Protein AF-A0A915LY19-F1 (afdb_monomer)

Radius of gyration: 29.07 Å; Cα contacts (8 Å, |Δi|>4): 279; chains: 1; bounding box: 80×68×71 Å

Organism: Meloidogyne javanica (NCBI:txid6303)

Solvent-accessible surface area (backbone atoms only — not comparable to full-atom values): 21967 Å² total; per-residue (Å²): 118,73,70,75,58,48,76,75,75,59,80,89,74,90,51,68,70,63,52,53,56,58,57,70,74,55,59,95,89,64,79,96,70,59,92,89,62,56,71,78,69,57,73,76,60,71,47,80,89,36,76,70,33,18,43,83,62,63,87,76,83,67,43,59,61,61,43,48,65,61,40,55,81,74,44,82,84,74,76,86,81,66,80,90,60,75,80,69,87,45,62,66,60,52,52,52,52,48,51,51,50,49,53,50,51,57,53,56,65,73,48,98,62,55,76,66,57,46,53,42,52,48,45,51,47,43,53,53,52,26,53,50,29,49,51,55,19,47,60,28,42,45,71,52,71,68,59,57,49,44,49,76,71,67,49,60,72,90,81,48,85,84,48,61,53,38,46,67,64,20,49,58,23,46,54,50,28,55,54,31,48,57,52,46,65,77,37,52,81,72,46,93,72,67,58,100,88,54,68,57,35,57,44,64,86,38,69,87,45,57,80,61,52,58,69,75,74,46,73,96,46,62,60,70,88,84,81,54,63,30,67,70,54,45,49,50,53,50,50,57,47,52,52,53,43,50,52,47,54,72,41,66,88,43,64,80,54,48,55,45,53,33,74,46,97,60,48,75,66,49,27,49,51,51,45,37,35,42,46,44,77,50,88,63,18,46,41,52,73,45,46,46,66,58,55,49,45,50,52,48,42,71,73,43,42,90,78,38,99,60,62,62,65,60,54,49,56,51,46,46,72,77,41,62,82,51,47,60,60,52,50,52,55,46,52,42,50,43,51,31,51,52,49,50,60,53,35,36,43,38,55,60,73,54,28,61,71,42,47,60,57,40,51,52,40,49,49,51,47,62,74,77,105

InterPro domains:
  IPR007244 NAA35-like [PTHR21373] (10-59)
  IPR057982 NAA35-like, TPR repeats [PF25789] (256-372)
  IPR057983 NAA35-like, N-terminal [PF04112] (33-79)

Secondary structure (DSSP, 8-state):
--HHHHTTTPPP---HHHHHHHHHTSPTT-----TT--HHHHTT---TT-TTT-GGG-----HHHHHHHHHTTT-TTTSSS-TT------HHHHHHHHHHHHHHHHHHHTSS--HHHHHHHHHHHHHHHHHHHHHHHHHHHS--HHHHHHHHTT--GGGSPPP---HHHHHHHHHHHHHHHHHHHHTGGGS----TTS-TTT-TTSTT--TTHHHHHS-S-------PPPHHHHHHHHHHHHHHHHHHHHHTT-HHHHHHHHHSS--HHHHHHHHHHHSSS-TTEETTTEEHHHHHHHHHHHHHTTT-SS-HHHHHHHHHHH-GGGHHHHHHHHHHHHHHHHHHHHHTTS-HHHHHHHHHHHHHHHHHHHHH-

Nearest PDB structures (foldseek):
  6zw4-assembly1_EB  TM=2.208E-01  e=4.771E+00  Nostoc punctiforme
  6zw4-assembly1_QB  TM=2.208E-01  e=4.771E+00  Nostoc punctiforme
  6zw4-assembly1_CC  TM=2.208E-01  e=4.771E+00  Nostoc punctiforme
  3j1z-assembly1_P-1  TM=2.117E-01  e=8.342E+00  Shewanella oneidensis MR-1

Sequence (373 aa):
MVDAYLTHGSKLVDITNEFLKACEELETGEFSMSNDFKISHAMSAIEIMDPKMDSGMDSFEWKMLNFTDKAKLTQEDVCLQTGHNVPSYDRTFVSTNLTDAIAKLRKTLRGNNTATEKHEFQALLIRFEFFSSLLEMFDFLLPSKGTLYLLNAGINETEIDPFIPNLYSAGEQLQKCLHFHKRILATINFGKQPPKDERDSLFDWLSTFDSNTYLYMSTAGLPRKLQLFSRLEGYKYIEDTLETIGEIIMSVPDYELVKKFGDLHSNILTRSVLQLILFPLNRHNLTGTIPFMQIAFNSVNRFCGYLMNNNIQDVVAQHNSYFPHLNVLFNEIFGLFERAYTCLYQTHGNNLARQWDFFHVNFDDFSILINEV

Structure (mmCIF, N/CA/C/O backbone):
data_AF-A0A915LY19-F1
#
_entry.id   AF-A0A915LY19-F1
#
loop_
_atom_site.group_PDB
_atom_site.id
_atom_site.type_symbol
_atom_site.label_atom_id
_atom_site.label_alt_id
_atom_site.label_comp_id
_atom_site.label_asym_id
_atom_site.label_entity_id
_atom_site.label_seq_id
_atom_site.pdbx_PDB_ins_code
_atom_site.Cartn_x
_atom_site.Cartn_y
_atom_site.Cartn_z
_atom_site.occupancy
_atom_site.B_iso_or_equiv
_atom_site.auth_seq_id
_atom_site.auth_comp_id
_atom_site.auth_asym_id
_atom_site.auth_atom_id
_atom_site.pdbx_PDB_model_num
ATOM 1 N N . MET A 1 1 ? -30.038 -14.525 -6.992 1.00 43.16 1 MET A N 1
ATOM 2 C CA . MET A 1 1 ? -29.428 -14.676 -8.337 1.00 43.16 1 MET A CA 1
ATOM 3 C C . MET A 1 1 ? -30.404 -15.310 -9.331 1.00 43.16 1 MET A C 1
ATOM 5 O O . MET A 1 1 ? -30.496 -14.812 -10.441 1.00 43.16 1 MET A O 1
ATOM 9 N N . VAL A 1 2 ? -31.199 -16.313 -8.929 1.00 45.06 2 VAL A N 1
ATOM 10 C CA . VAL A 1 2 ? -32.298 -16.875 -9.749 1.00 45.06 2 VAL A CA 1
ATOM 11 C C . VAL A 1 2 ? -33.382 -15.830 -10.072 1.00 45.06 2 VAL A C 1
ATOM 13 O O . VAL A 1 2 ? -33.817 -15.728 -11.214 1.00 45.06 2 VAL A O 1
ATOM 16 N N . ASP A 1 3 ? -33.723 -14.960 -9.116 1.00 46.62 3 ASP A N 1
ATOM 17 C CA . ASP A 1 3 ? -34.760 -13.931 -9.312 1.00 46.62 3 ASP A CA 1
ATOM 18 C C . ASP A 1 3 ? -34.397 -12.852 -10.345 1.00 46.62 3 ASP A C 1
ATOM 20 O O . ASP A 1 3 ? -35.280 -12.280 -10.978 1.00 46.62 3 ASP A O 1
ATOM 24 N N . ALA A 1 4 ? -33.102 -12.600 -10.571 1.00 51.31 4 ALA A N 1
ATOM 25 C CA . ALA A 1 4 ? -32.638 -11.605 -11.541 1.00 51.31 4 ALA A CA 1
ATOM 26 C C . ALA A 1 4 ? -32.738 -12.086 -13.002 1.00 51.31 4 ALA A C 1
ATOM 28 O O . ALA A 1 4 ? -32.692 -11.266 -13.911 1.00 51.31 4 ALA A O 1
ATOM 29 N N . TYR A 1 5 ? -32.880 -13.397 -13.234 1.00 50.12 5 TYR A N 1
ATOM 30 C CA . TYR A 1 5 ? -33.094 -13.969 -14.570 1.00 50.12 5 TYR A CA 1
ATOM 31 C C . TYR A 1 5 ? -34.583 -14.125 -14.917 1.00 50.12 5 TYR A C 1
ATOM 33 O O . TYR A 1 5 ? -34.942 -14.215 -16.092 1.00 50.12 5 TYR A O 1
ATOM 41 N N . LEU A 1 6 ? -35.461 -14.117 -13.910 1.00 53.97 6 LEU A N 1
ATOM 42 C CA . LEU A 1 6 ? -36.913 -14.237 -14.079 1.00 53.97 6 LEU A CA 1
ATOM 43 C C . LEU A 1 6 ? -37.590 -12.911 -14.469 1.00 53.97 6 LEU A C 1
ATOM 45 O O . LEU A 1 6 ? -38.714 -12.914 -14.972 1.00 53.97 6 LEU A O 1
ATOM 49 N N . THR A 1 7 ? -36.907 -11.776 -14.307 1.00 52.66 7 THR A N 1
ATOM 50 C CA . THR A 1 7 ? -37.414 -10.428 -14.627 1.00 52.66 7 THR A CA 1
ATOM 51 C C . THR A 1 7 ? -37.609 -10.162 -16.124 1.00 52.66 7 THR A C 1
ATOM 53 O O . THR A 1 7 ? -38.278 -9.194 -16.478 1.00 52.66 7 THR A O 1
ATOM 56 N N . HIS A 1 8 ? -37.106 -11.028 -17.012 1.00 58.84 8 HIS A N 1
ATOM 57 C CA . HIS A 1 8 ? -37.260 -10.901 -18.470 1.00 58.84 8 HIS A CA 1
ATOM 58 C C . HIS A 1 8 ? -38.262 -11.884 -19.104 1.00 58.84 8 HIS A C 1
ATOM 60 O O . HIS A 1 8 ? -38.279 -12.042 -20.321 1.00 58.84 8 HIS A O 1
ATOM 66 N N . GLY A 1 9 ? -39.129 -12.533 -18.315 1.00 60.06 9 GLY A N 1
ATOM 67 C CA . GLY A 1 9 ? -40.187 -13.407 -18.851 1.00 60.06 9 GLY A CA 1
ATOM 68 C C . GLY A 1 9 ? -39.702 -14.770 -19.363 1.00 60.06 9 GLY A C 1
ATOM 69 O O . GLY A 1 9 ? -40.466 -15.507 -19.986 1.00 60.06 9 GLY A O 1
ATOM 70 N N . SER A 1 10 ? -38.449 -15.129 -19.087 1.00 67.00 10 SER A N 1
ATOM 71 C CA . SER A 1 10 ? -37.879 -16.434 -19.418 1.00 67.00 10 SER A CA 1
ATOM 72 C C . SER A 1 10 ? -38.451 -17.524 -18.506 1.00 67.00 10 SER A C 1
ATOM 74 O O . SER A 1 10 ? -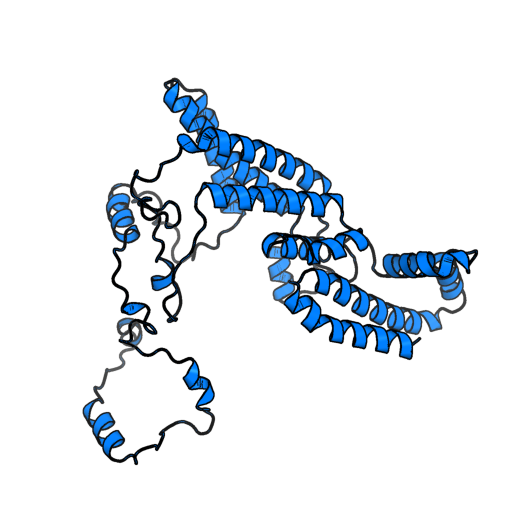38.433 -17.399 -17.281 1.00 67.00 10 SER A O 1
ATOM 76 N N . LYS A 1 11 ? -38.949 -18.616 -19.098 1.00 80.00 11 LYS A N 1
ATOM 77 C CA . LYS A 1 11 ? -39.442 -19.787 -18.361 1.00 80.00 11 LYS A CA 1
ATOM 78 C C . LYS A 1 11 ? -38.266 -20.690 -17.983 1.00 80.00 11 LYS A C 1
ATOM 80 O O . LYS A 1 11 ? -37.535 -21.134 -18.863 1.00 80.00 11 LYS A O 1
ATOM 85 N N . LEU A 1 12 ? -38.120 -20.998 -16.696 1.00 82.50 12 LEU A N 1
ATOM 86 C CA . LEU A 1 12 ? -37.204 -22.044 -16.239 1.00 82.50 12 LEU A CA 1
ATOM 87 C C . LEU A 1 12 ? -37.740 -23.412 -16.683 1.00 82.50 12 LEU A C 1
ATOM 89 O O . LEU A 1 12 ? -38.910 -23.730 -16.454 1.00 82.50 12 LEU A O 1
ATOM 93 N N . VAL A 1 13 ? -36.889 -24.197 -17.339 1.00 88.31 13 VAL A N 1
ATOM 94 C CA . VAL A 1 13 ? -37.170 -25.580 -17.736 1.00 88.31 13 VAL A CA 1
ATOM 95 C C . VAL A 1 13 ? -36.212 -26.476 -16.965 1.00 88.31 13 VAL A C 1
ATOM 97 O O . VAL A 1 13 ? -35.006 -26.244 -16.982 1.00 88.31 13 VAL A O 1
ATOM 100 N N . ASP A 1 14 ? -36.759 -27.464 -16.265 1.00 89.06 14 ASP A N 1
ATOM 101 C CA . ASP A 1 14 ? -35.972 -28.481 -15.574 1.00 89.06 14 ASP A CA 1
ATOM 102 C C . ASP A 1 14 ? -35.455 -29.505 -16.594 1.00 89.06 14 ASP A C 1
ATOM 104 O O . ASP A 1 14 ? -36.246 -30.148 -17.284 1.00 89.06 14 ASP A O 1
ATOM 108 N N . ILE A 1 15 ? -34.130 -29.627 -16.688 1.00 94.56 15 ILE A N 1
ATOM 109 C CA . ILE A 1 15 ? -33.429 -30.537 -17.603 1.00 94.56 15 ILE A CA 1
ATOM 110 C C . ILE A 1 15 ? -32.706 -31.673 -16.866 1.00 94.56 15 ILE A C 1
ATOM 112 O O . ILE A 1 15 ? -31.917 -32.386 -17.480 1.00 94.56 15 ILE A O 1
ATOM 116 N N . THR A 1 16 ? -32.930 -31.865 -15.560 1.00 94.75 16 THR A N 1
ATOM 117 C CA . THR A 1 16 ? -32.144 -32.811 -14.748 1.00 94.75 16 THR A CA 1
ATOM 118 C C . THR A 1 16 ? -32.175 -34.235 -15.307 1.00 94.75 16 THR A C 1
ATOM 120 O O . THR A 1 16 ? -31.125 -34.858 -15.445 1.00 94.75 16 THR A O 1
ATOM 123 N N . ASN A 1 17 ? -33.349 -34.745 -15.693 1.00 95.56 17 ASN A N 1
ATOM 124 C CA . ASN A 1 17 ? -33.468 -36.109 -16.224 1.00 95.56 17 ASN A CA 1
ATOM 125 C C . ASN A 1 17 ? -32.827 -36.265 -17.611 1.00 95.56 17 ASN A C 1
ATOM 127 O O . ASN A 1 17 ? -32.223 -37.295 -17.899 1.00 95.56 17 ASN A O 1
ATOM 131 N N . GLU A 1 18 ? -32.958 -35.250 -18.468 1.00 95.94 18 GLU A N 1
ATOM 132 C CA . GLU A 1 18 ? -32.356 -35.252 -19.806 1.00 95.94 18 GLU A CA 1
ATOM 133 C C . GLU A 1 18 ? -30.828 -35.212 -19.711 1.00 95.94 18 GLU A C 1
ATOM 135 O O . GLU A 1 18 ? -30.147 -35.968 -20.401 1.00 95.94 18 GLU A O 1
ATOM 140 N N . PHE A 1 19 ? -30.298 -34.391 -18.800 1.00 94.62 19 PHE A N 1
ATOM 141 C CA . PHE A 1 19 ? -28.870 -34.289 -18.525 1.00 94.62 19 PHE A CA 1
ATOM 142 C C . PHE A 1 19 ? -28.291 -35.605 -17.989 1.00 94.62 19 PHE A C 1
ATOM 144 O O . PHE A 1 19 ? -27.297 -36.089 -18.523 1.00 94.62 19 PHE A O 1
ATOM 151 N N . LEU A 1 20 ? -28.933 -36.223 -16.989 1.00 95.38 20 LEU A N 1
ATOM 152 C CA . LEU A 1 20 ? -28.474 -37.502 -16.431 1.00 95.38 20 LEU A CA 1
ATOM 153 C C . LEU A 1 20 ? -28.449 -38.609 -17.488 1.00 95.38 20 LEU A C 1
ATOM 155 O O . LEU A 1 20 ? -27.462 -39.333 -17.579 1.00 95.38 20 LEU A O 1
ATOM 159 N N . LYS A 1 21 ? -29.486 -38.691 -18.331 1.00 95.88 21 LYS A N 1
ATOM 160 C CA . LYS A 1 21 ? -29.537 -39.662 -19.427 1.00 95.88 21 LYS A CA 1
ATOM 161 C C . LYS A 1 21 ? -28.407 -39.448 -20.440 1.00 95.88 21 LYS A C 1
ATOM 163 O O . LYS A 1 21 ? -27.797 -40.415 -20.871 1.00 95.88 21 LYS A O 1
ATOM 168 N N . ALA A 1 22 ? -28.110 -38.200 -20.805 1.00 94.88 22 ALA A N 1
ATOM 169 C CA . ALA A 1 22 ? -26.996 -37.898 -21.705 1.00 94.88 22 ALA A CA 1
ATOM 170 C C . ALA A 1 22 ? -25.632 -38.250 -21.081 1.00 94.88 22 ALA A C 1
ATOM 172 O O . ALA A 1 22 ? -24.736 -38.709 -21.781 1.00 94.88 22 ALA A O 1
ATOM 173 N N . CYS A 1 23 ? -25.468 -38.085 -19.764 1.00 94.50 23 CYS A N 1
ATOM 174 C CA . CYS A 1 23 ? -24.249 -38.500 -19.068 1.00 94.50 23 CYS A CA 1
ATOM 175 C C . CYS A 1 23 ? -24.057 -40.025 -19.034 1.00 94.50 23 CYS A C 1
ATOM 177 O O . CYS A 1 23 ? -22.915 -40.473 -19.024 1.00 94.50 23 CYS A O 1
ATOM 179 N N . GLU A 1 24 ? -25.133 -40.820 -19.027 1.00 94.94 24 GLU A N 1
ATOM 180 C CA . GLU A 1 24 ? -25.054 -42.292 -19.099 1.00 94.94 24 GLU A CA 1
ATOM 181 C C . GLU A 1 24 ? -24.503 -42.798 -20.443 1.00 94.94 24 GLU A C 1
ATOM 183 O O . GLU A 1 24 ? -24.015 -43.925 -20.515 1.00 94.94 24 GLU A O 1
ATOM 188 N N . GLU A 1 25 ? -24.573 -41.983 -21.499 1.00 95.31 25 GLU A N 1
ATOM 189 C CA . GLU A 1 25 ? -24.045 -42.315 -22.828 1.00 95.31 25 GLU A CA 1
ATOM 190 C C . GLU A 1 25 ? -22.520 -42.108 -22.939 1.00 95.31 25 GLU A C 1
ATOM 192 O O . GLU A 1 25 ? -21.922 -42.593 -23.897 1.00 95.31 25 GLU A O 1
ATOM 197 N N . LEU A 1 26 ? -21.888 -41.422 -21.975 1.00 94.62 26 LEU A N 1
ATOM 198 C CA . LEU A 1 26 ? -20.445 -41.146 -21.971 1.00 94.62 26 LEU A CA 1
ATOM 199 C C . LEU A 1 26 ? -19.625 -42.350 -21.494 1.00 94.62 26 LEU A C 1
ATOM 201 O O . LEU A 1 26 ? -19.977 -43.035 -20.529 1.00 94.62 26 LEU A O 1
ATOM 205 N N . GLU A 1 27 ? -18.464 -42.566 -22.114 1.00 94.94 27 GLU A N 1
ATOM 206 C CA . GLU A 1 27 ? -17.516 -43.578 -21.652 1.00 94.94 27 GLU A CA 1
ATOM 207 C C . GLU A 1 27 ? -16.773 -43.129 -20.380 1.00 94.94 27 GLU A C 1
ATOM 209 O O . GLU A 1 27 ? -16.570 -41.945 -20.099 1.00 94.94 27 GLU A O 1
ATOM 214 N N . THR A 1 28 ? -16.311 -44.092 -19.575 1.00 93.38 28 THR A N 1
ATOM 215 C CA . THR A 1 28 ? -15.526 -43.770 -18.374 1.00 93.38 28 THR A CA 1
ATOM 216 C C . THR A 1 28 ? -14.209 -43.095 -18.763 1.00 93.38 28 THR A C 1
ATOM 218 O O . THR A 1 28 ? -13.358 -43.706 -19.405 1.00 93.38 28 THR A O 1
ATOM 221 N N . GLY A 1 29 ? -14.019 -41.851 -18.318 1.00 88.75 29 GLY A N 1
ATOM 222 C CA . GLY A 1 29 ? -12.848 -41.030 -18.649 1.00 88.75 29 GLY A CA 1
ATOM 223 C C . GLY A 1 29 ? -13.057 -40.090 -19.839 1.00 88.75 29 GLY A C 1
ATOM 224 O O . GLY A 1 29 ? -12.151 -39.322 -20.162 1.00 88.75 29 GLY A O 1
ATOM 225 N N . GLU A 1 30 ? -14.235 -40.116 -20.462 1.00 92.50 30 GLU A N 1
ATOM 226 C CA . GLU A 1 30 ? -14.638 -39.154 -21.482 1.00 92.50 30 GLU A CA 1
ATOM 227 C C . GLU A 1 30 ? -15.095 -37.831 -20.845 1.00 92.50 30 GLU A C 1
ATOM 229 O O . GLU A 1 30 ? -15.773 -37.808 -19.817 1.00 92.50 30 GLU A O 1
ATOM 234 N N . PHE A 1 31 ? -14.725 -36.708 -21.467 1.00 89.50 31 PHE A N 1
ATOM 235 C CA . PHE A 1 31 ? -15.130 -35.368 -21.044 1.00 89.50 31 PHE A CA 1
ATOM 236 C C . PHE A 1 31 ? -15.881 -34.670 -22.177 1.00 89.50 31 PHE A C 1
ATOM 238 O O . PHE A 1 31 ? -15.313 -34.418 -23.238 1.00 89.50 31 PHE A O 1
ATOM 245 N N . SER A 1 32 ? -17.129 -34.276 -21.925 1.00 91.88 32 SER A N 1
ATOM 246 C CA . SER A 1 32 ? -17.889 -33.414 -22.835 1.00 91.88 32 SER A CA 1
ATOM 247 C C . SER A 1 32 ? -17.598 -31.942 -22.529 1.00 91.88 32 SER A C 1
ATOM 249 O O . SER A 1 32 ? -18.156 -31.365 -21.595 1.00 91.88 32 SER A O 1
ATOM 251 N N . MET A 1 33 ? -16.711 -31.323 -23.310 1.00 91.94 33 MET A N 1
ATOM 252 C CA . MET A 1 33 ? -16.304 -29.919 -23.164 1.00 91.94 33 MET A CA 1
ATOM 253 C C . MET A 1 33 ? -16.033 -29.268 -24.528 1.00 91.94 33 MET A C 1
ATOM 255 O O . MET A 1 33 ? -15.868 -29.954 -25.532 1.00 91.94 33 MET A O 1
ATOM 259 N N . SER A 1 34 ? -15.990 -27.932 -24.576 1.00 92.69 34 SER A N 1
ATOM 260 C CA . SER A 1 34 ? -15.630 -27.197 -25.800 1.00 92.69 34 SER A CA 1
ATOM 261 C C . SER A 1 34 ? -14.184 -27.483 -26.223 1.00 92.69 34 SER A C 1
ATOM 263 O O . SER A 1 34 ? -13.308 -27.602 -25.369 1.00 92.69 34 SER A O 1
ATOM 265 N N . ASN A 1 35 ? -13.916 -27.492 -27.533 1.00 91.75 35 ASN A N 1
ATOM 266 C CA . ASN A 1 35 ? -12.573 -27.701 -28.096 1.00 91.75 35 ASN A CA 1
ATOM 267 C C . ASN A 1 35 ? -11.547 -26.651 -27.636 1.00 91.75 35 ASN A C 1
ATOM 269 O O . ASN A 1 35 ? -10.353 -26.937 -27.574 1.00 91.75 35 ASN A O 1
ATOM 273 N N . ASP A 1 36 ? -12.008 -25.447 -27.293 1.00 93.88 36 ASP A N 1
ATOM 274 C CA . ASP A 1 36 ? -11.143 -24.357 -26.830 1.00 93.88 36 ASP A CA 1
ATOM 275 C C . ASP A 1 36 ? -10.868 -24.421 -25.316 1.00 93.88 36 ASP A C 1
ATOM 277 O O . ASP A 1 36 ? -10.030 -23.683 -24.789 1.00 93.88 36 ASP A O 1
ATOM 281 N N . PHE A 1 37 ? -11.570 -25.297 -24.590 1.00 91.50 37 PHE A N 1
ATOM 282 C CA . PHE A 1 37 ? -11.414 -25.444 -23.150 1.00 91.50 37 PHE A CA 1
ATOM 283 C C . PHE A 1 37 ? -10.315 -26.456 -22.818 1.00 91.50 37 PHE A C 1
ATOM 285 O O . PHE A 1 37 ? -10.320 -27.596 -23.276 1.00 91.50 37 PHE A O 1
ATOM 292 N N . LYS A 1 38 ? -9.368 -26.050 -21.967 1.00 91.56 38 LYS A N 1
ATOM 293 C CA . LYS A 1 38 ? -8.305 -26.924 -21.461 1.00 91.56 38 LYS A CA 1
ATOM 294 C C . LYS A 1 38 ? -8.635 -27.374 -20.045 1.00 91.56 38 LYS A C 1
ATOM 296 O O . LYS A 1 38 ? -8.963 -26.544 -19.203 1.00 91.56 38 LYS A O 1
ATOM 301 N N . ILE A 1 39 ? -8.423 -28.656 -19.747 1.00 89.69 39 ILE A N 1
ATOM 302 C CA . ILE A 1 39 ? -8.611 -29.226 -18.397 1.00 89.69 39 ILE A CA 1
ATOM 303 C C . ILE A 1 39 ? -7.787 -28.471 -17.342 1.00 89.69 39 ILE A C 1
ATOM 305 O O . ILE A 1 39 ? -8.233 -28.302 -16.211 1.00 89.69 39 ILE A O 1
ATOM 309 N N . SER A 1 40 ? -6.625 -27.925 -17.712 1.00 91.44 40 SER A N 1
ATOM 310 C CA . SER A 1 40 ? -5.815 -27.085 -16.820 1.00 91.44 40 SER A CA 1
ATOM 311 C C . SER A 1 40 ? -6.569 -25.867 -16.273 1.00 91.44 40 SER A C 1
ATOM 313 O O . SER A 1 40 ? -6.253 -25.406 -15.184 1.00 91.44 40 SER A O 1
ATOM 315 N N . HIS A 1 41 ? -7.576 -25.353 -16.988 1.00 87.50 41 HIS A N 1
ATOM 316 C CA . HIS A 1 41 ? -8.426 -24.265 -16.495 1.00 87.50 41 HIS A CA 1
ATOM 317 C C . HIS A 1 41 ? -9.375 -24.732 -15.381 1.00 87.50 41 HIS A C 1
ATOM 319 O O . HIS A 1 41 ? -9.715 -23.949 -14.500 1.00 87.50 41 HIS A O 1
ATOM 325 N N . ALA A 1 42 ? -9.781 -26.005 -15.390 1.00 87.12 42 ALA A N 1
ATOM 326 C CA . ALA A 1 42 ? -10.642 -26.586 -14.363 1.00 87.12 42 ALA A CA 1
ATOM 327 C C . ALA A 1 42 ? -9.885 -26.929 -13.067 1.00 87.12 42 ALA A C 1
ATOM 329 O O . ALA A 1 42 ? -10.514 -27.162 -12.042 1.00 87.12 42 ALA A O 1
ATOM 330 N N . MET A 1 43 ? -8.546 -26.918 -13.065 1.00 86.25 43 MET A N 1
ATOM 331 C CA . MET A 1 43 ? -7.750 -27.229 -11.865 1.00 86.25 43 MET A CA 1
ATOM 332 C C . MET A 1 43 ? -7.924 -26.216 -10.724 1.00 86.25 43 MET A C 1
ATOM 334 O O . MET A 1 43 ? -7.599 -26.528 -9.583 1.00 86.25 43 MET A O 1
ATOM 338 N N . SER A 1 44 ? -8.418 -25.010 -11.016 1.00 83.44 44 SER A N 1
ATOM 339 C CA . SER A 1 44 ? -8.772 -23.998 -10.013 1.00 83.44 44 SER A CA 1
ATOM 340 C C . SER A 1 44 ? -10.276 -23.920 -9.742 1.00 83.44 44 SER A C 1
ATOM 342 O O . SER A 1 44 ? -10.726 -22.956 -9.123 1.00 83.44 44 SER A O 1
ATOM 344 N N . ALA A 1 45 ? -11.065 -24.870 -10.256 1.00 86.69 45 ALA A N 1
ATOM 345 C CA . ALA A 1 45 ? -12.498 -24.913 -10.007 1.00 86.69 45 ALA A CA 1
ATOM 346 C C . ALA A 1 45 ? -12.781 -25.162 -8.521 1.00 86.69 45 ALA A C 1
ATOM 348 O O . ALA A 1 45 ? -12.016 -25.823 -7.817 1.00 86.69 45 ALA A O 1
ATOM 349 N N . ILE A 1 46 ? -13.897 -24.611 -8.056 1.00 84.62 46 ILE A N 1
ATOM 350 C CA . ILE A 1 46 ? -14.373 -24.784 -6.688 1.00 84.62 46 ILE A CA 1
ATOM 351 C C . ILE A 1 46 ? -15.382 -25.919 -6.676 1.00 84.62 46 ILE A C 1
ATOM 353 O O . ILE A 1 46 ? -16.344 -25.910 -7.445 1.00 84.62 46 ILE A O 1
ATOM 357 N N . GLU A 1 47 ? -15.157 -26.877 -5.789 1.00 87.44 47 GLU A N 1
ATOM 358 C CA . GLU A 1 47 ? -16.097 -27.952 -5.523 1.00 87.44 47 GLU A CA 1
ATOM 359 C C . GLU A 1 47 ? -17.088 -27.498 -4.450 1.00 87.44 47 GLU A C 1
ATOM 361 O O . GLU A 1 47 ? -16.701 -27.196 -3.323 1.00 87.44 47 GLU A O 1
ATOM 366 N N . ILE A 1 48 ? -18.364 -27.406 -4.827 1.00 86.81 48 ILE A N 1
ATOM 367 C CA . ILE A 1 48 ? -19.459 -27.061 -3.913 1.00 86.81 48 ILE A CA 1
ATOM 368 C C . ILE A 1 48 ? -19.693 -28.254 -2.979 1.00 86.81 48 ILE A C 1
ATOM 370 O O . ILE A 1 48 ? -19.598 -29.399 -3.415 1.00 86.81 48 ILE A O 1
ATOM 374 N N . MET A 1 49 ? -20.041 -27.998 -1.717 1.00 85.06 49 MET A N 1
ATOM 375 C CA . MET A 1 49 ? -20.212 -28.998 -0.651 1.00 85.06 49 MET A CA 1
ATOM 376 C C . MET A 1 49 ? -18.921 -29.651 -0.124 1.00 85.06 49 MET A C 1
ATOM 378 O O . MET A 1 49 ? -19.009 -30.499 0.767 1.00 85.06 49 MET A O 1
ATOM 382 N N . ASP A 1 50 ? -17.731 -29.251 -0.585 1.00 85.50 50 ASP A N 1
ATOM 383 C CA . ASP A 1 50 ? -16.465 -29.632 0.055 1.00 85.50 50 ASP A CA 1
ATOM 384 C C . ASP A 1 50 ? -16.055 -28.558 1.087 1.00 85.50 50 ASP A C 1
ATOM 386 O O . ASP A 1 50 ? -15.765 -27.429 0.697 1.00 85.50 50 ASP A O 1
ATOM 390 N N . PRO A 1 51 ? -15.947 -28.867 2.395 1.00 83.00 51 PRO A N 1
ATOM 391 C CA . PRO A 1 51 ? -15.595 -27.884 3.430 1.00 83.00 51 PRO A CA 1
ATOM 392 C C . PRO A 1 51 ? -14.242 -27.170 3.256 1.00 83.00 51 PRO A C 1
ATOM 394 O O . PRO A 1 51 ? -13.975 -26.181 3.932 1.00 83.00 51 PRO A O 1
ATOM 397 N N . LYS A 1 52 ? -13.336 -27.685 2.420 1.00 83.31 52 LYS A N 1
ATOM 398 C CA . LYS A 1 52 ? -12.029 -27.073 2.130 1.00 83.31 52 LYS A CA 1
ATOM 399 C C . LYS A 1 52 ? -12.031 -26.228 0.864 1.00 83.31 52 LYS A C 1
ATOM 401 O O . LYS A 1 52 ? -11.086 -25.463 0.674 1.00 83.31 52 LYS A O 1
ATOM 406 N N . MET A 1 53 ? -13.033 -26.392 0.004 1.00 82.25 53 MET A N 1
ATOM 407 C CA . MET A 1 53 ? -13.126 -25.705 -1.285 1.00 82.25 53 MET A CA 1
ATOM 408 C C . MET A 1 53 ? -14.292 -24.716 -1.320 1.00 82.25 53 MET A C 1
ATOM 410 O O . MET A 1 53 ? -14.173 -23.664 -1.943 1.00 82.25 53 MET A O 1
ATOM 414 N N . ASP A 1 54 ? -15.372 -25.020 -0.603 1.00 81.69 54 ASP A N 1
ATOM 415 C CA . ASP A 1 54 ? -16.609 -24.256 -0.537 1.00 81.69 54 ASP A CA 1
ATOM 416 C C . ASP A 1 54 ? -16.671 -23.393 0.728 1.00 81.69 54 ASP A C 1
ATOM 418 O O . ASP A 1 54 ? -16.976 -23.860 1.826 1.00 81.69 54 ASP A O 1
ATOM 422 N N . SER A 1 55 ? -16.440 -22.093 0.560 1.00 76.00 55 SER A N 1
ATOM 423 C CA . SER A 1 55 ? -16.621 -21.096 1.618 1.00 76.00 55 SER A CA 1
ATOM 424 C C . SER A 1 55 ? -18.059 -21.016 2.149 1.00 76.00 55 SER A C 1
ATOM 426 O O . SER A 1 55 ? -18.270 -20.507 3.246 1.00 76.00 55 SER A O 1
ATOM 428 N N . GLY A 1 56 ? -19.052 -21.488 1.386 1.00 74.75 56 GLY A N 1
ATOM 429 C CA . GLY A 1 56 ? -20.457 -21.530 1.792 1.00 74.75 56 GLY A CA 1
ATOM 430 C C . GLY A 1 56 ? -20.782 -22.632 2.803 1.00 74.75 56 GLY A C 1
ATOM 431 O O . GLY A 1 56 ? -21.843 -22.585 3.422 1.00 74.75 56 GLY A O 1
ATOM 432 N N . MET A 1 57 ? -19.877 -23.598 2.996 1.00 76.94 57 MET A N 1
ATOM 433 C CA . MET A 1 57 ? -20.028 -24.681 3.976 1.00 76.94 57 MET A CA 1
ATOM 434 C C . MET A 1 57 ? -19.589 -24.282 5.390 1.00 76.94 57 MET A C 1
ATOM 436 O O . MET A 1 57 ? -19.937 -24.972 6.352 1.00 76.94 57 MET A O 1
ATOM 440 N N . ASP A 1 58 ? -18.847 -23.182 5.542 1.00 71.06 58 ASP A N 1
ATOM 441 C CA . ASP A 1 58 ? -18.471 -22.675 6.858 1.00 71.06 58 ASP A CA 1
ATOM 442 C C . ASP A 1 58 ? -19.707 -22.103 7.570 1.00 71.06 58 ASP A C 1
ATOM 444 O O . ASP A 1 58 ? -20.380 -21.193 7.086 1.00 71.06 58 ASP A O 1
ATOM 448 N N . SER A 1 59 ? -20.014 -22.633 8.756 1.00 63.44 59 SER A N 1
ATOM 449 C CA . SER A 1 59 ? -21.085 -22.117 9.610 1.00 63.44 59 SER A CA 1
ATOM 450 C C . SER A 1 59 ? -20.555 -20.984 10.486 1.00 63.44 59 SER A C 1
ATOM 452 O O . SER A 1 59 ? -19.679 -21.216 11.324 1.00 63.44 59 SER A O 1
ATOM 454 N N . PHE A 1 60 ? -21.099 -19.776 10.355 1.00 65.56 60 PHE A N 1
ATOM 455 C CA . PHE A 1 60 ? -20.722 -18.655 11.214 1.00 65.56 60 PHE A CA 1
ATOM 456 C C . PHE A 1 60 ? -21.894 -17.718 11.505 1.00 65.56 60 PHE A C 1
ATOM 458 O O . PHE A 1 60 ? -22.864 -17.625 10.757 1.00 65.56 60 PHE A O 1
ATOM 465 N N . GLU A 1 61 ? -21.818 -17.053 12.658 1.00 61.94 61 GLU A N 1
ATOM 466 C CA . GLU A 1 61 ? -22.856 -16.146 13.136 1.00 61.94 61 GLU A CA 1
ATOM 467 C C . GLU A 1 61 ? -22.644 -14.747 12.551 1.00 61.94 61 GLU A C 1
ATOM 469 O O . GLU A 1 61 ? -21.636 -14.092 12.820 1.00 61.94 61 GLU A O 1
ATOM 474 N N . TRP A 1 62 ? -23.612 -14.264 11.770 1.00 63.38 62 TRP A N 1
ATOM 475 C CA . TRP A 1 62 ? -23.514 -12.959 11.121 1.00 63.38 62 TRP A CA 1
ATOM 476 C C . TRP A 1 62 ? -23.807 -11.812 12.100 1.00 63.38 62 TRP A C 1
ATOM 478 O O . TRP A 1 62 ? -24.936 -11.330 12.237 1.00 63.38 62 TRP A O 1
ATOM 488 N N . LYS A 1 63 ? -22.766 -11.333 12.789 1.00 65.00 63 LYS A N 1
ATOM 489 C CA . LYS A 1 63 ? -22.886 -10.265 13.803 1.00 65.00 63 LYS A CA 1
ATOM 490 C C . LYS A 1 63 ? -23.378 -8.936 13.219 1.00 65.00 63 LYS A C 1
ATOM 492 O O . LYS A 1 63 ? -24.110 -8.201 13.883 1.00 65.00 63 LYS A O 1
ATOM 497 N N . MET A 1 64 ? -23.018 -8.638 11.968 1.00 55.72 64 MET A N 1
ATOM 498 C CA . MET A 1 64 ? -23.350 -7.369 11.308 1.00 55.72 64 MET A CA 1
ATOM 499 C C . MET A 1 64 ? -24.845 -7.236 10.961 1.00 55.72 64 MET A C 1
ATOM 501 O O . MET A 1 64 ? -25.405 -6.142 11.076 1.00 55.72 64 MET A O 1
ATOM 505 N N . LEU A 1 65 ? -25.518 -8.337 10.603 1.00 52.91 65 LEU A N 1
ATOM 506 C CA . LEU A 1 65 ? -26.965 -8.339 10.345 1.00 52.91 65 LEU A CA 1
ATOM 507 C C . LEU A 1 65 ? -27.744 -8.004 11.631 1.00 52.91 65 LEU A C 1
ATOM 509 O O . LEU A 1 65 ? -28.587 -7.111 11.650 1.00 52.91 65 LEU A O 1
ATOM 513 N N . ASN A 1 66 ? -27.334 -8.601 12.754 1.00 53.53 66 ASN A N 1
ATOM 514 C CA . ASN A 1 66 ? -27.891 -8.309 14.078 1.00 53.53 66 ASN A CA 1
ATOM 515 C C . ASN A 1 66 ? -27.613 -6.869 14.549 1.00 53.53 66 ASN A C 1
ATOM 517 O O . ASN A 1 66 ? -28.411 -6.291 15.291 1.00 53.53 66 ASN A O 1
ATOM 521 N N . PHE A 1 67 ? -26.480 -6.281 14.147 1.00 49.34 67 PHE A N 1
ATOM 522 C CA . PHE A 1 67 ? -26.164 -4.884 14.449 1.00 49.34 67 PHE A CA 1
ATOM 523 C C . PHE A 1 67 ? -27.026 -3.920 13.630 1.00 49.34 67 PHE A C 1
ATOM 525 O O . PHE A 1 67 ? -27.554 -2.967 14.193 1.00 49.34 67 PHE A O 1
ATOM 532 N N . THR A 1 68 ? -27.209 -4.173 12.331 1.00 51.69 68 THR A N 1
ATOM 533 C CA . THR A 1 68 ? -28.042 -3.327 11.459 1.00 51.69 68 THR A CA 1
ATOM 534 C C . THR A 1 68 ? -29.523 -3.417 11.800 1.00 51.69 68 THR A C 1
ATOM 536 O O . THR A 1 68 ? -30.188 -2.391 11.790 1.00 51.69 68 THR A O 1
ATOM 539 N N . ASP A 1 69 ? -30.045 -4.572 12.208 1.00 48.28 69 ASP A N 1
ATOM 540 C CA . ASP A 1 69 ? -31.441 -4.672 12.653 1.00 48.28 69 ASP A CA 1
ATOM 541 C C . ASP A 1 69 ? -31.692 -3.980 14.004 1.00 48.28 69 ASP A C 1
ATOM 543 O O . ASP A 1 69 ? -32.761 -3.408 14.218 1.00 48.28 69 ASP A O 1
ATOM 547 N N . LYS A 1 70 ? -30.687 -3.921 14.891 1.00 45.97 70 LYS A N 1
ATOM 548 C CA . LYS A 1 70 ? -30.740 -3.092 16.111 1.00 45.97 70 LYS A CA 1
ATOM 549 C C . LYS A 1 70 ? -30.493 -1.609 15.838 1.00 45.97 70 LYS A C 1
ATOM 551 O O . LYS A 1 70 ? -31.077 -0.769 16.516 1.00 45.97 70 LYS A O 1
ATOM 556 N N . ALA A 1 71 ? -29.653 -1.281 14.860 1.00 46.81 71 ALA A N 1
ATOM 557 C CA . ALA A 1 71 ? -29.389 0.089 14.441 1.00 46.81 71 ALA A CA 1
ATOM 558 C C . ALA A 1 71 ? -30.547 0.666 13.619 1.00 46.81 71 ALA A C 1
ATOM 560 O O . ALA A 1 71 ? -30.794 1.853 13.717 1.00 46.81 71 ALA A O 1
ATOM 561 N N . LYS A 1 72 ? -31.340 -0.132 12.893 1.00 40.34 72 LYS A N 1
ATOM 562 C CA . LYS A 1 72 ? -32.555 0.332 12.193 1.00 40.34 72 LYS A CA 1
ATOM 563 C C . LYS A 1 72 ? -33.588 0.978 13.126 1.00 40.34 72 LYS A C 1
ATOM 565 O O . LYS A 1 72 ? -34.359 1.805 12.663 1.00 40.34 72 LYS A O 1
ATOM 570 N N . LEU A 1 73 ? -33.555 0.695 14.432 1.00 39.91 73 LEU A N 1
ATOM 571 C CA . LEU A 1 73 ? -34.341 1.422 15.444 1.00 39.91 73 LEU A CA 1
ATOM 572 C C . LEU A 1 73 ? -33.809 2.842 15.747 1.00 39.91 73 LEU A C 1
ATOM 574 O O . LEU A 1 73 ? -34.481 3.611 16.426 1.00 39.91 73 LEU A O 1
ATOM 578 N N . THR A 1 74 ? -32.625 3.203 15.250 1.00 42.59 74 THR A N 1
ATOM 579 C CA . THR A 1 74 ? -31.976 4.520 15.391 1.00 42.59 74 THR A CA 1
ATOM 580 C C . THR A 1 74 ? -31.458 5.115 14.066 1.00 42.59 74 THR A C 1
ATOM 582 O O . THR A 1 74 ? -30.902 6.209 14.076 1.00 42.59 74 THR A O 1
ATOM 585 N N . GLN A 1 75 ? -31.627 4.431 12.925 1.00 33.22 75 GLN A N 1
ATOM 586 C CA . GLN A 1 75 ? -30.958 4.728 11.644 1.00 33.22 75 GLN A CA 1
ATOM 587 C C . GLN A 1 75 ? -31.915 5.154 10.514 1.00 33.22 75 GLN A C 1
ATOM 589 O O . GLN A 1 75 ? -31.491 5.223 9.358 1.00 33.22 75 GLN A O 1
ATOM 594 N N . GLU A 1 76 ? -33.173 5.492 10.819 1.00 30.92 76 GLU A N 1
ATOM 595 C CA . GLU A 1 76 ? -34.060 6.147 9.838 1.00 30.92 76 GLU A CA 1
ATOM 596 C C . GLU A 1 76 ? -33.548 7.539 9.400 1.00 30.92 76 GLU A C 1
ATOM 598 O O . GLU A 1 76 ? -33.945 8.018 8.343 1.00 30.92 76 GLU A O 1
ATOM 603 N N . ASP A 1 77 ? -32.578 8.139 10.104 1.00 34.78 77 ASP A N 1
ATOM 604 C CA . ASP A 1 77 ? -32.093 9.495 9.801 1.00 34.78 77 ASP A CA 1
ATOM 605 C C . ASP A 1 77 ? -30.863 9.596 8.872 1.00 34.78 77 ASP A C 1
ATOM 607 O O . ASP A 1 77 ? -30.497 10.707 8.492 1.00 34.78 77 ASP A O 1
ATOM 611 N N . VAL A 1 78 ? -30.184 8.500 8.481 1.00 34.66 78 VAL A N 1
ATOM 612 C CA . VAL A 1 78 ? -28.881 8.630 7.767 1.00 34.66 78 VAL A CA 1
ATOM 613 C C . VAL A 1 78 ? -28.773 7.884 6.430 1.00 34.66 78 VAL A C 1
ATOM 615 O O . VAL A 1 78 ? -28.014 8.322 5.568 1.00 34.66 78 VAL A O 1
ATOM 618 N N . CYS A 1 79 ? -29.531 6.812 6.179 1.00 29.89 79 CYS A N 1
ATOM 619 C CA . CYS A 1 79 ? -29.260 5.936 5.021 1.00 29.89 79 CYS A CA 1
ATOM 620 C C . CYS A 1 79 ? -30.256 5.980 3.845 1.00 29.89 79 CYS A C 1
ATOM 622 O O . CYS A 1 79 ? -30.156 5.138 2.958 1.00 29.89 79 CYS A O 1
ATOM 624 N N . LEU A 1 80 ? -31.178 6.946 3.762 1.00 30.00 80 LEU A N 1
ATOM 625 C CA . LEU A 1 80 ? -32.179 6.988 2.674 1.00 30.00 80 LEU A CA 1
ATOM 626 C C . LEU A 1 80 ? -32.087 8.206 1.739 1.00 30.00 80 LEU A C 1
ATOM 628 O O . LEU A 1 80 ? -33.107 8.666 1.235 1.00 30.00 80 LEU A O 1
ATOM 632 N N . GLN A 1 81 ? -30.885 8.722 1.450 1.00 30.38 81 GLN A N 1
ATOM 633 C CA . GLN A 1 81 ? -30.738 9.781 0.430 1.00 30.38 81 GLN A CA 1
ATOM 634 C C . GLN A 1 81 ? -29.759 9.505 -0.714 1.00 30.38 81 GLN A C 1
ATOM 636 O O . GLN A 1 81 ? -29.749 10.269 -1.675 1.00 30.38 81 GLN A O 1
ATOM 641 N N . THR A 1 82 ? -28.992 8.417 -0.711 1.00 30.30 82 THR A N 1
ATOM 642 C CA . THR A 1 82 ? -28.080 8.131 -1.830 1.00 30.30 82 THR A CA 1
ATOM 643 C C . THR A 1 82 ? -28.345 6.749 -2.406 1.00 30.30 82 THR A C 1
ATOM 645 O O . THR A 1 82 ? -27.735 5.748 -2.039 1.00 30.30 82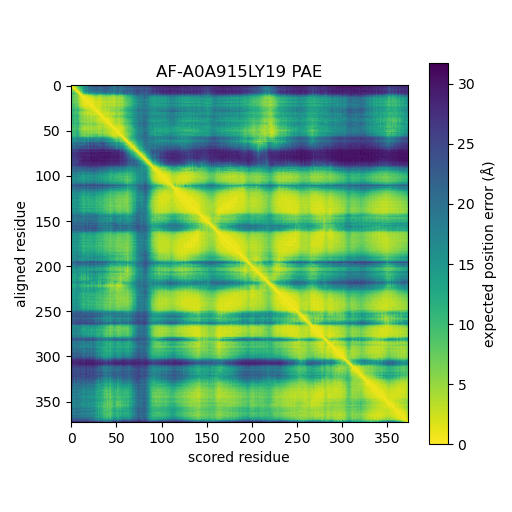 THR A O 1
ATOM 648 N N . GLY A 1 83 ? -29.298 6.702 -3.341 1.00 28.78 83 GLY A N 1
ATOM 649 C CA . GLY A 1 83 ? -29.502 5.544 -4.203 1.00 28.78 83 GLY A CA 1
ATOM 650 C C . GLY A 1 83 ? -28.190 5.142 -4.877 1.00 28.78 83 GLY A C 1
ATOM 651 O O . GLY A 1 83 ? -27.471 5.993 -5.386 1.00 28.78 83 GLY A O 1
ATOM 652 N N . HIS A 1 84 ? -27.884 3.846 -4.834 1.00 32.56 84 HIS A N 1
ATOM 653 C CA . HIS A 1 84 ? -26.835 3.183 -5.616 1.00 32.56 84 HIS A CA 1
ATOM 654 C C . HIS A 1 84 ? -25.494 3.921 -5.742 1.00 32.56 84 HIS A C 1
ATOM 656 O O . HIS A 1 84 ? -24.848 3.852 -6.781 1.00 32.56 84 HIS A O 1
ATOM 662 N N . ASN A 1 85 ? -25.018 4.547 -4.670 1.00 29.30 85 ASN A N 1
ATOM 663 C CA . ASN A 1 85 ? -23.594 4.796 -4.541 1.00 29.30 85 ASN A CA 1
ATOM 664 C C . ASN A 1 85 ? -23.029 3.642 -3.727 1.00 29.30 85 ASN A C 1
ATOM 666 O O . ASN A 1 85 ? -23.174 3.592 -2.507 1.00 29.30 85 ASN A O 1
ATOM 670 N N . VAL A 1 86 ? -22.359 2.708 -4.411 1.00 31.39 86 VAL A N 1
ATOM 671 C CA . VAL A 1 86 ? -21.235 2.003 -3.783 1.00 31.39 86 VAL A CA 1
ATOM 672 C C . VAL A 1 86 ? -20.449 3.102 -3.069 1.00 31.39 86 VAL A C 1
ATOM 674 O O . VAL A 1 86 ? -20.118 4.081 -3.744 1.00 31.39 86 VAL A O 1
ATOM 677 N N . PRO A 1 87 ? -20.225 3.047 -1.745 1.00 35.53 87 PRO A N 1
ATOM 678 C CA . PRO A 1 87 ? -19.429 4.058 -1.081 1.00 35.53 87 PRO A CA 1
ATOM 679 C C . PRO A 1 87 ? -18.022 3.946 -1.660 1.00 35.53 87 PRO A C 1
ATOM 681 O O . PRO A 1 87 ? -17.179 3.189 -1.186 1.00 35.53 87 PRO A O 1
ATOM 684 N N . SER A 1 88 ? -17.758 4.675 -2.743 1.00 36.69 88 SER A N 1
ATOM 685 C CA . SER A 1 88 ? -16.406 5.030 -3.087 1.00 36.69 88 SER A CA 1
ATOM 686 C C . SER A 1 88 ? -15.942 5.817 -1.877 1.00 36.69 88 SER A C 1
ATOM 688 O O . SER A 1 88 ? -16.513 6.868 -1.583 1.00 36.69 88 SER A O 1
ATOM 690 N N . TYR A 1 89 ? -14.994 5.255 -1.131 1.00 43.69 89 TYR A N 1
ATOM 691 C CA . TYR A 1 89 ? -14.289 5.926 -0.049 1.00 43.69 89 TYR A CA 1
ATOM 692 C C . TYR A 1 89 ? -13.599 7.165 -0.636 1.00 43.69 89 TYR A C 1
ATOM 694 O O . TYR A 1 89 ? -12.433 7.131 -1.023 1.00 43.69 89 TYR A O 1
ATOM 702 N N . ASP A 1 90 ? -14.370 8.233 -0.813 1.00 49.25 90 ASP A N 1
ATOM 703 C CA . ASP A 1 90 ? -13.901 9.522 -1.278 1.00 49.25 90 ASP A CA 1
ATOM 704 C C . ASP A 1 90 ? -13.224 10.187 -0.084 1.00 49.25 90 ASP A C 1
ATOM 706 O O . ASP A 1 90 ? -13.830 10.414 0.967 1.00 49.25 90 ASP A O 1
ATOM 710 N N . ARG A 1 91 ? -11.929 10.453 -0.237 1.00 58.88 91 ARG A N 1
ATOM 711 C CA . ARG A 1 91 ? -11.096 11.114 0.766 1.00 58.88 91 ARG A CA 1
ATOM 712 C C . ARG A 1 91 ? -11.730 12.413 1.248 1.00 58.88 91 ARG A C 1
ATOM 714 O O . ARG A 1 91 ? -11.635 12.711 2.435 1.00 58.88 91 ARG A O 1
ATOM 721 N N . THR A 1 92 ? -12.381 13.159 0.360 1.00 59.62 92 THR A N 1
ATOM 722 C CA . THR A 1 92 ? -13.035 14.426 0.702 1.00 59.62 92 THR A CA 1
ATOM 723 C C . THR A 1 92 ? -14.113 14.186 1.751 1.00 59.62 92 THR A C 1
ATOM 725 O O . THR A 1 92 ? -14.144 14.846 2.784 1.00 59.62 92 THR A O 1
ATOM 728 N N . PHE A 1 93 ? -14.917 13.143 1.554 1.00 58.66 93 PHE A N 1
ATOM 729 C CA . PHE A 1 93 ? -15.952 12.743 2.498 1.00 58.66 93 PHE A CA 1
ATOM 730 C C . PHE A 1 93 ? -15.364 12.286 3.841 1.00 58.66 93 PHE A C 1
ATOM 732 O O . PHE A 1 93 ? -15.838 12.699 4.898 1.00 58.66 93 PHE A O 1
ATOM 739 N N . VAL A 1 94 ? -14.302 11.473 3.827 1.00 68.12 94 VAL A N 1
ATOM 740 C CA . VAL A 1 94 ? -13.655 10.995 5.063 1.00 68.12 94 VAL A CA 1
ATOM 741 C C . VAL A 1 94 ? -12.994 12.146 5.831 1.00 68.12 94 VAL A C 1
ATOM 743 O O . VAL A 1 94 ? -13.182 12.255 7.039 1.00 68.12 94 VAL A O 1
ATOM 746 N N . SER A 1 95 ? -12.265 13.027 5.144 1.00 68.00 95 SER A N 1
ATOM 747 C CA . SER A 1 95 ? -11.545 14.155 5.743 1.00 68.00 95 SER A CA 1
ATOM 748 C C . SER A 1 95 ? -12.498 15.203 6.327 1.00 68.00 95 SER A C 1
ATOM 750 O O . SER A 1 95 ? -12.305 15.640 7.465 1.00 68.00 95 SER A O 1
ATOM 752 N N . THR A 1 96 ? -13.577 15.551 5.615 1.00 73.06 96 THR A N 1
ATOM 753 C CA . THR A 1 96 ? -14.601 16.474 6.128 1.00 73.06 96 THR A CA 1
ATOM 754 C C . THR A 1 96 ? -15.303 15.894 7.353 1.00 73.06 96 THR A C 1
ATOM 756 O O . THR A 1 96 ? -15.364 16.552 8.391 1.00 73.06 96 THR A O 1
ATOM 759 N N . ASN A 1 97 ? -15.739 14.631 7.293 1.00 78.69 97 ASN A N 1
ATOM 760 C CA . ASN A 1 97 ? -16.391 13.981 8.432 1.00 78.69 97 ASN A CA 1
ATOM 761 C C . ASN A 1 97 ? -15.462 13.856 9.645 1.00 78.69 97 ASN A C 1
ATOM 763 O O . ASN A 1 97 ? -15.902 14.032 10.783 1.00 78.69 97 ASN A O 1
ATOM 767 N N . LEU A 1 98 ? -14.176 13.573 9.420 1.00 85.69 98 LEU A N 1
ATOM 768 C CA . LEU A 1 98 ? -13.186 13.481 10.487 1.00 85.69 98 LEU A CA 1
ATOM 769 C C . LEU A 1 98 ? -12.930 14.848 11.130 1.00 85.69 98 LEU A C 1
ATOM 771 O O . LEU A 1 98 ? -12.909 14.952 12.356 1.00 85.69 98 LEU A O 1
ATOM 775 N N . THR A 1 99 ? -12.804 15.902 10.323 1.00 84.56 99 THR A N 1
ATOM 776 C CA . THR A 1 99 ? -12.617 17.280 10.801 1.00 84.56 99 THR A CA 1
ATOM 777 C C . THR A 1 99 ? -13.806 17.733 11.647 1.00 84.56 99 THR A C 1
ATOM 779 O O . THR A 1 99 ? -13.627 18.243 12.758 1.00 84.56 99 THR A O 1
ATOM 782 N N . ASP A 1 100 ? -15.026 17.468 11.178 1.00 85.88 100 ASP A N 1
ATOM 783 C CA . ASP A 1 100 ? -16.254 17.763 11.913 1.00 85.88 100 ASP A CA 1
ATOM 784 C C . ASP A 1 100 ? -16.346 16.963 13.215 1.00 85.88 100 ASP A C 1
ATOM 786 O O . ASP A 1 100 ? -16.729 17.503 14.258 1.00 85.88 100 ASP A O 1
ATOM 790 N N . ALA A 1 101 ? -15.968 15.682 13.191 1.00 86.31 101 ALA A N 1
ATOM 791 C CA . ALA A 1 101 ? -15.936 14.839 14.381 1.00 86.31 101 ALA A CA 1
ATOM 792 C C . ALA A 1 101 ? -14.922 15.355 15.416 1.00 86.31 101 ALA A C 1
ATOM 794 O O . ALA A 1 101 ? -15.252 15.461 16.599 1.00 86.31 101 ALA A O 1
ATOM 795 N N . ILE A 1 102 ? -13.721 15.749 14.981 1.00 88.94 102 ILE A N 1
ATOM 796 C CA . ILE A 1 102 ? -12.694 16.370 15.830 1.00 88.94 102 ILE A CA 1
ATOM 797 C C . ILE A 1 102 ? -13.224 17.673 16.442 1.00 88.94 102 ILE A C 1
ATOM 799 O O . ILE A 1 102 ? -13.095 17.888 17.651 1.00 88.94 102 ILE A O 1
ATOM 803 N N . ALA A 1 103 ? -13.856 18.537 15.644 1.00 88.75 103 ALA A N 1
ATOM 804 C CA . ALA A 1 103 ? -14.422 19.797 16.120 1.00 88.75 103 ALA A CA 1
ATOM 805 C C . ALA A 1 103 ? -15.531 19.572 17.163 1.00 88.75 103 ALA A C 1
ATOM 807 O O . ALA A 1 103 ? -15.529 20.210 18.224 1.00 88.75 103 ALA A O 1
ATOM 808 N N . LYS A 1 104 ? -16.438 18.622 16.904 1.00 89.12 104 LYS A N 1
ATOM 809 C CA . LYS A 1 104 ? -17.495 18.218 17.842 1.00 89.12 104 LYS A CA 1
ATOM 810 C C . LYS A 1 104 ? -16.904 17.678 19.144 1.00 89.12 104 LYS A C 1
ATOM 812 O O . LYS A 1 104 ? -17.282 18.159 20.208 1.00 89.12 104 LYS A O 1
ATOM 817 N N . LEU A 1 105 ? -15.925 16.772 19.084 1.00 88.44 105 LEU A N 1
ATOM 818 C CA . LEU A 1 105 ? -15.265 16.225 20.276 1.00 88.44 105 LEU A CA 1
ATOM 819 C C . LEU A 1 105 ? -14.556 17.300 21.100 1.00 88.44 105 LEU A C 1
ATOM 821 O O . LEU A 1 105 ? -14.698 17.326 22.322 1.00 88.44 105 LEU A O 1
ATOM 825 N N . ARG A 1 106 ? -13.849 18.234 20.453 1.00 90.44 106 ARG A N 1
A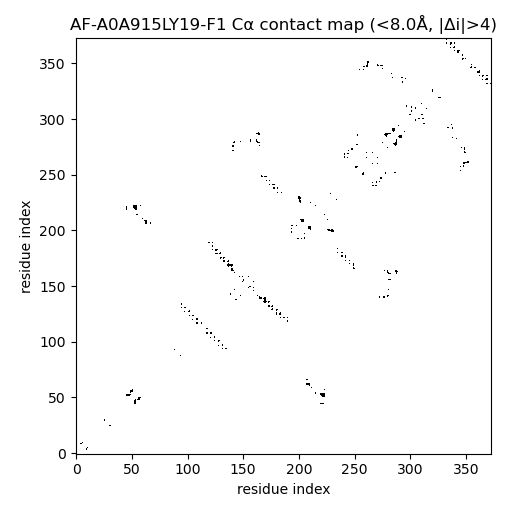TOM 826 C CA . ARG A 1 106 ? -13.212 19.372 21.138 1.00 90.44 106 ARG A CA 1
ATOM 827 C C . ARG A 1 106 ? -14.234 20.251 21.856 1.00 90.44 106 ARG A C 1
ATOM 829 O O . ARG A 1 106 ? -13.941 20.746 22.943 1.00 90.44 106 ARG A O 1
ATOM 836 N N . LYS A 1 107 ? -15.423 20.447 21.278 1.00 89.94 107 LYS A N 1
ATOM 837 C CA . LYS A 1 107 ? -16.524 21.168 21.933 1.00 89.94 107 LYS A CA 1
ATOM 838 C C . LYS A 1 107 ? -17.065 20.381 23.127 1.00 89.94 107 LYS A C 1
ATOM 840 O O . LYS A 1 107 ? -17.212 20.962 24.199 1.00 89.94 107 LYS A O 1
ATOM 845 N N . THR A 1 108 ? -17.292 19.078 22.971 1.00 87.00 108 THR A N 1
ATOM 846 C CA . THR A 1 108 ? -17.763 18.196 24.050 1.00 87.00 108 THR A CA 1
ATOM 847 C C . THR A 1 108 ? -16.786 18.169 25.224 1.00 87.00 108 THR A C 1
ATOM 849 O O . THR A 1 108 ? -17.213 18.292 26.365 1.00 87.00 108 THR A O 1
ATOM 852 N N . LEU A 1 109 ? -15.476 18.116 24.969 1.00 87.38 109 LEU A N 1
ATOM 853 C CA . LEU A 1 109 ? -14.423 18.164 25.995 1.00 87.38 109 LEU A CA 1
ATOM 854 C C . LEU A 1 109 ? -14.442 19.442 26.850 1.00 87.38 109 LEU A C 1
ATOM 856 O O . LEU A 1 109 ? -14.058 19.397 28.018 1.00 87.38 109 LEU A O 1
ATOM 860 N N . ARG A 1 110 ? -14.898 20.570 26.289 1.00 85.94 110 ARG A N 1
ATOM 861 C CA . ARG A 1 110 ? -15.043 21.851 27.009 1.00 85.94 110 ARG A CA 1
ATOM 862 C C . ARG A 1 110 ? -16.306 21.918 27.875 1.00 85.94 110 ARG A C 1
ATOM 864 O O . ARG A 1 110 ? -16.459 22.876 28.627 1.00 85.94 110 ARG A O 1
ATOM 871 N N . GLY A 1 111 ? -17.208 20.945 27.755 1.00 84.88 111 GLY A N 1
ATOM 872 C CA . GLY A 1 111 ? -18.435 20.857 28.541 1.00 84.88 111 GLY A CA 1
ATOM 873 C C . GLY A 1 111 ? -18.221 20.383 29.983 1.00 84.88 111 GLY A C 1
ATOM 874 O O . GLY A 1 111 ? -17.112 20.045 30.415 1.00 84.88 111 GLY A O 1
ATOM 875 N N . ASN A 1 112 ? -19.324 20.324 30.731 1.00 77.75 112 ASN A N 1
ATOM 876 C CA . ASN A 1 112 ? -19.361 19.810 32.101 1.00 77.75 112 ASN A CA 1
ATOM 877 C C . ASN A 1 112 ? -19.425 18.276 32.111 1.00 77.75 112 ASN A C 1
ATOM 879 O O . ASN A 1 112 ? -20.449 17.699 32.458 1.00 77.75 112 ASN A O 1
ATOM 883 N N . ASN A 1 113 ? -18.322 17.633 31.732 1.00 83.94 113 ASN A N 1
ATOM 884 C CA . ASN A 1 113 ? -18.182 16.176 31.803 1.00 83.94 113 ASN A CA 1
ATOM 885 C C . ASN A 1 113 ? -17.442 15.764 33.079 1.00 83.94 113 ASN A C 1
ATOM 887 O O . ASN A 1 113 ? -16.624 16.525 33.617 1.00 83.94 113 ASN A O 1
ATOM 891 N N . THR A 1 114 ? -17.679 14.534 33.520 1.00 86.31 114 THR A N 1
ATOM 892 C CA . THR A 1 114 ? -16.925 13.908 34.611 1.00 86.31 114 THR A CA 1
ATOM 893 C C . THR A 1 114 ? -15.445 13.736 34.241 1.00 86.31 114 THR A C 1
ATOM 895 O O . THR A 1 114 ? -15.061 13.775 33.069 1.00 86.31 114 THR A O 1
ATOM 898 N N . ALA A 1 115 ? -14.573 13.559 35.239 1.00 84.50 115 ALA A N 1
ATOM 899 C CA . ALA A 1 115 ? -13.139 13.376 34.994 1.00 84.50 115 ALA A CA 1
ATOM 900 C C . ALA A 1 115 ? -12.850 12.139 34.121 1.00 84.50 115 ALA A C 1
ATOM 902 O O . ALA A 1 115 ? -12.015 12.201 33.223 1.00 84.50 115 ALA A O 1
ATOM 903 N N . THR A 1 116 ? -13.580 11.043 34.340 1.00 83.94 116 THR A N 1
ATOM 904 C CA . THR A 1 116 ? -13.469 9.795 33.571 1.00 83.94 116 THR A CA 1
ATOM 905 C C . THR A 1 116 ? -13.875 9.982 32.111 1.00 83.94 116 THR A C 1
ATOM 907 O O . THR A 1 116 ? -13.088 9.664 31.223 1.00 83.94 116 THR A O 1
ATOM 910 N N . GLU A 1 117 ? -15.027 10.605 31.850 1.00 85.06 117 GLU A N 1
ATOM 911 C CA . GLU A 1 117 ? -15.489 10.902 30.484 1.00 85.06 117 GLU A CA 1
ATOM 912 C C . GLU A 1 117 ? -14.512 11.820 29.743 1.00 85.06 117 GLU A C 1
ATOM 914 O O . GLU A 1 117 ? -14.248 11.640 28.556 1.00 85.06 117 GLU A O 1
ATOM 919 N N . LYS A 1 118 ? -13.910 12.796 30.438 1.00 85.62 118 LYS A N 1
ATOM 920 C CA . LYS A 1 118 ? -12.878 13.655 29.838 1.00 85.62 118 LYS A CA 1
ATOM 921 C C . LYS A 1 118 ? -11.671 12.850 29.362 1.00 85.62 118 LYS A C 1
ATOM 923 O O . LYS A 1 118 ? -11.158 13.135 28.281 1.00 85.62 118 LYS A O 1
ATOM 928 N N . HIS A 1 119 ? -11.227 11.850 30.122 1.00 87.44 119 HIS A N 1
ATOM 929 C CA . HIS A 1 119 ? -10.121 10.986 29.707 1.00 87.44 119 HIS A CA 1
ATOM 930 C C . HIS A 1 119 ? -10.487 10.097 28.509 1.00 87.44 119 HIS A C 1
ATOM 932 O O . HIS A 1 119 ? -9.678 9.966 27.590 1.00 87.44 119 HIS A O 1
ATOM 938 N N . GLU A 1 120 ? -11.706 9.557 28.463 1.00 86.19 120 GLU A N 1
ATOM 939 C CA . GLU A 1 120 ? -12.205 8.762 27.331 1.00 86.19 120 GLU A CA 1
ATOM 940 C C . GLU A 1 120 ? -12.342 9.599 26.053 1.00 86.19 120 GLU A C 1
ATOM 942 O O . GLU A 1 120 ? -11.823 9.222 24.998 1.00 86.19 120 GLU A O 1
ATOM 947 N N . PHE A 1 121 ? -12.953 10.785 26.140 1.00 88.25 121 PHE A N 1
ATOM 948 C CA . PHE A 1 121 ? -13.047 11.702 25.003 1.00 88.25 121 PHE A CA 1
ATOM 949 C C . PHE A 1 121 ? -11.673 12.173 24.531 1.00 88.25 121 PHE A C 1
ATOM 951 O O . PHE A 1 121 ? -11.452 12.301 23.328 1.00 88.25 121 PHE A O 1
ATOM 958 N N . GLN A 1 122 ? -10.729 12.391 25.450 1.00 90.12 122 GLN A N 1
ATOM 959 C CA . GLN A 1 122 ? -9.355 12.725 25.092 1.00 90.12 122 GLN A CA 1
ATOM 960 C C . GLN A 1 122 ? -8.671 11.566 24.355 1.00 90.12 122 GLN A C 1
ATOM 962 O O . GLN A 1 122 ? -7.975 11.804 23.369 1.00 90.12 122 GLN A O 1
ATOM 967 N N . ALA A 1 123 ? -8.875 10.324 24.799 1.00 89.88 123 ALA A N 1
ATOM 968 C CA . ALA A 1 123 ? -8.355 9.131 24.139 1.00 89.88 123 ALA A CA 1
ATOM 969 C C . ALA A 1 123 ? -8.929 8.969 22.718 1.00 89.88 123 ALA A C 1
ATOM 971 O O . ALA A 1 123 ? -8.189 8.643 21.784 1.00 89.88 123 ALA A O 1
ATOM 972 N N . LEU A 1 124 ? -10.226 9.230 22.534 1.00 90.12 124 LEU A N 1
ATOM 973 C CA . LEU A 1 124 ? -10.874 9.204 21.222 1.00 90.12 124 LEU A CA 1
ATOM 974 C C . LEU A 1 124 ? -10.365 10.328 20.309 1.00 90.12 124 LEU A C 1
ATOM 976 O O . LEU A 1 124 ? -10.023 10.073 19.156 1.00 90.12 124 LEU A O 1
ATOM 980 N N . LEU A 1 125 ? -10.242 11.548 20.839 1.00 91.12 125 LEU A N 1
ATOM 981 C CA . LEU A 1 125 ? -9.719 12.701 20.106 1.00 91.12 125 LEU A CA 1
ATOM 982 C C . LEU A 1 125 ? -8.312 12.429 19.562 1.00 91.12 125 LEU A C 1
ATOM 984 O O . LEU A 1 125 ? -8.067 12.677 18.388 1.00 91.12 125 LEU A O 1
ATOM 988 N N . ILE A 1 126 ? -7.419 11.854 20.376 1.00 93.50 126 ILE A N 1
ATOM 989 C CA . ILE A 1 126 ? -6.055 11.494 19.947 1.00 93.50 126 ILE A CA 1
ATOM 990 C C . ILE A 1 126 ? -6.084 10.540 18.742 1.00 93.50 126 ILE A C 1
ATOM 992 O O . ILE A 1 126 ? -5.277 10.688 17.830 1.00 93.50 126 ILE A O 1
ATOM 996 N N . ARG A 1 127 ? -7.006 9.567 18.716 1.00 91.94 127 ARG A N 1
ATOM 997 C CA . ARG A 1 127 ? -7.129 8.611 17.600 1.00 91.94 127 ARG A CA 1
ATOM 998 C C . ARG A 1 127 ? -7.597 9.301 16.321 1.00 91.94 127 ARG A C 1
ATOM 1000 O O . ARG A 1 127 ? -7.064 9.019 15.256 1.00 91.94 127 ARG A O 1
ATOM 1007 N N . PHE A 1 128 ? -8.556 10.219 16.415 1.00 92.31 128 PHE A N 1
ATOM 1008 C CA . PHE A 1 128 ? -9.011 10.979 15.248 1.00 92.31 128 PHE A CA 1
ATOM 1009 C C . PHE A 1 128 ? -7.954 11.965 14.749 1.00 92.31 128 PHE A C 1
ATOM 1011 O O . PHE A 1 128 ? -7.744 12.057 13.545 1.00 92.31 128 PHE A O 1
ATOM 1018 N N . GLU A 1 129 ? -7.243 12.645 15.650 1.00 92.94 129 GLU A N 1
ATOM 1019 C CA . GLU A 1 129 ? -6.123 13.517 15.280 1.00 92.94 129 GLU A CA 1
ATOM 1020 C C . GLU A 1 129 ? -4.982 12.724 14.629 1.00 92.94 129 GLU A C 1
ATOM 1022 O O . GLU A 1 129 ? -4.435 13.173 13.626 1.00 92.94 129 GLU A O 1
ATOM 1027 N N . PHE A 1 130 ? -4.689 11.512 15.117 1.00 95.44 130 PHE A N 1
ATOM 1028 C CA . PHE A 1 130 ? -3.763 10.589 14.459 1.00 95.44 130 PHE A CA 1
ATOM 1029 C C . PHE A 1 130 ? -4.191 10.274 13.022 1.00 95.44 130 PHE A C 1
ATOM 1031 O O . PHE A 1 130 ? -3.389 10.443 12.109 1.00 95.44 130 PHE A O 1
ATOM 1038 N N . PHE A 1 131 ? -5.444 9.860 12.801 1.00 92.88 131 PHE A N 1
ATOM 1039 C CA . PHE A 1 131 ? -5.930 9.562 11.450 1.00 92.88 131 PHE A CA 1
ATOM 1040 C C . PHE A 1 131 ? -5.931 10.795 10.540 1.00 92.88 131 PHE A C 1
ATOM 1042 O O . PHE A 1 131 ? -5.603 10.667 9.366 1.00 92.88 131 PHE A O 1
ATOM 1049 N N . SER A 1 132 ? -6.245 11.981 11.070 1.00 92.50 132 SER A N 1
ATOM 1050 C CA . SER A 1 132 ? -6.209 13.231 10.299 1.00 92.50 132 SER A CA 1
ATOM 1051 C C . SER A 1 132 ? -4.791 13.534 9.834 1.00 92.50 132 SER A C 1
ATOM 1053 O O . SER A 1 132 ? -4.564 13.699 8.640 1.00 92.50 132 SER A O 1
ATOM 1055 N N . SER A 1 133 ? -3.821 13.514 10.754 1.00 94.69 133 SER A N 1
ATOM 1056 C CA . SER A 1 133 ? -2.411 13.723 10.417 1.00 94.69 133 SER A CA 1
ATOM 1057 C C . SER A 1 133 ? -1.865 12.643 9.484 1.00 94.69 133 SER A C 1
ATOM 1059 O O . SER A 1 133 ? -1.062 12.956 8.612 1.00 94.69 133 SER A O 1
ATOM 1061 N N . LEU A 1 134 ? -2.307 11.390 9.625 1.00 94.31 134 LEU A N 1
ATOM 1062 C CA . LEU A 1 134 ? -1.882 10.295 8.753 1.00 94.31 134 LEU A CA 1
ATOM 1063 C C . LEU A 1 134 ? -2.365 10.506 7.314 1.00 94.31 134 LEU A C 1
ATOM 1065 O O . LEU A 1 134 ? -1.593 10.327 6.376 1.00 94.31 134 LEU A O 1
ATOM 1069 N N . LEU A 1 135 ? -3.629 10.902 7.140 1.00 91.69 135 LEU A N 1
ATOM 1070 C CA . LEU A 1 135 ? -4.183 11.222 5.825 1.00 91.69 135 LEU A CA 1
ATOM 1071 C C . LEU A 1 135 ? -3.484 12.448 5.226 1.00 91.69 135 LEU A C 1
ATOM 1073 O O . LEU A 1 135 ? -2.993 12.363 4.107 1.00 91.69 135 LEU A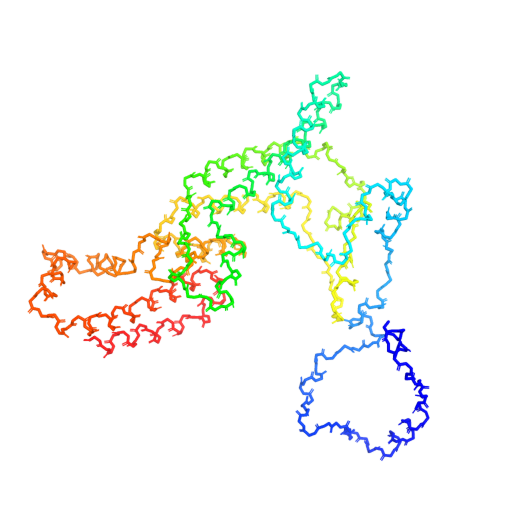 O 1
ATOM 1077 N N . GLU A 1 136 ? -3.334 13.532 5.994 1.00 91.50 136 GLU A N 1
ATOM 1078 C CA . GLU A 1 136 ? -2.606 14.734 5.560 1.00 91.50 136 GLU A CA 1
ATOM 1079 C C . GLU A 1 136 ? -1.156 14.424 5.153 1.00 91.50 136 GLU A C 1
ATOM 1081 O O . GLU A 1 136 ? -0.656 14.971 4.175 1.00 91.50 136 GLU A O 1
ATOM 1086 N N . MET A 1 137 ? -0.471 13.527 5.869 1.00 94.88 137 MET A N 1
ATOM 1087 C CA . MET A 1 137 ? 0.871 13.074 5.500 1.00 94.88 137 MET A CA 1
ATOM 1088 C C . MET A 1 137 ? 0.869 12.415 4.117 1.00 94.88 137 MET A C 1
ATOM 1090 O O . MET A 1 137 ? 1.683 12.780 3.271 1.00 94.88 137 MET A O 1
ATOM 1094 N N . PHE A 1 138 ? -0.042 11.471 3.864 1.00 92.31 138 PHE A N 1
ATOM 1095 C CA . PHE A 1 138 ? -0.138 10.823 2.554 1.00 92.31 138 PHE A CA 1
ATOM 1096 C C . PHE A 1 138 ? -0.526 11.796 1.443 1.00 92.31 138 PHE A C 1
ATOM 1098 O O . PHE A 1 138 ? -0.082 11.620 0.315 1.00 92.31 138 PHE A O 1
ATOM 1105 N N . ASP A 1 139 ? -1.266 12.852 1.758 1.00 89.19 139 ASP A N 1
ATOM 1106 C CA . ASP A 1 139 ? -1.643 13.882 0.792 1.00 89.19 139 ASP A CA 1
ATOM 1107 C C . ASP A 1 139 ? -0.452 14.703 0.298 1.00 89.19 139 ASP A C 1
ATOM 1109 O O . ASP A 1 139 ? -0.440 15.156 -0.845 1.00 89.19 139 ASP A O 1
ATOM 1113 N N . PHE A 1 140 ? 0.558 14.880 1.149 1.00 92.56 140 PHE A N 1
ATOM 1114 C CA . PHE A 1 140 ? 1.819 15.501 0.758 1.00 92.56 140 PHE A CA 1
ATOM 1115 C C . PHE A 1 140 ? 2.740 14.545 -0.002 1.00 92.56 140 PHE A C 1
ATOM 1117 O O . PHE A 1 140 ? 3.597 15.008 -0.750 1.00 92.56 140 PHE A O 1
ATOM 1124 N N . LEU A 1 141 ? 2.591 13.233 0.187 1.00 91.69 141 LEU A N 1
ATOM 1125 C CA . LEU A 1 141 ? 3.476 12.229 -0.409 1.00 91.69 141 LEU A CA 1
ATOM 1126 C C . LEU A 1 141 ? 2.962 11.657 -1.728 1.00 91.69 141 LEU A C 1
ATOM 1128 O O . LEU A 1 141 ? 3.777 11.250 -2.551 1.00 91.69 141 LEU A O 1
ATOM 1132 N N . LEU A 1 142 ? 1.642 11.575 -1.915 1.00 89.12 142 LEU A N 1
ATOM 1133 C CA . LEU A 1 142 ? 1.021 10.784 -2.974 1.00 89.12 142 LEU A CA 1
ATOM 1134 C C . LEU A 1 142 ? 0.124 11.634 -3.888 1.00 89.12 142 LEU A C 1
ATOM 1136 O O . LEU A 1 142 ? -0.606 12.504 -3.404 1.00 89.12 142 LEU A O 1
ATOM 1140 N N . PRO A 1 143 ? 0.106 11.342 -5.202 1.00 83.06 143 PRO A N 1
ATOM 1141 C CA . PRO A 1 143 ? -0.789 12.011 -6.136 1.00 83.06 143 PRO A CA 1
ATOM 1142 C C . PRO A 1 143 ? -2.257 11.704 -5.821 1.00 83.06 143 PRO A C 1
ATOM 1144 O O . PRO A 1 143 ? -2.612 10.650 -5.285 1.00 83.06 143 PRO A O 1
ATOM 1147 N N . SER A 1 144 ? -3.144 12.628 -6.194 1.00 80.75 144 SER A N 1
ATOM 1148 C CA . SER A 1 144 ? -4.577 12.446 -5.967 1.00 80.75 144 SER A CA 1
ATOM 1149 C C . SER A 1 144 ? -5.139 11.281 -6.795 1.00 80.75 144 SER A C 1
ATOM 1151 O O . SER A 1 144 ? -4.680 10.997 -7.904 1.00 80.75 144 SER A O 1
ATOM 1153 N N . LYS A 1 145 ? -6.204 10.638 -6.298 1.00 75.69 145 LYS A N 1
ATOM 1154 C CA . LYS A 1 145 ? -6.909 9.580 -7.043 1.00 75.69 145 LYS A CA 1
ATOM 1155 C C . LYS A 1 145 ? -7.410 10.066 -8.407 1.00 75.69 145 LYS A C 1
ATOM 1157 O O . LYS A 1 145 ? -7.376 9.299 -9.363 1.00 75.69 145 LYS A O 1
ATOM 1162 N N . GLY A 1 146 ? -7.871 11.316 -8.494 1.00 73.88 146 GLY A N 1
ATOM 1163 C CA . GLY A 1 146 ? -8.310 11.914 -9.757 1.00 73.88 146 GLY A CA 1
ATOM 1164 C C . GLY A 1 146 ? -7.168 11.961 -10.767 1.00 73.88 146 GLY A C 1
ATOM 1165 O O . GLY A 1 146 ? -7.320 11.488 -11.886 1.00 73.88 146 GLY A O 1
ATOM 1166 N N . THR A 1 147 ? -5.995 12.413 -10.329 1.00 75.50 147 THR A N 1
ATOM 1167 C CA . THR A 1 147 ? -4.771 12.447 -11.137 1.00 75.50 147 THR A CA 1
ATOM 1168 C C . THR A 1 147 ? -4.383 11.053 -11.643 1.00 75.50 147 THR A C 1
ATOM 1170 O O . THR A 1 147 ? -4.156 10.867 -12.835 1.00 75.50 147 THR A O 1
ATOM 1173 N N . LEU A 1 148 ? -4.388 10.046 -10.763 1.00 74.25 148 LEU A N 1
ATOM 1174 C CA . LEU A 1 148 ? -4.086 8.658 -11.136 1.00 74.25 148 LEU A CA 1
ATOM 1175 C C . LEU A 1 148 ? -5.124 8.058 -12.099 1.00 74.25 148 LEU A C 1
ATOM 1177 O O . LEU A 1 148 ? -4.780 7.257 -12.966 1.00 74.25 148 LEU A O 1
ATOM 1181 N N . TYR A 1 149 ? -6.398 8.435 -11.965 1.00 76.56 149 TYR A N 1
ATOM 1182 C CA . TYR A 1 149 ? -7.453 7.992 -12.875 1.00 76.56 149 TYR A CA 1
ATOM 1183 C C . TYR A 1 149 ? -7.269 8.563 -14.284 1.00 76.56 149 TYR A C 1
ATOM 1185 O O . TYR A 1 149 ? -7.413 7.823 -15.253 1.00 76.56 149 TYR A O 1
ATOM 1193 N N . LEU A 1 150 ? -6.920 9.849 -14.399 1.00 75.00 150 LEU A N 1
ATOM 1194 C CA . LEU A 1 150 ? -6.658 10.496 -15.689 1.00 75.00 150 LEU A CA 1
ATOM 1195 C C . LEU A 1 150 ? -5.501 9.810 -16.432 1.00 75.00 150 LEU A C 1
ATOM 1197 O O . LEU A 1 150 ? -5.625 9.536 -17.624 1.00 75.00 150 LEU A O 1
ATOM 1201 N N . LEU A 1 151 ? -4.437 9.433 -15.714 1.00 69.69 151 LEU A N 1
ATOM 1202 C CA . LEU A 1 151 ? -3.337 8.642 -16.276 1.00 69.69 151 LEU A CA 1
ATOM 1203 C C . LEU A 1 151 ? -3.799 7.268 -16.776 1.00 69.69 151 LEU A C 1
ATOM 1205 O O . LEU A 1 151 ? -3.504 6.883 -17.905 1.00 69.69 151 LEU A O 1
ATOM 1209 N N . ASN A 1 152 ? -4.574 6.538 -15.969 1.00 73.94 152 ASN A N 1
ATOM 1210 C CA . ASN A 1 152 ? -5.104 5.229 -16.370 1.00 73.94 152 ASN A CA 1
ATOM 1211 C C . ASN A 1 152 ? -6.087 5.315 -17.548 1.00 73.94 152 ASN A C 1
ATOM 1213 O O . ASN A 1 152 ? -6.236 4.348 -18.292 1.00 73.94 152 ASN A O 1
ATOM 1217 N N . ALA A 1 153 ? -6.751 6.458 -17.728 1.00 75.94 153 ALA A N 1
ATOM 1218 C CA . ALA A 1 153 ? -7.626 6.726 -18.865 1.00 75.94 153 ALA A CA 1
ATOM 1219 C C . ALA A 1 153 ? -6.857 7.062 -20.160 1.00 75.94 153 ALA A C 1
ATOM 1221 O O . ALA A 1 153 ? -7.488 7.292 -21.190 1.00 75.94 153 ALA A O 1
ATOM 1222 N N . GLY A 1 154 ? -5.518 7.075 -20.126 1.00 73.25 154 GLY A N 1
ATOM 1223 C CA . GLY A 1 154 ? -4.668 7.324 -21.290 1.00 73.25 154 GLY A CA 1
ATOM 1224 C C . GLY A 1 154 ? -4.530 8.801 -21.663 1.00 73.25 154 GLY A C 1
ATOM 1225 O O . GLY A 1 154 ? -4.166 9.099 -22.797 1.00 73.25 154 GLY A O 1
ATOM 1226 N N . ILE A 1 155 ? -4.834 9.724 -20.743 1.00 74.88 155 ILE A N 1
ATOM 1227 C CA . ILE A 1 155 ? -4.575 11.155 -20.948 1.00 74.88 155 ILE A CA 1
ATOM 1228 C C . ILE A 1 155 ? -3.065 11.393 -20.893 1.00 74.88 155 ILE A C 1
ATOM 1230 O O . ILE A 1 155 ? -2.377 10.841 -20.033 1.00 74.88 155 ILE A O 1
ATOM 1234 N N . ASN A 1 156 ? -2.556 12.217 -21.812 1.00 71.88 156 ASN A N 1
ATOM 1235 C CA . ASN A 1 156 ? -1.131 12.518 -21.898 1.00 71.88 156 ASN A CA 1
ATOM 1236 C C . ASN A 1 156 ? -0.619 13.137 -20.591 1.00 71.88 156 ASN A C 1
ATOM 1238 O O . ASN A 1 156 ? -1.206 14.085 -20.071 1.00 71.88 156 ASN A O 1
ATOM 1242 N N . GLU A 1 157 ? 0.532 12.662 -20.108 1.00 67.75 157 GLU A N 1
ATOM 1243 C CA . GLU A 1 157 ? 1.181 13.164 -18.885 1.00 67.75 157 GLU A CA 1
ATOM 1244 C C . GLU A 1 157 ? 1.452 14.680 -18.933 1.00 67.75 157 GLU A C 1
ATOM 1246 O O . GLU A 1 157 ? 1.470 15.340 -17.900 1.00 67.75 157 GLU A O 1
ATOM 1251 N N . THR A 1 158 ? 1.610 15.252 -20.131 1.00 68.38 158 THR A N 1
ATOM 1252 C CA . THR A 1 158 ? 1.834 16.690 -20.362 1.00 68.38 158 THR A CA 1
ATOM 1253 C C . THR A 1 158 ? 0.603 17.562 -20.108 1.00 68.38 158 THR A C 1
ATOM 1255 O O . THR A 1 158 ? 0.736 18.778 -20.003 1.00 68.38 158 THR A O 1
ATOM 1258 N N . GLU A 1 159 ? -0.590 16.967 -20.064 1.00 69.31 159 GLU A N 1
ATOM 1259 C CA . GLU A 1 159 ? -1.866 17.662 -19.832 1.00 69.31 159 GLU A CA 1
ATOM 1260 C C . GLU A 1 159 ? -2.281 17.639 -18.353 1.00 69.31 159 GLU A C 1
ATOM 1262 O O . GLU A 1 159 ? -3.280 18.251 -17.975 1.00 69.31 159 GLU A O 1
ATOM 1267 N N . ILE A 1 160 ? -1.520 16.935 -17.512 1.00 74.44 160 ILE A N 1
ATOM 1268 C CA . ILE A 1 160 ? -1.785 16.769 -16.087 1.00 74.44 160 ILE A CA 1
ATOM 1269 C C . ILE A 1 160 ? -0.778 17.608 -15.303 1.00 74.44 160 ILE A C 1
ATOM 1271 O O . ILE A 1 160 ? 0.422 17.567 -15.572 1.00 74.44 160 ILE A O 1
ATOM 1275 N N . ASP A 1 161 ? -1.261 18.345 -14.300 1.00 72.25 161 ASP A N 1
ATOM 1276 C CA . ASP A 1 161 ? -0.378 19.099 -13.414 1.00 72.25 161 ASP A CA 1
ATOM 1277 C C . ASP A 1 161 ? 0.643 18.156 -12.747 1.00 72.25 161 ASP A C 1
ATOM 1279 O O . ASP A 1 161 ? 0.249 17.158 -12.124 1.00 72.25 161 ASP A O 1
ATOM 1283 N N . PRO A 1 162 ? 1.954 18.445 -12.849 1.00 74.75 162 PRO A N 1
ATOM 1284 C CA . PRO A 1 162 ? 2.978 17.591 -12.275 1.00 74.75 162 PRO A CA 1
ATOM 1285 C C . PRO A 1 162 ? 2.850 17.581 -10.750 1.00 74.75 162 PRO A C 1
ATOM 1287 O O . PRO A 1 162 ? 2.866 18.622 -10.092 1.00 74.75 162 PRO A O 1
ATOM 1290 N N . PHE A 1 163 ? 2.749 16.387 -10.173 1.00 85.12 163 PHE A N 1
ATOM 1291 C CA . PHE A 1 163 ? 2.752 16.202 -8.732 1.00 85.12 163 PHE A CA 1
ATOM 1292 C C . PHE A 1 163 ? 4.191 16.102 -8.232 1.00 85.12 163 PHE A C 1
ATOM 1294 O O . PHE A 1 163 ? 4.966 15.262 -8.695 1.00 85.12 163 PHE A O 1
ATOM 1301 N N . ILE A 1 164 ? 4.525 16.950 -7.263 1.00 88.50 164 ILE A N 1
ATOM 1302 C CA . ILE A 1 164 ? 5.812 16.946 -6.572 1.00 88.50 164 ILE A CA 1
ATOM 1303 C C . ILE A 1 164 ? 5.539 16.625 -5.099 1.00 88.50 164 ILE A C 1
ATOM 1305 O O . ILE A 1 164 ? 4.852 17.411 -4.437 1.00 88.50 164 ILE A O 1
ATOM 1309 N N . PRO A 1 165 ? 6.068 15.508 -4.567 1.00 90.44 165 PRO A N 1
ATOM 1310 C CA . PRO A 1 165 ? 5.932 15.182 -3.155 1.00 90.44 165 PRO A CA 1
ATOM 1311 C C . PRO A 1 165 ? 6.515 16.285 -2.260 1.00 90.44 165 PRO A C 1
ATOM 1313 O O . PRO A 1 165 ? 7.670 16.688 -2.408 1.00 90.44 165 PRO A O 1
ATOM 1316 N N . ASN A 1 166 ? 5.740 16.751 -1.282 1.00 93.12 166 ASN A N 1
ATOM 1317 C CA . ASN A 1 166 ? 6.192 17.712 -0.279 1.00 93.12 166 ASN A CA 1
ATOM 1318 C C . ASN A 1 166 ? 6.719 16.973 0.960 1.00 93.12 166 ASN A C 1
ATOM 1320 O O . ASN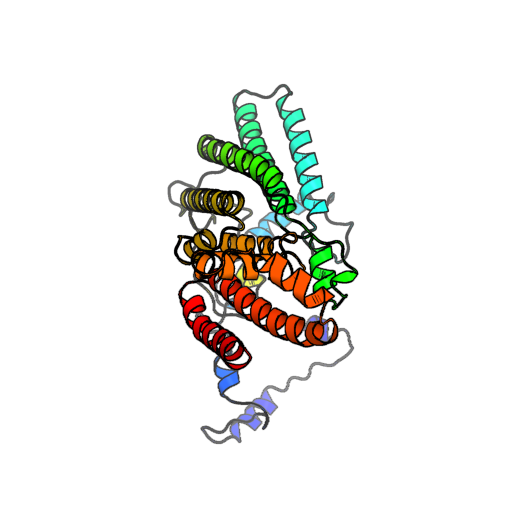 A 1 166 ? 6.019 16.792 1.959 1.00 93.12 166 ASN A O 1
ATOM 1324 N N . LEU A 1 167 ? 7.986 16.559 0.886 1.00 92.88 167 LEU A N 1
ATOM 1325 C CA . LEU A 1 167 ? 8.658 15.798 1.944 1.00 92.88 167 LEU A CA 1
ATOM 1326 C C . LEU A 1 167 ? 8.741 16.566 3.274 1.00 92.88 167 LEU A C 1
ATOM 1328 O O . LEU A 1 167 ? 8.637 15.962 4.338 1.00 92.88 167 LEU A O 1
ATOM 1332 N N . TYR A 1 168 ? 8.865 17.897 3.233 1.00 94.38 168 TYR A N 1
ATOM 1333 C CA . TYR A 1 168 ? 8.941 18.724 4.440 1.00 94.38 168 TYR A CA 1
ATOM 1334 C C . TYR A 1 168 ? 7.625 18.703 5.227 1.00 94.38 168 TYR A C 1
ATOM 1336 O O . TYR A 1 168 ? 7.606 18.324 6.399 1.00 94.38 168 TYR A O 1
ATOM 1344 N N . SER A 1 169 ? 6.509 19.044 4.575 1.00 96.00 169 SER A N 1
ATOM 1345 C CA . SER A 1 169 ? 5.192 19.042 5.223 1.00 96.00 169 SER A CA 1
ATOM 1346 C C . SER A 1 169 ? 4.739 17.629 5.597 1.00 96.00 169 SER A C 1
ATOM 1348 O O . SER A 1 169 ? 4.131 17.441 6.652 1.00 96.00 169 SER A O 1
ATOM 1350 N N . ALA A 1 170 ? 5.091 16.617 4.794 1.00 96.12 170 ALA A N 1
ATOM 1351 C CA . ALA A 1 170 ? 4.896 15.219 5.168 1.00 96.12 170 ALA A CA 1
ATOM 1352 C C . ALA A 1 170 ? 5.666 14.863 6.449 1.00 96.12 170 ALA A C 1
ATOM 1354 O O . ALA A 1 170 ? 5.106 14.236 7.347 1.00 96.12 170 ALA A O 1
ATOM 1355 N N . GLY A 1 171 ? 6.919 15.313 6.574 1.00 96.06 171 GLY A N 1
ATOM 1356 C CA . GLY A 1 171 ? 7.740 15.131 7.769 1.00 96.06 171 GLY A CA 1
ATOM 1357 C C . GLY A 1 171 ? 7.115 15.750 9.022 1.00 96.06 171 GLY A C 1
ATOM 1358 O O . GLY A 1 171 ? 7.068 15.102 10.068 1.00 96.06 171 GLY A O 1
ATOM 1359 N N . GLU A 1 172 ? 6.558 16.962 8.930 1.00 96.56 172 GLU A N 1
ATOM 1360 C CA . GLU A 1 172 ? 5.842 17.590 10.052 1.00 96.56 172 GLU A CA 1
ATOM 1361 C C . GLU A 1 172 ? 4.618 16.772 10.495 1.00 96.56 172 GLU A C 1
ATOM 1363 O O . GLU A 1 172 ? 4.386 16.585 11.695 1.00 96.56 172 GLU A O 1
ATOM 1368 N N . GLN A 1 173 ? 3.836 16.258 9.540 1.00 96.75 173 GLN A N 1
ATOM 1369 C CA . GLN A 1 173 ? 2.674 15.418 9.841 1.00 96.75 173 GLN A CA 1
ATOM 1370 C C . GLN A 1 173 ? 3.075 14.051 10.397 1.00 96.75 173 GLN A C 1
ATOM 1372 O O . GLN A 1 173 ? 2.428 13.554 11.321 1.00 96.75 173 GLN A O 1
ATOM 1377 N N . LEU A 1 174 ? 4.178 13.472 9.921 1.00 97.00 174 LEU A N 1
ATOM 1378 C CA . LEU A 1 174 ? 4.729 12.236 10.464 1.00 97.00 174 LEU A CA 1
ATOM 1379 C C . LEU A 1 174 ? 5.120 12.395 11.939 1.00 97.00 174 LEU A C 1
ATOM 1381 O O . LEU A 1 174 ? 4.786 11.538 12.757 1.00 97.00 174 LEU A O 1
ATOM 1385 N N . GLN A 1 175 ? 5.771 13.501 12.312 1.00 96.69 175 GLN A N 1
ATOM 1386 C CA . GLN A 1 175 ? 6.121 13.759 13.714 1.00 96.69 175 GLN A CA 1
ATOM 1387 C C . GLN A 1 175 ? 4.876 13.842 14.606 1.00 96.69 175 GLN A C 1
ATOM 1389 O O . GLN A 1 175 ? 4.865 13.297 15.715 1.00 96.69 175 GLN A O 1
ATOM 1394 N N . LYS A 1 176 ? 3.788 14.450 14.111 1.00 96.88 176 LYS A N 1
ATOM 1395 C CA . LYS A 1 176 ? 2.489 14.426 14.802 1.00 96.88 176 LYS A CA 1
ATOM 1396 C C . LYS A 1 176 ? 1.936 13.005 14.905 1.00 96.88 176 LYS A C 1
ATOM 1398 O O . LYS A 1 176 ? 1.505 12.616 15.988 1.00 96.88 176 LYS A O 1
ATOM 1403 N N . CYS A 1 177 ? 1.994 12.212 13.833 1.00 97.12 177 CYS A N 1
ATOM 1404 C CA . CYS A 1 177 ? 1.555 10.814 13.839 1.00 97.12 177 CYS A CA 1
ATOM 1405 C C . CYS A 1 177 ? 2.302 9.992 14.894 1.00 97.12 177 CYS A C 1
ATOM 1407 O O . CYS A 1 177 ? 1.661 9.328 15.704 1.00 97.12 177 CYS A O 1
ATOM 1409 N N . LEU A 1 178 ? 3.634 10.089 14.948 1.00 96.56 178 LEU A N 1
ATOM 1410 C CA . LEU A 1 178 ? 4.465 9.413 15.950 1.00 96.56 178 LEU A CA 1
ATOM 1411 C C . LEU A 1 178 ? 4.133 9.882 17.374 1.00 96.56 178 LEU A C 1
ATOM 1413 O O . LEU A 1 178 ? 4.026 9.071 18.297 1.00 96.56 178 LEU A O 1
ATOM 1417 N N . HIS A 1 179 ? 3.916 11.187 17.568 1.00 96.50 179 HIS A N 1
ATOM 1418 C CA . HIS A 1 179 ? 3.495 11.734 18.856 1.00 96.50 179 HIS A CA 1
ATOM 1419 C C . HIS A 1 179 ? 2.130 11.184 19.299 1.00 96.50 179 HIS A C 1
ATOM 1421 O O . HIS A 1 179 ? 1.983 10.720 20.434 1.00 96.50 179 HIS A O 1
ATOM 1427 N N . PHE A 1 180 ? 1.128 11.207 18.417 1.00 96.44 180 PHE A N 1
ATOM 1428 C CA . PHE A 1 180 ? -0.195 10.675 18.724 1.00 96.44 180 PHE A CA 1
ATOM 1429 C C . PHE A 1 180 ? -0.161 9.164 18.927 1.00 96.44 180 PHE A C 1
ATOM 1431 O O . PHE A 1 180 ? -0.776 8.690 19.876 1.00 96.44 180 PHE A O 1
ATOM 1438 N N . HIS A 1 181 ? 0.609 8.418 18.134 1.00 95.38 181 HIS A N 1
ATOM 1439 C CA . HIS A 1 181 ? 0.777 6.974 18.275 1.00 95.38 181 HIS A CA 1
ATOM 1440 C C . HIS A 1 181 ? 1.237 6.587 19.690 1.00 95.38 181 HIS A C 1
ATOM 1442 O O . HIS A 1 181 ? 0.588 5.779 20.359 1.00 95.38 181 HIS A O 1
ATOM 1448 N N . LYS A 1 182 ? 2.272 7.260 20.214 1.00 95.12 182 LYS A N 1
ATOM 1449 C CA . LYS A 1 182 ? 2.743 7.068 21.599 1.00 95.12 182 LYS A CA 1
ATOM 1450 C C . LYS A 1 182 ? 1.639 7.325 22.630 1.00 95.12 182 LYS A C 1
ATOM 1452 O O . LYS A 1 182 ? 1.512 6.599 23.616 1.00 95.12 182 LYS A O 1
ATOM 1457 N N . ARG A 1 183 ? 0.795 8.335 22.400 1.00 95.06 183 ARG A N 1
ATOM 1458 C CA . ARG A 1 183 ? -0.353 8.637 23.272 1.00 95.06 183 ARG A CA 1
ATOM 1459 C C . ARG A 1 183 ? -1.501 7.635 23.119 1.00 95.06 183 ARG A C 1
ATOM 1461 O O . ARG A 1 183 ? -2.208 7.384 24.095 1.00 95.06 183 ARG A O 1
ATOM 1468 N N . ILE A 1 184 ? -1.700 7.051 21.939 1.00 93.62 184 ILE A N 1
ATOM 1469 C CA . ILE A 1 184 ? -2.684 5.982 21.724 1.00 93.62 184 ILE A CA 1
ATOM 1470 C C . ILE A 1 184 ? -2.287 4.751 22.534 1.00 93.62 184 ILE A C 1
ATOM 1472 O O . ILE A 1 184 ? -3.132 4.221 23.252 1.00 93.62 184 ILE A O 1
ATOM 1476 N N . LEU A 1 185 ? -1.009 4.362 22.506 1.00 91.56 185 LEU A N 1
ATOM 1477 C CA . LEU A 1 185 ? -0.486 3.268 23.329 1.00 91.56 185 LEU A CA 1
ATOM 1478 C C . LEU A 1 185 ? -0.731 3.518 24.825 1.00 91.56 185 LEU A C 1
ATOM 1480 O O . LEU A 1 185 ? -1.276 2.659 25.516 1.00 91.56 185 LEU A O 1
ATOM 1484 N N . ALA A 1 186 ? -0.442 4.728 25.311 1.00 91.75 186 ALA A N 1
ATOM 1485 C CA . ALA A 1 186 ? -0.708 5.109 26.702 1.00 91.75 186 ALA A CA 1
ATOM 1486 C C . ALA A 1 186 ? -2.208 5.129 27.067 1.00 91.75 186 ALA A C 1
ATOM 1488 O O . ALA A 1 186 ? -2.567 5.038 28.239 1.00 91.75 186 ALA A O 1
ATOM 1489 N N . THR A 1 187 ? -3.096 5.247 26.075 1.00 91.56 187 THR A N 1
ATOM 1490 C CA . THR A 1 187 ? -4.556 5.311 26.254 1.00 91.56 187 THR A CA 1
ATOM 1491 C C . THR A 1 187 ? -5.276 4.094 25.673 1.00 91.56 187 THR A C 1
ATOM 1493 O O . THR A 1 187 ? -6.479 4.148 25.395 1.00 91.56 187 THR A O 1
ATOM 1496 N N . ILE A 1 188 ? -4.571 2.975 25.485 1.00 87.62 188 ILE A N 1
ATOM 1497 C CA . ILE A 1 188 ? -5.150 1.763 24.896 1.00 87.62 188 ILE A CA 1
ATOM 1498 C C . ILE A 1 188 ? -6.266 1.185 25.775 1.00 87.62 188 ILE A C 1
ATOM 1500 O O . ILE A 1 188 ? -7.274 0.709 25.256 1.00 87.62 188 ILE A O 1
ATOM 1504 N N . ASN A 1 189 ? -6.129 1.327 27.097 1.00 87.81 189 ASN A N 1
ATOM 1505 C CA . ASN A 1 189 ? -7.066 0.820 28.101 1.00 87.81 189 ASN A CA 1
ATOM 1506 C C . ASN A 1 189 ? -8.414 1.553 28.117 1.00 87.81 189 ASN A C 1
ATOM 1508 O O . ASN A 1 189 ? -9.389 0.993 28.602 1.00 87.81 189 ASN A O 1
ATOM 1512 N N . PHE A 1 190 ? -8.487 2.768 27.559 1.00 85.75 190 PHE A N 1
ATOM 1513 C CA . PHE A 1 190 ? -9.753 3.499 27.397 1.00 85.75 190 PHE A CA 1
ATOM 1514 C C . PHE A 1 190 ? -10.587 2.987 26.213 1.00 85.75 190 PHE A C 1
ATOM 1516 O O . PHE A 1 190 ? -11.743 3.364 26.060 1.00 85.75 190 PHE A O 1
ATOM 1523 N N . GLY A 1 191 ? -10.010 2.145 25.349 1.00 80.69 191 GLY A N 1
ATOM 1524 C CA . GLY A 1 191 ? -10.771 1.425 24.333 1.00 80.69 191 GLY A CA 1
ATOM 1525 C C . GLY A 1 191 ? -11.493 0.212 24.918 1.00 80.69 191 GLY A C 1
ATOM 1526 O O . GLY A 1 191 ? -11.172 -0.256 26.012 1.00 80.69 191 GLY A O 1
ATOM 1527 N N . LYS A 1 192 ? -12.424 -0.362 24.151 1.00 82.38 192 LYS A N 1
ATOM 1528 C CA . LYS A 1 192 ? -13.012 -1.661 24.494 1.00 82.38 192 LYS A CA 1
ATOM 1529 C C . LYS A 1 192 ? -11.900 -2.723 24.546 1.00 82.38 192 LYS A C 1
ATOM 1531 O O . LYS A 1 192 ? -11.030 -2.754 23.671 1.00 82.38 192 LYS A O 1
ATOM 1536 N N . GLN A 1 193 ? -11.907 -3.539 25.597 1.00 85.69 193 GLN A N 1
ATOM 1537 C CA . GLN A 1 193 ? -10.908 -4.582 25.843 1.00 85.69 193 GLN A CA 1
ATOM 1538 C C . GLN A 1 193 ? -11.475 -5.971 25.518 1.00 85.69 193 GLN A C 1
ATOM 1540 O O . GLN A 1 193 ? -12.684 -6.168 25.687 1.00 85.69 193 GLN A O 1
ATOM 1545 N N . PRO A 1 194 ? -10.627 -6.927 25.092 1.00 86.06 194 PRO A N 1
ATOM 1546 C CA . PRO A 1 194 ? -11.024 -8.316 24.965 1.00 86.06 194 PRO A CA 1
ATOM 1547 C C . PRO A 1 194 ? -11.437 -8.858 26.342 1.00 86.06 194 PRO A C 1
ATOM 1549 O O . PRO A 1 194 ? -10.821 -8.512 27.360 1.00 86.06 194 PRO A O 1
ATOM 1552 N N . PRO A 1 195 ? -12.468 -9.711 26.400 1.00 85.19 195 PRO A N 1
ATOM 1553 C CA . PRO A 1 195 ? -12.750 -10.526 27.574 1.00 85.19 195 PRO A CA 1
ATOM 1554 C C . PRO A 1 195 ? -11.527 -11.367 27.967 1.00 85.19 195 PRO A C 1
ATOM 1556 O O . PRO A 1 195 ? -10.706 -11.707 27.118 1.00 85.19 195 PRO A O 1
ATOM 1559 N N . LYS A 1 196 ? -11.404 -11.718 29.255 1.00 77.19 196 LYS A N 1
ATOM 1560 C CA . LYS A 1 196 ? -10.209 -12.385 29.817 1.00 77.19 196 LYS A CA 1
ATOM 1561 C C . LYS A 1 196 ? -9.831 -13.710 29.135 1.00 77.19 196 LYS A C 1
ATOM 1563 O O . LYS A 1 196 ? -8.673 -14.102 29.230 1.00 77.19 196 LYS A O 1
ATOM 1568 N N . ASP A 1 197 ? -10.771 -14.342 28.437 1.00 71.00 197 ASP A N 1
ATOM 1569 C CA . ASP A 1 197 ? -10.611 -15.665 27.826 1.00 71.00 197 ASP A CA 1
ATOM 1570 C C . ASP A 1 197 ? -10.624 -15.636 26.283 1.00 71.00 197 ASP A C 1
ATOM 1572 O O . ASP A 1 197 ? -10.516 -16.681 25.640 1.00 71.00 197 ASP A O 1
ATOM 1576 N N . GLU A 1 198 ? -10.750 -14.458 25.661 1.00 74.31 198 GLU A N 1
ATOM 1577 C CA . GLU A 1 198 ? -10.839 -14.331 24.203 1.00 74.31 198 GLU A CA 1
ATOM 1578 C C . GLU A 1 198 ? -9.508 -13.935 23.551 1.00 74.31 198 GLU A C 1
ATOM 1580 O O . GLU A 1 198 ? -8.718 -13.152 24.082 1.00 74.31 198 GLU A O 1
ATOM 1585 N N . ARG A 1 199 ? -9.268 -14.458 22.341 1.00 74.31 199 ARG A N 1
ATOM 1586 C CA . ARG A 1 199 ? -8.080 -14.122 21.546 1.00 74.31 199 ARG A CA 1
ATOM 1587 C C . ARG A 1 199 ? -8.213 -12.716 20.961 1.00 74.31 199 ARG A C 1
ATOM 1589 O O . ARG A 1 199 ? -9.083 -12.461 20.132 1.00 74.31 199 ARG A O 1
ATOM 1596 N N . ASP A 1 200 ? -7.284 -11.831 21.319 1.00 82.75 200 ASP A N 1
ATOM 1597 C CA . ASP A 1 200 ? -7.232 -10.447 20.818 1.00 82.75 200 ASP A CA 1
ATOM 1598 C C . ASP A 1 200 ? -6.997 -10.355 19.293 1.00 82.75 200 ASP A C 1
ATOM 1600 O O . ASP A 1 200 ? -7.252 -9.317 18.698 1.00 82.75 200 ASP A O 1
ATOM 1604 N N . SER A 1 201 ? -6.552 -11.442 18.650 1.00 80.31 201 SER A N 1
ATOM 1605 C CA . SER A 1 201 ? -6.194 -11.512 17.226 1.00 80.31 201 SER A CA 1
ATOM 1606 C C . SER A 1 201 ? -7.347 -11.797 16.259 1.00 80.31 201 SER A C 1
ATOM 1608 O O . SER A 1 201 ? -7.132 -11.778 15.055 1.00 80.31 201 SER A O 1
ATOM 1610 N N . LEU A 1 202 ? -8.560 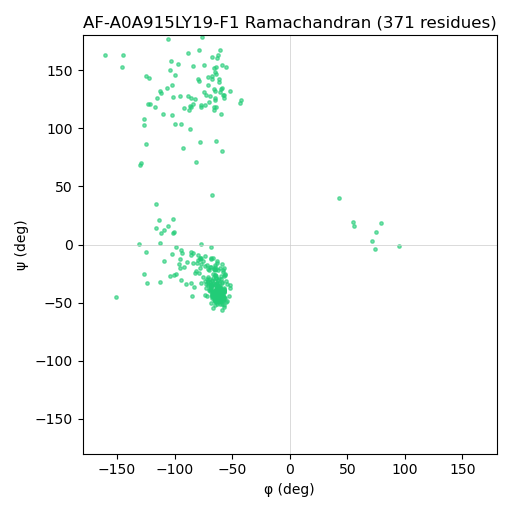-12.096 16.729 1.00 77.44 202 LEU A N 1
ATOM 1611 C CA . LEU A 1 202 ? -9.720 -12.282 15.837 1.00 77.44 202 LEU A CA 1
ATOM 1612 C C . LEU A 1 202 ? -10.736 -11.151 15.942 1.00 77.44 202 LEU A C 1
ATOM 1614 O O . LEU A 1 202 ? -11.586 -11.015 15.070 1.00 77.44 202 LEU A O 1
ATOM 1618 N N . PHE A 1 203 ? -10.629 -10.322 16.985 1.00 83.12 203 PHE A N 1
ATOM 1619 C CA . PHE A 1 203 ? -11.530 -9.196 17.241 1.00 83.12 203 PHE A CA 1
ATOM 1620 C C . PHE A 1 203 ? -13.020 -9.569 17.319 1.00 83.12 203 PHE A C 1
ATOM 1622 O O . PHE A 1 203 ? -13.870 -8.684 17.313 1.00 83.12 203 PHE A O 1
ATOM 1629 N N . ASP A 1 204 ? -13.350 -10.854 17.470 1.00 78.38 204 ASP A N 1
ATOM 1630 C CA . ASP A 1 204 ? -14.728 -11.348 17.512 1.00 78.38 204 ASP A CA 1
ATOM 1631 C C . ASP A 1 204 ? -15.528 -10.783 18.710 1.00 78.38 204 ASP A C 1
ATOM 1633 O O . ASP A 1 204 ? -16.755 -10.692 18.652 1.00 78.38 204 ASP A O 1
ATOM 1637 N N . TRP A 1 205 ? -14.861 -10.327 19.774 1.00 82.12 205 TRP A N 1
ATOM 1638 C CA . TRP A 1 205 ? -15.471 -9.609 20.905 1.00 82.12 205 TRP A CA 1
ATOM 1639 C C . TRP A 1 205 ? -16.000 -8.204 20.543 1.00 82.12 205 TRP A C 1
ATOM 1641 O O . TRP A 1 205 ? -16.720 -7.562 21.329 1.00 82.12 205 TRP A O 1
ATOM 1651 N N . LEU A 1 206 ? -15.648 -7.666 19.372 1.00 80.25 206 LEU A N 1
ATOM 1652 C CA . LEU A 1 206 ? -16.233 -6.439 18.838 1.00 80.25 206 LEU A CA 1
ATOM 1653 C C . LEU A 1 206 ? -17.541 -6.771 18.118 1.00 80.25 206 LEU A C 1
ATOM 1655 O O . LEU A 1 206 ? -17.568 -7.492 17.132 1.00 80.25 206 LEU A O 1
ATOM 1659 N N . SER A 1 207 ? -18.646 -6.178 18.570 1.00 72.06 207 SER A N 1
ATOM 1660 C CA . SER A 1 207 ? -19.977 -6.430 17.999 1.00 72.06 207 SER A CA 1
ATOM 1661 C C . SER A 1 207 ? -20.133 -5.941 16.558 1.00 72.06 207 SER A C 1
ATOM 1663 O O . SER A 1 207 ? -21.041 -6.375 15.861 1.00 72.06 207 SER A O 1
ATOM 1665 N N . THR A 1 208 ? -19.287 -5.003 16.134 1.00 70.12 208 THR A N 1
ATOM 1666 C CA . THR A 1 208 ? -19.289 -4.407 14.791 1.00 70.12 208 THR A CA 1
ATOM 1667 C C . THR A 1 208 ? -18.246 -5.025 13.866 1.00 70.12 208 THR A C 1
ATOM 1669 O O . THR A 1 208 ? -18.147 -4.600 12.720 1.00 70.12 208 THR A O 1
ATOM 1672 N N . PHE A 1 209 ? -17.436 -5.965 14.358 1.00 74.38 209 PHE A N 1
ATOM 1673 C CA . PHE A 1 209 ? -16.412 -6.631 13.568 1.00 74.38 209 PHE A CA 1
ATOM 1674 C C . PHE A 1 209 ? -16.798 -8.092 13.367 1.00 74.38 209 PHE A C 1
ATOM 1676 O O . PHE A 1 209 ? -17.144 -8.795 14.315 1.00 74.38 209 PHE A O 1
ATOM 1683 N N . ASP A 1 210 ? -16.734 -8.530 12.119 1.00 74.88 210 ASP A N 1
ATOM 1684 C CA . ASP A 1 210 ? -16.924 -9.921 11.744 1.00 74.88 210 ASP A CA 1
ATOM 1685 C C . ASP A 1 210 ? -15.704 -10.341 10.924 1.00 74.88 210 ASP A C 1
ATOM 1687 O O . ASP A 1 210 ? -15.506 -9.888 9.789 1.00 74.88 210 ASP A O 1
ATOM 1691 N N . SER A 1 211 ? -14.861 -11.173 11.537 1.00 72.88 211 SER A N 1
ATOM 1692 C CA . SER A 1 211 ? -13.624 -11.689 10.949 1.00 72.88 211 SER A CA 1
ATOM 1693 C C . SER A 1 211 ? -13.878 -12.443 9.637 1.00 72.88 211 SER A C 1
ATOM 1695 O O . SER A 1 211 ? -13.014 -12.469 8.761 1.00 72.88 211 SER A O 1
ATOM 1697 N N . ASN A 1 212 ? -15.093 -12.954 9.444 1.00 73.25 212 ASN A N 1
ATOM 1698 C CA . ASN A 1 212 ? -15.503 -13.729 8.284 1.00 73.25 212 ASN A CA 1
ATOM 1699 C C . ASN A 1 212 ? -16.295 -12.919 7.251 1.00 73.25 212 ASN A C 1
ATOM 1701 O O . ASN A 1 212 ? -16.804 -13.489 6.290 1.00 73.25 212 ASN A O 1
ATOM 1705 N N . THR A 1 213 ? -16.349 -11.585 7.370 1.00 71.31 213 THR A N 1
ATOM 1706 C CA . THR A 1 213 ? -17.022 -10.719 6.378 1.00 71.31 213 THR A CA 1
ATOM 1707 C C . THR A 1 213 ? -16.552 -11.001 4.944 1.00 71.31 213 THR A C 1
ATOM 1709 O O . THR A 1 213 ? -17.338 -10.942 3.997 1.00 71.31 213 THR A O 1
ATOM 1712 N N . TYR A 1 214 ? -15.273 -11.349 4.773 1.00 67.94 214 TYR A N 1
ATOM 1713 C CA . TYR A 1 214 ? -14.709 -11.671 3.465 1.00 67.94 214 TYR A CA 1
ATOM 1714 C C . TYR A 1 214 ? -15.380 -12.893 2.813 1.00 67.94 214 TYR A C 1
ATOM 1716 O O . TYR A 1 214 ? -15.486 -12.905 1.592 1.00 67.94 214 TYR A O 1
ATOM 1724 N N . LEU A 1 215 ? -15.890 -13.870 3.575 1.00 69.00 215 LEU A N 1
ATOM 1725 C CA . LEU A 1 215 ? -16.591 -15.040 3.023 1.00 69.00 215 LEU A CA 1
ATOM 1726 C C . LEU A 1 215 ? -17.888 -14.640 2.300 1.00 69.00 215 LEU A C 1
ATOM 1728 O O . LEU A 1 215 ? -18.281 -15.298 1.345 1.00 69.00 215 LEU A O 1
ATOM 1732 N N . TYR A 1 216 ? -18.523 -13.536 2.711 1.00 66.94 216 TYR A N 1
ATOM 1733 C CA . TYR A 1 216 ? -19.744 -13.026 2.078 1.00 66.94 216 TYR A CA 1
ATOM 1734 C C . TYR A 1 216 ? -19.483 -12.046 0.933 1.00 66.94 216 TYR A C 1
ATOM 1736 O O . TYR A 1 216 ? -20.282 -11.948 0.005 1.00 66.94 216 TYR A O 1
ATOM 1744 N N . MET A 1 217 ? -18.417 -11.245 1.045 1.00 65.88 217 MET A N 1
ATOM 1745 C CA . MET A 1 217 ? -18.139 -10.156 0.100 1.00 65.88 217 MET A CA 1
ATOM 1746 C C . MET A 1 217 ? -17.177 -10.556 -1.018 1.00 65.88 217 MET A C 1
ATOM 1748 O O . MET A 1 217 ? -17.120 -9.871 -2.040 1.00 65.88 217 MET A O 1
ATOM 1752 N N . SER A 1 218 ? -16.394 -11.619 -0.828 1.00 62.66 218 SER A N 1
ATOM 1753 C CA . SER A 1 218 ? -15.495 -12.118 -1.863 1.00 62.66 218 SER A CA 1
ATOM 1754 C C . SER A 1 218 ? -16.226 -13.041 -2.835 1.00 62.66 218 SER A C 1
ATOM 1756 O O . SER A 1 218 ? -17.239 -13.660 -2.517 1.00 62.66 218 SER A O 1
ATOM 1758 N N . THR A 1 219 ? -15.712 -13.103 -4.061 1.00 64.56 219 THR A N 1
ATOM 1759 C CA . THR A 1 219 ? -16.108 -14.125 -5.033 1.00 64.56 219 THR A CA 1
ATOM 1760 C C . THR A 1 219 ? -15.822 -15.513 -4.470 1.00 64.56 219 THR A C 1
ATOM 1762 O O . THR A 1 219 ? -14.894 -15.650 -3.673 1.00 64.56 219 THR A O 1
ATOM 1765 N N . ALA A 1 220 ? -16.554 -16.530 -4.937 1.00 65.25 220 ALA A N 1
ATOM 1766 C CA . ALA A 1 220 ? -16.312 -17.923 -4.566 1.00 65.25 220 ALA A CA 1
ATOM 1767 C C . ALA A 1 220 ? -14.803 -18.222 -4.571 1.00 65.25 220 ALA A C 1
ATOM 1769 O O . ALA A 1 220 ? -14.107 -17.959 -5.557 1.00 65.25 220 ALA A O 1
ATOM 1770 N N . GLY A 1 221 ? -14.295 -18.705 -3.441 1.00 68.31 221 GLY A N 1
ATOM 1771 C CA . GLY A 1 221 ? -12.880 -18.944 -3.219 1.00 68.31 221 GLY A CA 1
ATOM 1772 C C . GLY A 1 221 ? -12.669 -19.918 -2.071 1.00 68.31 221 GLY A C 1
ATOM 1773 O O . GLY A 1 221 ? -13.563 -20.142 -1.260 1.00 68.31 221 GLY A O 1
ATOM 1774 N N . LEU A 1 222 ? -11.463 -20.481 -2.002 1.00 75.31 222 LEU A N 1
ATOM 1775 C CA . LEU A 1 222 ? -11.111 -21.412 -0.934 1.00 75.31 222 LEU A CA 1
ATOM 1776 C C . LEU A 1 222 ? -11.223 -20.715 0.433 1.00 75.31 222 LEU A C 1
ATOM 1778 O O . LEU A 1 222 ? -10.642 -19.629 0.584 1.00 75.31 222 LEU A O 1
ATOM 1782 N N . PRO A 1 223 ? -11.893 -21.318 1.432 1.00 74.19 223 PRO A N 1
ATOM 1783 C CA . PRO A 1 223 ? -11.924 -20.789 2.789 1.00 74.19 223 PRO A CA 1
ATOM 1784 C C . PRO A 1 223 ? -10.496 -20.645 3.333 1.00 74.19 223 PRO A C 1
ATOM 1786 O O . PRO A 1 223 ? -9.675 -21.566 3.267 1.00 74.19 223 PRO A O 1
ATOM 1789 N N . ARG A 1 224 ? -10.161 -19.457 3.854 1.00 75.25 224 ARG A N 1
ATOM 1790 C CA . ARG A 1 224 ? -8.815 -19.147 4.360 1.00 75.25 224 ARG A CA 1
ATOM 1791 C C . ARG A 1 224 ? -8.851 -18.952 5.864 1.00 75.25 224 ARG A C 1
ATOM 1793 O O . ARG A 1 224 ? -9.629 -18.167 6.387 1.00 75.25 224 ARG A O 1
ATOM 1800 N N . LYS A 1 225 ? -7.931 -19.594 6.583 1.00 75.31 225 LYS A N 1
ATOM 1801 C CA . LYS A 1 225 ? -7.758 -19.296 8.009 1.00 75.31 225 LYS A CA 1
ATOM 1802 C C . LYS A 1 225 ? -7.246 -17.871 8.166 1.00 75.31 225 LYS A C 1
ATOM 1804 O O . LYS A 1 225 ? -6.154 -17.550 7.699 1.00 75.31 225 LYS A O 1
ATOM 1809 N N . LEU A 1 226 ? -8.038 -17.036 8.828 1.00 76.62 226 LEU A N 1
ATOM 1810 C CA . LEU A 1 226 ? -7.662 -15.661 9.097 1.00 76.62 226 LEU A CA 1
ATOM 1811 C C . LEU A 1 226 ? -6.609 -15.611 10.207 1.00 76.62 226 LEU A C 1
ATOM 1813 O O . LEU A 1 226 ? -6.774 -16.211 11.271 1.00 76.62 226 LEU A O 1
ATOM 1817 N N . GLN A 1 227 ? -5.540 -14.864 9.958 1.00 82.06 227 GLN A N 1
ATOM 1818 C CA . GLN A 1 227 ? -4.535 -14.531 10.954 1.00 82.06 227 GLN A CA 1
ATOM 1819 C C . GLN A 1 227 ? -4.383 -13.013 10.965 1.00 82.06 227 GLN A C 1
ATOM 1821 O O . GLN A 1 227 ? -3.783 -12.444 10.055 1.00 82.06 227 GLN A O 1
ATOM 1826 N N . LEU A 1 228 ? -4.963 -12.357 11.972 1.00 84.44 228 LEU A N 1
ATOM 1827 C CA . LEU A 1 228 ? -4.769 -10.926 12.198 1.00 84.44 228 LEU A CA 1
ATOM 1828 C C . LEU A 1 228 ? -3.791 -10.717 13.353 1.00 84.44 228 LEU A C 1
ATOM 1830 O O . LEU A 1 228 ? -3.602 -11.589 14.205 1.00 84.44 228 LEU A O 1
ATOM 1834 N N . PHE A 1 229 ? -3.185 -9.537 13.381 1.00 87.50 229 PHE A N 1
ATOM 1835 C CA . PHE A 1 229 ? -2.403 -9.087 14.522 1.00 87.50 229 PHE A CA 1
ATOM 1836 C C . PHE A 1 229 ? -3.310 -8.850 15.730 1.00 87.50 229 PHE A C 1
ATOM 1838 O O . PHE A 1 229 ? -4.428 -8.359 15.585 1.00 87.50 229 PHE A O 1
ATOM 1845 N N . SER A 1 230 ? -2.813 -9.137 16.933 1.00 88.94 230 SER A N 1
ATOM 1846 C CA . SER A 1 230 ? -3.396 -8.563 18.150 1.00 88.94 230 SER A CA 1
ATOM 1847 C C . SER A 1 230 ? -3.319 -7.032 18.115 1.00 88.94 230 SER A C 1
ATOM 1849 O O . SER A 1 230 ? -2.582 -6.447 17.315 1.00 88.94 230 SER A O 1
ATOM 1851 N N . ARG A 1 231 ? -4.034 -6.340 19.012 1.00 88.19 231 ARG A N 1
ATOM 1852 C CA . ARG A 1 231 ? -3.993 -4.867 19.060 1.00 88.19 231 ARG A CA 1
ATOM 1853 C C . ARG A 1 231 ? -2.575 -4.353 19.280 1.00 88.19 231 ARG A C 1
ATOM 1855 O O . ARG A 1 231 ? -2.166 -3.407 18.616 1.00 88.19 231 ARG A O 1
ATOM 1862 N N . LEU A 1 232 ? -1.829 -4.976 20.193 1.00 88.38 232 LEU A N 1
ATOM 1863 C CA . LEU A 1 232 ? -0.462 -4.570 20.529 1.00 88.38 232 LEU A CA 1
ATOM 1864 C C . LEU A 1 232 ? 0.512 -4.813 19.372 1.00 88.38 232 LEU A C 1
ATOM 1866 O O . LEU A 1 232 ? 1.286 -3.919 19.040 1.00 88.38 232 LEU A O 1
ATOM 1870 N N . GLU A 1 233 ? 0.431 -5.976 18.724 1.00 91.44 233 GLU A N 1
ATOM 1871 C CA . GLU A 1 233 ? 1.227 -6.269 17.525 1.00 91.44 233 GLU A CA 1
ATOM 1872 C C . GLU A 1 233 ? 0.880 -5.314 16.378 1.00 91.44 233 GLU A C 1
ATOM 1874 O O . GLU A 1 233 ? 1.773 -4.813 15.704 1.00 91.44 233 GLU A O 1
ATOM 1879 N N . GLY A 1 234 ? -0.406 -5.000 16.194 1.00 91.06 234 GLY A N 1
ATOM 1880 C CA . GLY A 1 234 ? -0.869 -4.052 15.184 1.00 91.06 234 GLY A CA 1
ATOM 1881 C C . GLY A 1 234 ? -0.339 -2.638 15.420 1.00 91.06 234 GLY A C 1
ATOM 1882 O O . GLY A 1 234 ? 0.098 -1.984 14.477 1.00 91.06 234 GLY A O 1
ATOM 1883 N N . TYR A 1 235 ? -0.310 -2.169 16.672 1.00 91.31 235 TYR A N 1
ATOM 1884 C CA . TYR A 1 235 ? 0.323 -0.887 16.985 1.00 91.31 235 TYR A CA 1
ATOM 1885 C C . TYR A 1 235 ? 1.822 -0.917 16.711 1.00 91.31 235 TYR A C 1
ATOM 1887 O O . TYR A 1 235 ? 2.318 0.019 16.092 1.00 91.31 235 TYR A O 1
ATOM 1895 N N . LYS A 1 236 ? 2.524 -1.989 17.096 1.00 92.25 236 LYS A N 1
ATOM 1896 C CA . LYS A 1 236 ? 3.955 -2.101 16.807 1.00 92.25 236 LYS A CA 1
ATOM 1897 C C . LYS A 1 236 ? 4.228 -2.074 15.302 1.00 92.25 236 LYS A C 1
ATOM 1899 O O . LYS A 1 236 ? 5.075 -1.321 14.843 1.00 92.25 236 LYS A O 1
ATOM 1904 N N . TYR A 1 237 ? 3.423 -2.794 14.526 1.00 92.12 237 TYR A N 1
ATOM 1905 C CA . TYR A 1 237 ? 3.494 -2.774 13.068 1.00 92.12 237 TYR A CA 1
ATOM 1906 C C . TYR A 1 237 ? 3.275 -1.369 12.479 1.00 92.12 237 TYR A C 1
ATOM 1908 O O . TYR A 1 237 ? 3.972 -0.971 11.544 1.00 92.12 237 TYR A O 1
ATOM 1916 N N . ILE A 1 238 ? 2.323 -0.597 13.018 1.00 93.19 238 ILE A N 1
ATOM 1917 C CA . ILE A 1 238 ? 2.091 0.797 12.605 1.00 93.19 238 ILE A CA 1
ATOM 1918 C C . ILE A 1 238 ? 3.290 1.681 12.968 1.00 93.19 238 ILE A C 1
ATOM 1920 O O . ILE A 1 238 ? 3.692 2.494 12.141 1.00 93.19 238 ILE A O 1
ATOM 1924 N N . GLU A 1 239 ? 3.860 1.530 14.164 1.00 93.69 239 GLU A N 1
ATOM 1925 C CA . GLU A 1 239 ? 5.062 2.260 14.589 1.00 93.69 239 GLU A CA 1
ATOM 1926 C C . GLU A 1 239 ? 6.221 2.018 13.618 1.00 93.69 239 GLU A C 1
ATOM 1928 O O . GLU A 1 239 ? 6.721 2.971 13.024 1.00 93.69 239 GLU A O 1
ATOM 1933 N N . ASP A 1 240 ? 6.552 0.750 13.359 1.00 92.12 240 ASP A N 1
ATOM 1934 C CA . ASP A 1 240 ? 7.642 0.357 12.458 1.00 92.12 240 ASP A CA 1
ATOM 1935 C C . ASP A 1 240 ? 7.401 0.877 11.026 1.00 92.12 240 ASP A C 1
ATOM 1937 O O . ASP A 1 240 ? 8.319 1.318 10.329 1.00 92.12 240 ASP A O 1
ATOM 1941 N N . THR A 1 241 ? 6.137 0.887 10.586 1.00 93.06 241 THR A N 1
ATOM 1942 C CA . THR A 1 241 ? 5.731 1.451 9.290 1.00 93.06 241 THR A CA 1
ATOM 1943 C C . THR A 1 241 ? 5.979 2.958 9.228 1.00 93.06 241 THR A C 1
ATOM 1945 O O . THR A 1 241 ? 6.515 3.444 8.234 1.00 93.06 241 THR A O 1
ATOM 1948 N N . LEU A 1 242 ? 5.594 3.705 10.266 1.00 94.81 242 LEU A N 1
ATOM 1949 C CA . LEU A 1 242 ? 5.783 5.157 10.334 1.00 94.81 242 LEU A CA 1
ATOM 1950 C C . LEU A 1 242 ? 7.267 5.527 10.403 1.00 94.81 242 LEU A C 1
ATOM 1952 O O . LEU A 1 242 ? 7.686 6.463 9.726 1.00 94.81 242 LEU A O 1
ATOM 1956 N N . GLU A 1 243 ? 8.062 4.785 11.170 1.00 92.50 243 GLU A N 1
ATOM 1957 C CA . GLU A 1 243 ? 9.514 4.975 11.244 1.00 92.50 243 GLU A CA 1
ATOM 1958 C C . GLU A 1 243 ? 10.166 4.755 9.877 1.00 92.50 243 GLU A C 1
ATOM 1960 O O . GLU A 1 243 ? 10.892 5.625 9.398 1.00 92.50 243 GLU A O 1
ATOM 1965 N N . THR A 1 244 ? 9.800 3.672 9.185 1.00 91.25 244 THR A N 1
ATOM 1966 C CA . THR A 1 244 ? 10.285 3.390 7.825 1.00 91.25 244 THR A CA 1
ATOM 1967 C C . THR A 1 244 ? 9.870 4.487 6.833 1.00 91.25 244 THR A C 1
ATOM 1969 O O . THR A 1 244 ? 10.668 4.889 5.989 1.00 91.25 244 THR A O 1
ATOM 1972 N N . ILE A 1 245 ? 8.641 5.018 6.919 1.00 92.38 245 ILE A N 1
ATOM 1973 C CA . ILE A 1 245 ? 8.218 6.173 6.098 1.00 92.38 245 ILE A CA 1
ATOM 1974 C C . ILE A 1 245 ? 9.066 7.408 6.424 1.00 92.38 245 ILE A C 1
ATOM 1976 O O . ILE A 1 245 ? 9.443 8.145 5.515 1.00 92.38 245 ILE A O 1
ATOM 1980 N N . GLY A 1 246 ? 9.408 7.624 7.693 1.00 92.38 246 GLY A N 1
ATOM 1981 C CA . GLY A 1 246 ? 10.313 8.694 8.106 1.00 92.38 246 GLY A CA 1
ATOM 1982 C C . GLY A 1 246 ? 11.695 8.573 7.487 1.00 92.38 246 GLY A C 1
ATOM 1983 O O . GLY A 1 246 ? 12.222 9.560 6.977 1.00 92.38 246 GLY A O 1
ATOM 1984 N N . GLU A 1 247 ? 12.251 7.365 7.458 1.00 89.31 247 GLU A N 1
ATOM 1985 C CA . GLU A 1 247 ? 13.510 7.108 6.764 1.00 89.31 247 GLU A CA 1
ATOM 1986 C C . GLU A 1 247 ? 13.398 7.442 5.271 1.00 89.31 247 GLU A C 1
ATOM 1988 O O . GLU A 1 247 ? 14.301 8.083 4.738 1.00 89.31 247 GLU A O 1
ATOM 1993 N N . ILE A 1 248 ? 12.289 7.090 4.605 1.00 89.56 248 ILE A N 1
ATOM 1994 C CA . ILE A 1 248 ? 12.054 7.431 3.189 1.00 89.56 248 ILE A CA 1
ATOM 1995 C C . ILE A 1 248 ? 12.054 8.952 2.996 1.00 89.56 248 ILE A C 1
ATOM 1997 O O . ILE A 1 248 ? 12.794 9.462 2.157 1.00 89.56 248 ILE A O 1
ATOM 2001 N N . ILE A 1 249 ? 11.267 9.681 3.796 1.00 91.12 249 ILE A N 1
ATOM 2002 C CA . ILE A 1 249 ? 11.137 11.146 3.715 1.00 91.12 249 ILE A CA 1
ATOM 2003 C C . ILE A 1 249 ? 12.494 11.842 3.869 1.00 91.12 249 ILE A C 1
ATOM 2005 O O . ILE A 1 249 ? 12.758 12.828 3.187 1.00 91.12 249 ILE A O 1
ATOM 2009 N N . MET A 1 250 ? 13.354 11.329 4.750 1.00 86.38 250 MET A N 1
ATOM 2010 C CA . MET A 1 250 ? 14.671 11.912 5.018 1.00 86.38 250 MET A CA 1
ATOM 2011 C C . MET A 1 250 ? 15.743 11.513 3.999 1.00 86.38 250 MET A C 1
ATOM 2013 O O . MET A 1 250 ? 16.755 12.203 3.890 1.00 86.38 250 MET A O 1
ATOM 2017 N N . SER A 1 251 ? 15.554 10.394 3.298 1.00 81.94 251 SER A N 1
ATOM 2018 C CA . SER A 1 251 ? 16.607 9.764 2.491 1.00 81.94 251 SER A CA 1
ATOM 2019 C C . SER A 1 251 ? 16.454 9.984 0.992 1.00 81.94 251 SER A C 1
ATOM 2021 O O . SER A 1 251 ? 17.439 9.936 0.260 1.00 81.94 251 SER A O 1
ATOM 2023 N N . VAL A 1 252 ? 15.234 10.196 0.503 1.00 82.75 252 VAL A N 1
ATOM 2024 C CA . VAL A 1 252 ? 14.993 10.451 -0.919 1.00 82.75 252 VAL A CA 1
ATOM 2025 C C . VAL A 1 252 ? 15.630 11.796 -1.317 1.00 82.75 252 VAL A C 1
ATOM 2027 O O . VAL A 1 252 ? 15.432 12.781 -0.603 1.00 82.75 252 VAL A O 1
ATOM 2030 N N . PRO A 1 253 ? 16.369 11.883 -2.447 1.00 74.06 253 PRO A N 1
ATOM 2031 C CA . PRO A 1 253 ? 16.484 10.915 -3.553 1.00 74.06 253 PRO A CA 1
ATOM 2032 C C . PRO A 1 253 ? 17.758 10.032 -3.566 1.00 74.06 253 PRO A C 1
ATOM 2034 O O . PRO A 1 253 ? 18.143 9.539 -4.627 1.00 74.06 253 PRO A O 1
ATOM 2037 N N . ASP A 1 254 ? 18.449 9.825 -2.442 1.00 76.38 254 ASP A N 1
ATOM 2038 C CA . ASP A 1 254 ? 19.732 9.101 -2.419 1.00 76.38 254 ASP A CA 1
ATOM 2039 C C . ASP A 1 254 ? 19.595 7.610 -2.803 1.00 76.38 254 ASP A C 1
ATOM 2041 O O . ASP A 1 254 ? 18.983 6.806 -2.094 1.00 76.38 254 ASP A O 1
ATOM 2045 N N . TYR A 1 255 ? 20.219 7.229 -3.924 1.00 68.38 255 TYR A N 1
ATOM 2046 C CA . TYR A 1 255 ? 20.224 5.865 -4.465 1.00 68.38 255 TYR A CA 1
ATOM 2047 C C . TYR A 1 255 ? 20.774 4.817 -3.487 1.00 68.38 255 TYR A C 1
ATOM 2049 O O . TYR A 1 255 ? 20.212 3.727 -3.364 1.00 68.38 255 TYR A O 1
ATOM 2057 N N . GLU A 1 256 ? 21.849 5.138 -2.759 1.00 70.75 256 GLU A N 1
ATOM 2058 C CA . GLU A 1 256 ? 22.469 4.194 -1.815 1.00 70.75 256 GLU A CA 1
ATOM 2059 C C . GLU A 1 256 ? 21.525 3.863 -0.652 1.00 70.75 256 GLU A C 1
ATOM 2061 O O . GLU A 1 256 ? 21.592 2.782 -0.062 1.00 70.75 256 GLU A O 1
ATOM 2066 N N . LEU A 1 257 ? 20.612 4.782 -0.333 1.00 67.19 257 LEU A N 1
ATOM 2067 C CA . LEU A 1 257 ? 19.564 4.580 0.658 1.00 67.19 257 LEU A CA 1
ATOM 2068 C C . LEU A 1 257 ? 18.357 3.840 0.065 1.00 67.19 257 LEU A C 1
ATOM 2070 O O . LEU A 1 257 ? 17.827 2.958 0.736 1.00 67.19 257 LEU A O 1
ATOM 2074 N N . VAL A 1 258 ? 17.985 4.081 -1.200 1.00 73.38 258 VAL A N 1
ATOM 2075 C CA . VAL A 1 258 ? 16.950 3.292 -1.909 1.00 73.38 258 VAL A CA 1
ATOM 2076 C C . VAL A 1 258 ? 17.301 1.802 -1.938 1.00 73.38 258 VAL A C 1
ATOM 2078 O O . VAL A 1 258 ? 16.438 0.966 -1.669 1.00 73.38 258 VAL A O 1
ATOM 2081 N N . LYS A 1 259 ? 18.575 1.460 -2.163 1.00 72.88 259 LYS A N 1
ATOM 2082 C CA . LYS A 1 259 ? 19.057 0.072 -2.108 1.00 72.88 259 LYS A CA 1
ATOM 2083 C C . LYS A 1 259 ? 18.775 -0.589 -0.754 1.00 72.88 259 LYS A C 1
ATOM 2085 O O . LYS A 1 259 ? 18.348 -1.740 -0.711 1.00 72.88 259 LYS A O 1
ATOM 2090 N N . LYS A 1 260 ? 18.937 0.150 0.351 1.00 73.06 260 LYS A N 1
ATOM 2091 C CA . LYS A 1 260 ? 18.680 -0.365 1.707 1.00 73.06 260 LYS A CA 1
ATOM 2092 C C . LYS A 1 260 ? 17.205 -0.679 1.946 1.00 73.06 260 LYS A C 1
ATOM 2094 O O . LYS A 1 260 ? 16.917 -1.595 2.706 1.00 73.06 260 LYS A O 1
ATOM 2099 N N . PHE A 1 261 ? 16.267 0.007 1.289 1.00 71.50 261 PHE A N 1
ATOM 2100 C CA . PHE A 1 261 ? 14.832 -0.275 1.445 1.00 71.50 261 PHE A CA 1
ATOM 2101 C C . PHE A 1 261 ? 14.398 -1.621 0.856 1.00 71.50 261 PHE A C 1
ATOM 2103 O O . PHE A 1 261 ? 13.366 -2.157 1.274 1.00 71.50 261 PHE A O 1
ATOM 2110 N N . GLY A 1 262 ? 15.200 -2.191 -0.048 1.00 66.94 262 GLY A N 1
ATOM 2111 C CA . GLY A 1 262 ? 15.035 -3.566 -0.511 1.00 66.94 262 GLY A CA 1
ATOM 2112 C C . GLY A 1 262 ? 15.369 -4.615 0.559 1.00 66.94 262 GLY A C 1
ATOM 2113 O O . GLY A 1 262 ? 14.713 -5.655 0.595 1.00 66.94 262 GLY A O 1
ATOM 2114 N N . ASP A 1 263 ? 16.326 -4.305 1.440 1.00 66.31 263 ASP A N 1
ATOM 2115 C CA . ASP A 1 263 ? 16.884 -5.211 2.458 1.00 66.31 263 ASP A CA 1
ATOM 2116 C C . ASP A 1 263 ? 16.302 -4.990 3.868 1.00 66.31 263 ASP A C 1
ATOM 2118 O O . ASP A 1 263 ? 16.283 -5.905 4.692 1.00 66.31 263 ASP A O 1
ATOM 2122 N N . LEU A 1 264 ? 15.825 -3.775 4.159 1.00 65.19 264 LEU A N 1
ATOM 2123 C CA . LEU A 1 264 ? 15.163 -3.415 5.415 1.00 65.19 264 LEU A CA 1
ATOM 2124 C C . LEU A 1 264 ? 13.872 -4.228 5.612 1.00 65.19 264 LEU A C 1
ATOM 2126 O O . LEU A 1 264 ? 13.284 -4.749 4.660 1.00 65.19 264 LEU A O 1
ATOM 2130 N N . HIS A 1 265 ? 13.365 -4.262 6.851 1.00 66.19 265 HIS A N 1
ATOM 2131 C CA . HIS A 1 265 ? 12.036 -4.789 7.203 1.00 66.19 265 HIS A CA 1
ATOM 2132 C C . HIS A 1 265 ? 10.886 -3.923 6.635 1.00 66.19 265 HIS A C 1
ATOM 2134 O O . HIS A 1 265 ? 9.891 -3.649 7.302 1.00 66.19 265 HIS A O 1
ATOM 2140 N N . SER A 1 266 ? 11.013 -3.478 5.385 1.00 83.12 266 SER A N 1
ATOM 2141 C CA . SER A 1 266 ? 10.004 -2.746 4.647 1.00 83.12 266 SER A CA 1
ATOM 2142 C C . SER A 1 266 ? 8.803 -3.648 4.358 1.00 83.12 266 SER A C 1
ATOM 2144 O O . SER A 1 266 ? 8.918 -4.849 4.081 1.00 83.12 266 SER A O 1
ATOM 2146 N N . ASN A 1 267 ? 7.615 -3.061 4.433 1.00 86.94 267 ASN A N 1
ATOM 2147 C CA . ASN A 1 267 ? 6.371 -3.731 4.101 1.00 86.94 267 ASN A CA 1
ATOM 2148 C C . ASN A 1 267 ? 5.848 -3.236 2.749 1.00 86.94 267 ASN A C 1
ATOM 2150 O O . ASN A 1 267 ? 6.440 -2.377 2.096 1.00 86.94 267 ASN A O 1
ATOM 2154 N N . ILE A 1 268 ? 4.742 -3.819 2.292 1.00 88.69 268 ILE A N 1
ATOM 2155 C CA . ILE A 1 268 ? 4.179 -3.481 0.984 1.00 88.69 268 ILE A CA 1
ATOM 2156 C C . ILE A 1 268 ? 3.782 -2.003 0.881 1.00 88.69 268 ILE A C 1
ATOM 2158 O O . ILE A 1 268 ? 3.973 -1.399 -0.172 1.00 88.69 268 ILE A O 1
ATOM 2162 N N . LEU A 1 269 ? 3.289 -1.407 1.971 1.00 90.00 269 LEU A N 1
ATOM 2163 C CA . LEU A 1 269 ? 2.904 -0.003 2.003 1.00 90.00 269 LEU A CA 1
ATOM 2164 C C . LEU A 1 269 ? 4.137 0.893 1.888 1.00 90.00 269 LEU A C 1
ATOM 2166 O O . LEU A 1 269 ? 4.163 1.757 1.021 1.00 90.00 269 LEU A O 1
ATOM 2170 N N . THR A 1 270 ? 5.174 0.667 2.699 1.00 90.94 270 THR A N 1
ATOM 2171 C CA . THR A 1 270 ? 6.381 1.513 2.689 1.00 90.94 270 THR A CA 1
ATOM 2172 C C . THR A 1 270 ? 7.124 1.431 1.358 1.00 90.94 270 THR A C 1
ATOM 2174 O O . THR A 1 270 ? 7.544 2.456 0.828 1.00 90.94 270 THR A O 1
ATOM 2177 N N . ARG A 1 271 ? 7.189 0.240 0.752 1.00 88.06 271 ARG A N 1
ATOM 2178 C CA . ARG A 1 271 ? 7.725 0.048 -0.603 1.00 88.06 271 ARG A CA 1
ATOM 2179 C C . ARG A 1 271 ? 6.911 0.783 -1.669 1.00 88.06 271 ARG A C 1
ATOM 2181 O O . ARG A 1 271 ? 7.488 1.438 -2.530 1.00 88.06 271 ARG A O 1
ATOM 2188 N N . SER A 1 272 ? 5.582 0.713 -1.593 1.00 88.94 272 SER A N 1
ATOM 2189 C CA . SER A 1 272 ? 4.700 1.415 -2.538 1.00 88.94 272 SER A CA 1
ATOM 2190 C C . SER A 1 272 ? 4.831 2.931 -2.403 1.00 88.94 272 SER A C 1
ATOM 2192 O O . SER A 1 272 ? 4.918 3.633 -3.404 1.00 88.94 272 SER A O 1
ATOM 2194 N N . VAL A 1 273 ? 4.902 3.434 -1.168 1.00 90.44 273 VAL A N 1
ATOM 2195 C CA . VAL A 1 273 ? 5.121 4.856 -0.870 1.00 90.44 273 VAL A CA 1
ATOM 2196 C C . VAL A 1 273 ? 6.461 5.322 -1.429 1.00 90.44 273 VAL A C 1
ATOM 2198 O O . VAL A 1 273 ? 6.494 6.344 -2.103 1.00 90.44 273 VAL A O 1
ATOM 2201 N N . LEU A 1 274 ? 7.542 4.560 -1.231 1.00 89.19 274 LEU A N 1
ATOM 2202 C CA . LEU A 1 274 ? 8.845 4.866 -1.825 1.00 89.19 274 LEU A CA 1
ATOM 2203 C C . LEU A 1 274 ? 8.744 5.001 -3.350 1.00 89.19 274 LEU A C 1
ATOM 2205 O O . LEU A 1 274 ? 9.197 5.996 -3.905 1.00 89.19 274 LEU A O 1
ATOM 2209 N N . GLN A 1 275 ? 8.118 4.033 -4.022 1.00 87.88 275 GLN A N 1
ATOM 2210 C CA . GLN A 1 275 ? 7.990 4.050 -5.480 1.00 87.88 275 GLN A CA 1
ATOM 2211 C C . GLN A 1 275 ? 7.139 5.218 -5.985 1.00 87.88 275 GLN A C 1
ATOM 2213 O O . GLN A 1 275 ? 7.517 5.858 -6.958 1.00 87.88 275 GLN A O 1
ATOM 2218 N N . LEU A 1 276 ? 6.043 5.551 -5.301 1.00 88.31 276 LEU A N 1
ATOM 2219 C CA . LEU A 1 276 ? 5.194 6.691 -5.662 1.00 88.31 276 LEU A CA 1
ATOM 2220 C C . LEU A 1 276 ? 5.854 8.044 -5.369 1.00 88.31 276 LEU A C 1
ATOM 2222 O O . LEU A 1 276 ? 5.575 9.017 -6.059 1.00 88.31 276 LEU A O 1
ATOM 2226 N N . ILE A 1 277 ? 6.747 8.122 -4.381 1.00 89.50 277 ILE A N 1
ATOM 2227 C CA . ILE A 1 277 ? 7.547 9.327 -4.135 1.00 89.50 277 ILE A CA 1
ATOM 2228 C C . ILE A 1 277 ? 8.634 9.473 -5.203 1.00 89.50 277 ILE A C 1
ATOM 2230 O O . ILE A 1 277 ? 8.858 10.578 -5.690 1.00 89.50 277 ILE A O 1
ATOM 2234 N N . LEU A 1 278 ? 9.318 8.384 -5.570 1.00 87.88 278 LEU A N 1
ATOM 2235 C CA . LEU A 1 278 ? 10.368 8.408 -6.593 1.00 87.88 278 LEU A CA 1
ATOM 2236 C C . LEU A 1 278 ? 9.790 8.669 -7.991 1.00 87.88 278 LEU A C 1
ATOM 2238 O O . LEU A 1 278 ? 10.387 9.425 -8.753 1.00 87.88 278 LEU A O 1
ATOM 2242 N N . PHE A 1 279 ? 8.624 8.094 -8.294 1.00 86.12 279 PHE A N 1
ATOM 2243 C CA . PHE A 1 279 ? 7.966 8.135 -9.602 1.00 86.12 279 PHE A CA 1
ATOM 2244 C C . PHE A 1 279 ? 6.499 8.585 -9.482 1.00 86.12 279 PHE A C 1
ATOM 2246 O O . PHE A 1 279 ? 5.585 7.778 -9.661 1.00 86.12 279 PHE A O 1
ATOM 2253 N N . PRO A 1 280 ? 6.246 9.865 -9.162 1.00 76.94 280 PRO A N 1
ATOM 2254 C CA . PRO A 1 280 ? 4.905 10.339 -8.832 1.00 76.94 280 PRO A CA 1
ATOM 2255 C C . PRO A 1 280 ? 3.912 10.318 -9.996 1.00 76.94 280 PRO A C 1
ATOM 2257 O O . PRO A 1 280 ? 2.771 9.912 -9.797 1.00 76.94 280 PRO A O 1
ATOM 2260 N N . LEU A 1 281 ? 4.316 10.775 -11.186 1.00 74.81 281 LEU A N 1
ATOM 2261 C CA . LEU A 1 281 ? 3.463 10.826 -12.387 1.00 74.81 281 LEU A CA 1
ATOM 2262 C C . LEU A 1 281 ? 4.286 10.704 -13.673 1.00 74.81 281 LEU A C 1
ATOM 2264 O O . LEU A 1 281 ? 3.916 9.943 -14.553 1.00 74.81 281 LEU A O 1
ATOM 2268 N N . ASN A 1 282 ? 5.399 11.441 -13.755 1.00 68.12 282 ASN A N 1
ATOM 2269 C CA . ASN A 1 282 ? 6.275 11.486 -14.923 1.00 68.12 282 ASN A CA 1
ATOM 2270 C C . ASN A 1 282 ? 7.511 10.606 -14.691 1.00 68.12 282 ASN A C 1
ATOM 2272 O O . ASN A 1 282 ? 8.210 10.770 -13.688 1.00 68.12 282 ASN A O 1
ATOM 2276 N N . ARG A 1 283 ? 7.788 9.688 -15.620 1.00 69.12 283 ARG A N 1
ATOM 2277 C CA . ARG A 1 283 ? 8.931 8.761 -15.533 1.00 69.12 283 ARG A CA 1
ATOM 2278 C C . ARG A 1 283 ? 10.284 9.429 -15.798 1.00 69.12 283 ARG A C 1
ATOM 2280 O O . ARG A 1 283 ? 11.293 8.912 -15.339 1.00 69.12 283 ARG A O 1
ATOM 2287 N N . HIS A 1 284 ? 10.294 10.602 -16.427 1.00 76.25 284 HIS A N 1
ATOM 2288 C CA . HIS A 1 284 ? 11.507 11.329 -16.809 1.00 76.25 284 HIS A CA 1
ATOM 2289 C C . HIS A 1 284 ? 12.186 12.069 -15.645 1.00 76.25 284 HIS A C 1
ATOM 2291 O O . HIS A 1 284 ? 13.381 12.381 -15.717 1.00 76.25 284 HIS A O 1
ATOM 2297 N N . ASN A 1 285 ? 11.450 12.334 -14.557 1.00 82.31 285 ASN A N 1
ATOM 2298 C CA . ASN A 1 285 ? 11.957 13.057 -13.393 1.00 82.31 285 ASN A CA 1
ATOM 2299 C C . ASN A 1 285 ? 11.816 12.228 -12.115 1.00 82.31 285 ASN A C 1
ATOM 2301 O O . ASN A 1 285 ? 10.707 11.940 -11.662 1.00 82.31 285 ASN A O 1
ATOM 2305 N N . LEU A 1 286 ? 12.941 11.967 -11.455 1.00 85.31 286 LEU A N 1
ATOM 2306 C CA . LEU A 1 286 ? 12.949 11.441 -10.102 1.00 85.31 286 LEU A CA 1
ATOM 2307 C C . LEU A 1 286 ? 12.342 12.482 -9.151 1.00 85.31 286 LEU A C 1
ATOM 2309 O O . LEU A 1 286 ? 12.653 13.677 -9.221 1.00 85.31 286 LEU A O 1
ATOM 2313 N N . THR A 1 287 ? 11.426 12.036 -8.293 1.00 85.12 287 THR A N 1
ATOM 2314 C CA . THR A 1 287 ? 10.654 12.875 -7.358 1.00 85.12 287 THR A CA 1
ATOM 2315 C C . THR A 1 287 ? 9.881 14.026 -8.008 1.00 85.12 287 THR A C 1
ATOM 2317 O O . THR A 1 287 ? 9.531 14.998 -7.343 1.00 85.12 287 THR A O 1
ATOM 2320 N N . GLY A 1 288 ? 9.642 13.957 -9.322 1.00 82.12 288 GLY A N 1
ATOM 2321 C CA . GLY A 1 288 ? 9.005 15.024 -10.099 1.00 82.12 288 GLY A CA 1
ATOM 2322 C C . GLY A 1 288 ? 9.886 16.253 -10.367 1.00 82.12 288 GLY A C 1
ATOM 2323 O O . GLY A 1 288 ? 9.463 17.142 -11.102 1.00 82.12 288 GLY A O 1
ATOM 2324 N N . THR A 1 289 ? 11.112 16.308 -9.834 1.00 84.44 289 THR A N 1
ATOM 2325 C CA . THR A 1 289 ? 11.975 17.506 -9.870 1.00 84.44 289 THR A CA 1
ATOM 2326 C C . THR A 1 289 ? 13.346 17.277 -10.491 1.00 84.44 289 THR A C 1
ATOM 2328 O O . THR A 1 289 ? 13.872 18.201 -11.105 1.00 84.44 289 THR A O 1
ATOM 2331 N N . ILE A 1 290 ? 13.937 16.088 -10.341 1.00 85.94 290 ILE A N 1
ATOM 2332 C CA . ILE A 1 290 ? 15.309 15.802 -10.774 1.00 85.94 290 ILE A CA 1
ATOM 2333 C C . ILE A 1 290 ? 15.258 15.021 -12.087 1.00 85.94 290 ILE A C 1
ATOM 2335 O O . ILE A 1 290 ? 14.872 13.852 -12.067 1.00 85.94 290 ILE A O 1
ATOM 2339 N N . PRO A 1 291 ? 15.675 15.601 -13.222 1.00 85.00 291 PRO A N 1
ATOM 2340 C CA . PRO A 1 291 ? 15.723 14.869 -14.480 1.00 85.00 291 PRO A CA 1
ATOM 2341 C C . PRO A 1 291 ? 16.687 13.683 -14.394 1.00 85.00 291 PRO A C 1
ATOM 2343 O O . PRO A 1 291 ? 17.802 13.824 -13.878 1.00 85.00 291 PRO A O 1
ATOM 2346 N N . PHE A 1 292 ? 16.322 12.536 -14.974 1.00 82.69 292 PHE A N 1
ATOM 2347 C CA . PHE A 1 292 ? 17.214 11.366 -15.032 1.00 82.69 292 PHE A CA 1
ATOM 2348 C C . PHE A 1 292 ? 18.564 11.669 -15.698 1.00 82.69 292 PHE A C 1
ATOM 2350 O O . PHE A 1 292 ? 19.577 11.060 -15.360 1.00 82.69 292 PHE A O 1
ATOM 2357 N N . MET A 1 293 ? 18.617 12.679 -16.570 1.00 79.25 293 MET A N 1
ATOM 2358 C CA . MET A 1 293 ? 19.846 13.151 -17.215 1.00 79.25 293 MET A CA 1
ATOM 2359 C C . MET A 1 293 ? 20.857 13.675 -16.209 1.00 79.25 293 MET A C 1
ATOM 2361 O O . MET A 1 293 ? 22.051 13.402 -16.310 1.00 79.25 293 MET A O 1
ATOM 2365 N N . GLN A 1 294 ? 20.375 14.371 -15.185 1.00 82.75 294 GLN A N 1
ATOM 2366 C CA . GLN A 1 294 ? 21.230 14.854 -14.118 1.00 82.75 294 GLN A CA 1
ATOM 2367 C C . GLN A 1 294 ? 21.773 13.691 -13.278 1.00 82.75 294 GLN A C 1
ATOM 2369 O O . GLN A 1 294 ? 22.940 13.706 -12.891 1.00 82.75 294 GLN A O 1
ATOM 2374 N N . ILE A 1 295 ? 20.965 12.653 -13.040 1.00 82.31 295 ILE A N 1
ATOM 2375 C CA . ILE A 1 295 ? 21.396 11.430 -12.341 1.00 82.31 295 ILE A CA 1
ATOM 2376 C C . ILE A 1 295 ? 22.463 10.696 -13.157 1.00 82.31 295 ILE A C 1
ATOM 2378 O O . ILE A 1 295 ? 23.449 10.222 -12.587 1.00 82.31 295 ILE A O 1
ATOM 2382 N N . ALA A 1 296 ? 22.309 10.660 -14.482 1.00 78.56 296 ALA A N 1
ATOM 2383 C CA . ALA A 1 296 ? 23.288 10.099 -15.404 1.00 78.56 296 ALA A CA 1
ATOM 2384 C C . ALA A 1 296 ? 24.631 10.798 -15.298 1.00 78.56 296 ALA A C 1
ATOM 2386 O O . ALA A 1 296 ? 25.641 10.171 -14.973 1.00 78.56 296 ALA A O 1
ATOM 2387 N N . PHE A 1 297 ? 24.633 12.115 -15.485 1.00 79.19 297 PHE A N 1
ATOM 2388 C CA . PHE A 1 297 ? 25.856 12.897 -15.405 1.00 79.19 297 PHE A CA 1
ATOM 2389 C C . PHE A 1 297 ? 26.490 12.825 -14.025 1.00 79.19 297 PHE A C 1
ATOM 2391 O O . PHE A 1 297 ? 27.702 12.675 -13.941 1.00 79.19 297 PHE A O 1
ATOM 2398 N N . ASN A 1 298 ? 25.707 12.843 -12.947 1.00 80.31 298 ASN A N 1
ATOM 2399 C CA . ASN A 1 298 ? 26.241 12.689 -11.596 1.00 80.31 298 ASN A CA 1
ATOM 2400 C C . ASN A 1 298 ? 26.871 11.308 -11.381 1.00 80.31 298 ASN A C 1
ATOM 2402 O O . ASN A 1 298 ? 27.931 11.215 -10.766 1.00 80.31 298 ASN A O 1
ATOM 2406 N N . SER A 1 299 ? 26.254 10.247 -11.908 1.00 79.62 299 SER A N 1
ATOM 2407 C CA . SER A 1 299 ? 26.769 8.877 -11.817 1.00 79.62 299 SER A CA 1
ATOM 2408 C C . SER A 1 299 ? 28.086 8.730 -12.584 1.00 79.62 299 SER A C 1
ATOM 2410 O O . SER A 1 299 ? 29.071 8.240 -12.029 1.00 79.62 299 SER A O 1
ATOM 2412 N N . VAL A 1 300 ? 28.143 9.234 -13.824 1.00 77.50 300 VAL A N 1
ATOM 2413 C CA . VAL A 1 300 ? 29.368 9.223 -14.637 1.00 77.50 300 VAL A CA 1
ATOM 2414 C C . VAL A 1 300 ? 30.431 10.139 -14.033 1.00 77.50 300 VAL A C 1
ATOM 2416 O O . VAL A 1 300 ? 31.573 9.724 -13.918 1.00 77.50 300 VAL A O 1
ATOM 2419 N N . ASN A 1 301 ? 30.092 11.340 -13.564 1.00 78.00 301 ASN A N 1
ATOM 2420 C CA . ASN A 1 301 ? 31.039 12.234 -12.888 1.00 78.00 301 ASN A CA 1
ATOM 2421 C C . ASN A 1 301 ? 31.567 11.624 -11.579 1.00 78.00 301 ASN A C 1
ATOM 2423 O O . ASN A 1 301 ? 32.729 11.815 -11.244 1.00 78.00 301 ASN A O 1
ATOM 2427 N N . ARG A 1 302 ? 30.765 10.861 -10.830 1.00 77.19 302 ARG A N 1
ATOM 2428 C CA . ARG A 1 302 ? 31.239 10.186 -9.611 1.00 77.19 302 ARG A CA 1
ATOM 2429 C C . ARG A 1 302 ? 32.239 9.071 -9.925 1.00 77.19 302 ARG A C 1
ATOM 2431 O O . ARG A 1 302 ? 33.174 8.871 -9.155 1.00 77.19 302 ARG A O 1
ATOM 2438 N N . PHE A 1 303 ? 32.055 8.365 -11.040 1.00 76.00 303 PHE A N 1
ATOM 2439 C CA . PHE A 1 303 ? 32.930 7.268 -11.460 1.00 76.00 303 PHE A CA 1
ATOM 2440 C C . PHE A 1 303 ? 34.163 7.751 -12.249 1.00 76.00 303 PHE A C 1
ATOM 2442 O O . PHE A 1 303 ? 35.287 7.336 -11.979 1.00 76.00 303 PHE A O 1
ATOM 2449 N N . CYS A 1 304 ? 33.963 8.676 -13.188 1.00 71.31 304 CYS A N 1
ATOM 2450 C CA . CYS A 1 304 ? 34.955 9.194 -14.133 1.00 71.31 304 CYS A CA 1
ATOM 2451 C C . CYS A 1 304 ? 35.513 10.575 -13.762 1.00 71.31 304 CYS A C 1
ATOM 2453 O O . CYS A 1 304 ? 36.444 11.033 -14.415 1.00 71.31 304 CYS A O 1
ATOM 2455 N N . GLY A 1 305 ? 34.981 11.271 -12.755 1.00 62.75 305 GLY A N 1
ATOM 2456 C CA . GLY A 1 305 ? 35.398 12.639 -12.403 1.00 62.75 305 GLY A CA 1
ATOM 2457 C C . GLY A 1 305 ? 36.840 12.748 -11.912 1.00 62.75 305 GLY A C 1
ATOM 2458 O O . GLY A 1 305 ? 37.430 13.816 -11.981 1.00 62.75 305 GLY A O 1
ATOM 2459 N N . TYR A 1 306 ? 37.454 11.636 -11.499 1.00 57.09 306 TYR A N 1
ATOM 2460 C CA . TYR A 1 306 ? 38.904 11.578 -11.282 1.00 57.09 306 TYR A CA 1
ATOM 2461 C C . TYR A 1 306 ? 39.720 11.631 -12.588 1.00 57.09 306 TYR A C 1
ATOM 2463 O O . TYR A 1 306 ? 40.896 11.980 -12.553 1.00 57.09 306 TYR A O 1
ATOM 2471 N N . LEU A 1 307 ? 39.118 11.279 -13.728 1.00 54.81 307 LEU A N 1
ATOM 2472 C CA . LEU A 1 307 ? 39.745 11.250 -15.056 1.00 54.81 307 LEU A CA 1
ATOM 2473 C C . LEU A 1 307 ? 39.422 12.500 -15.892 1.00 54.81 307 LEU A C 1
ATOM 2475 O O . LEU A 1 307 ? 40.198 12.865 -16.772 1.00 54.81 307 LEU A O 1
ATOM 2479 N N . MET A 1 308 ? 38.292 13.160 -15.624 1.00 56.62 308 MET A N 1
ATOM 2480 C CA . MET A 1 308 ? 37.801 14.318 -16.374 1.00 56.62 308 MET A CA 1
ATOM 2481 C C . MET A 1 308 ? 37.904 15.588 -15.514 1.00 56.62 308 MET A C 1
ATOM 2483 O O . MET A 1 308 ? 37.151 15.754 -14.563 1.00 56.62 308 MET A O 1
ATOM 2487 N N . ASN A 1 309 ? 38.787 16.528 -15.873 1.00 58.75 309 ASN A N 1
ATOM 2488 C CA . ASN A 1 309 ? 38.908 17.837 -15.198 1.00 58.75 309 ASN A CA 1
ATOM 2489 C C . ASN A 1 309 ? 37.700 18.776 -15.418 1.00 58.75 309 ASN A C 1
ATOM 2491 O O . ASN A 1 309 ? 37.681 19.880 -14.877 1.00 58.75 309 ASN A O 1
ATOM 2495 N N . ASN A 1 310 ? 36.710 18.360 -16.213 1.00 61.69 310 ASN A N 1
ATOM 2496 C CA . ASN A 1 310 ? 35.534 19.147 -16.571 1.00 61.69 310 ASN A CA 1
ATOM 2497 C C . ASN A 1 310 ? 34.256 18.381 -16.210 1.00 61.69 310 ASN A C 1
ATOM 2499 O O . ASN A 1 310 ? 34.196 17.162 -16.368 1.00 61.69 310 ASN A O 1
ATOM 2503 N N . ASN A 1 311 ? 33.217 19.105 -15.790 1.00 70.38 311 ASN A N 1
ATOM 2504 C CA . ASN A 1 311 ? 31.884 18.539 -15.613 1.00 70.38 311 ASN A CA 1
ATOM 2505 C C . ASN A 1 311 ? 31.332 18.099 -16.979 1.00 70.38 311 ASN A C 1
ATOM 2507 O O . ASN A 1 311 ? 31.247 18.908 -17.905 1.00 70.38 311 ASN A O 1
ATOM 2511 N N . ILE A 1 312 ? 30.935 16.829 -17.106 1.00 72.25 312 ILE A N 1
ATOM 2512 C CA . ILE A 1 312 ? 30.370 16.275 -18.348 1.00 72.25 312 ILE A CA 1
ATOM 2513 C C . ILE A 1 312 ? 29.178 17.091 -18.848 1.00 72.25 312 ILE A C 1
ATOM 2515 O O . ILE A 1 312 ? 29.018 17.255 -20.054 1.00 72.25 312 ILE A O 1
ATOM 2519 N N . GLN A 1 313 ? 28.378 17.655 -17.943 1.00 74.81 313 GLN A N 1
ATOM 2520 C CA . GLN A 1 313 ? 27.230 18.475 -18.314 1.00 74.81 313 GLN A CA 1
ATOM 2521 C C . GLN A 1 313 ? 27.640 19.704 -19.145 1.00 74.81 313 GLN A C 1
ATOM 2523 O O . GLN A 1 313 ? 26.982 20.026 -20.134 1.00 74.81 313 GLN A O 1
ATOM 2528 N N . ASP A 1 314 ? 28.765 20.337 -18.804 1.00 74.50 314 ASP A N 1
ATOM 2529 C CA . ASP A 1 314 ? 29.290 21.497 -19.530 1.00 74.50 314 ASP A CA 1
ATOM 2530 C C . ASP A 1 314 ? 29.885 21.083 -20.882 1.00 74.50 314 ASP A C 1
ATOM 2532 O O . ASP A 1 314 ? 29.702 21.773 -21.886 1.00 74.50 314 ASP A O 1
ATOM 2536 N N . VAL A 1 315 ? 30.549 19.922 -20.928 1.00 73.12 315 VAL A N 1
ATOM 2537 C CA . VAL A 1 315 ? 31.098 19.345 -22.165 1.00 73.12 315 VAL A CA 1
ATOM 2538 C C . VAL A 1 315 ? 29.977 19.023 -23.153 1.00 73.12 315 VAL A C 1
ATOM 2540 O O . VAL A 1 315 ? 30.070 19.380 -24.327 1.00 73.12 315 VAL A O 1
ATOM 2543 N N . VAL A 1 316 ? 28.893 18.406 -22.680 1.00 73.88 316 VAL A N 1
ATOM 2544 C CA . VAL A 1 316 ? 27.714 18.079 -23.493 1.00 73.88 316 VAL A CA 1
ATOM 2545 C C . VAL A 1 316 ? 27.008 19.349 -23.967 1.00 73.88 316 VAL A C 1
ATOM 2547 O O . VAL A 1 316 ? 26.671 19.452 -25.144 1.00 73.88 316 VAL A O 1
ATOM 2550 N N . ALA A 1 317 ? 26.832 20.353 -23.103 1.00 75.75 317 ALA A N 1
ATOM 2551 C CA . ALA A 1 317 ? 26.202 21.619 -23.486 1.00 75.75 317 ALA A CA 1
ATOM 2552 C C . ALA A 1 317 ? 26.996 22.365 -24.575 1.00 75.75 317 ALA A C 1
ATOM 2554 O O . ALA A 1 317 ? 26.417 22.883 -25.538 1.00 75.75 317 ALA A O 1
ATOM 2555 N N . GLN A 1 318 ? 28.327 22.382 -24.461 1.00 74.25 318 GLN A N 1
ATOM 2556 C CA . GLN A 1 318 ? 29.203 22.932 -25.495 1.00 74.25 318 GLN A CA 1
ATOM 2557 C C . GLN A 1 318 ? 29.092 22.120 -26.787 1.00 74.25 318 GLN A C 1
ATOM 2559 O O . GLN A 1 318 ? 28.840 22.689 -27.846 1.00 74.25 318 GLN A O 1
ATOM 2564 N N . HIS A 1 319 ? 29.205 20.794 -26.707 1.00 73.81 319 HIS A N 1
ATOM 2565 C CA . HIS A 1 319 ? 29.127 19.910 -27.867 1.00 73.81 319 HIS A CA 1
ATOM 2566 C C . HIS A 1 319 ? 27.798 20.051 -28.628 1.00 73.81 319 HIS A C 1
ATOM 2568 O O . HIS A 1 319 ? 27.808 20.201 -29.848 1.00 73.81 319 HIS A O 1
ATOM 2574 N N . ASN A 1 320 ? 26.667 20.106 -27.921 1.00 74.19 320 ASN A N 1
ATOM 2575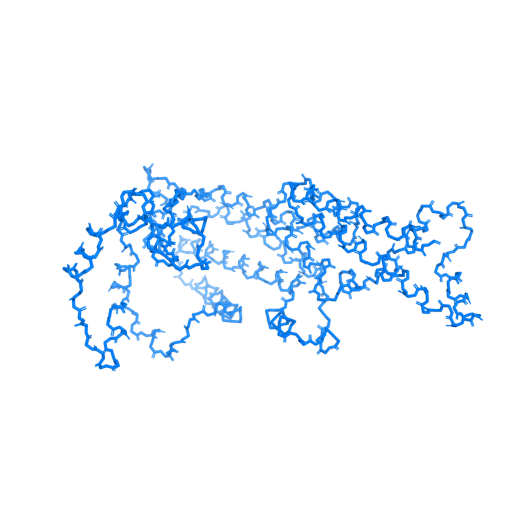 C CA . ASN A 1 320 ? 25.338 20.278 -28.519 1.00 74.19 320 ASN A CA 1
ATOM 2576 C C . ASN A 1 320 ? 25.174 21.633 -29.224 1.00 74.19 320 ASN A C 1
ATOM 2578 O O . ASN A 1 320 ? 24.414 21.742 -30.186 1.00 74.19 320 ASN A O 1
ATOM 2582 N N . SER A 1 321 ? 25.914 22.656 -28.783 1.00 77.75 321 SER A N 1
ATOM 2583 C CA . SER A 1 321 ? 25.953 23.962 -29.449 1.00 77.75 321 SER A CA 1
ATOM 2584 C C . SER A 1 321 ? 26.740 23.915 -30.767 1.00 77.75 321 SER A C 1
ATOM 2586 O O . SER A 1 321 ? 26.381 24.607 -31.718 1.00 77.75 321 SER A O 1
ATOM 2588 N N . TYR A 1 322 ? 27.790 23.090 -30.846 1.00 78.75 322 TYR A N 1
ATOM 2589 C CA . TYR A 1 322 ? 28.621 22.937 -32.048 1.00 78.75 322 TYR A CA 1
ATOM 2590 C C . TYR A 1 322 ? 28.068 21.910 -33.050 1.00 78.75 322 TYR A C 1
ATOM 2592 O O . TYR A 1 322 ? 28.212 22.099 -34.258 1.00 78.75 322 TYR A O 1
ATOM 2600 N N . PHE A 1 323 ? 27.409 20.848 -32.577 1.00 79.69 323 PHE A N 1
ATOM 2601 C CA . PHE A 1 323 ? 26.935 19.731 -33.400 1.00 79.69 323 PHE A CA 1
ATOM 2602 C C . PHE A 1 323 ? 25.453 19.403 -33.144 1.00 79.69 323 PHE A C 1
ATOM 2604 O O . PHE A 1 323 ? 25.125 18.320 -32.660 1.00 79.69 323 PHE A O 1
ATOM 2611 N N . PRO A 1 324 ? 24.519 20.292 -33.526 1.00 79.81 324 PRO A N 1
ATOM 2612 C CA . PRO A 1 324 ? 23.096 20.129 -33.217 1.00 79.81 324 PRO A CA 1
ATOM 2613 C C . PRO A 1 324 ? 22.445 18.894 -33.864 1.00 79.81 324 PRO A C 1
ATOM 2615 O O . PRO A 1 324 ? 21.425 18.413 -33.381 1.00 79.81 324 PRO A O 1
ATOM 2618 N N . HIS A 1 325 ? 23.028 18.352 -34.938 1.00 79.81 325 HIS A N 1
ATOM 2619 C CA . HIS A 1 325 ? 22.539 17.134 -35.595 1.00 79.81 325 HIS A CA 1
ATOM 2620 C C . HIS A 1 325 ? 22.777 15.862 -34.763 1.00 79.81 325 HIS A C 1
ATOM 2622 O O . HIS A 1 325 ? 22.075 14.875 -34.960 1.00 79.81 325 HIS A O 1
ATOM 2628 N N . LEU A 1 326 ? 23.722 15.885 -33.815 1.00 78.12 326 LEU A N 1
ATOM 2629 C CA . LEU A 1 326 ? 24.003 14.760 -32.917 1.00 78.12 326 LEU A CA 1
ATOM 2630 C C . LEU A 1 326 ? 23.078 14.731 -31.691 1.00 78.12 326 LEU A C 1
ATOM 2632 O O . LEU A 1 326 ? 23.059 13.736 -30.972 1.00 78.12 326 LEU A O 1
ATOM 2636 N N . ASN A 1 327 ? 22.259 15.769 -31.485 1.00 78.06 327 ASN A N 1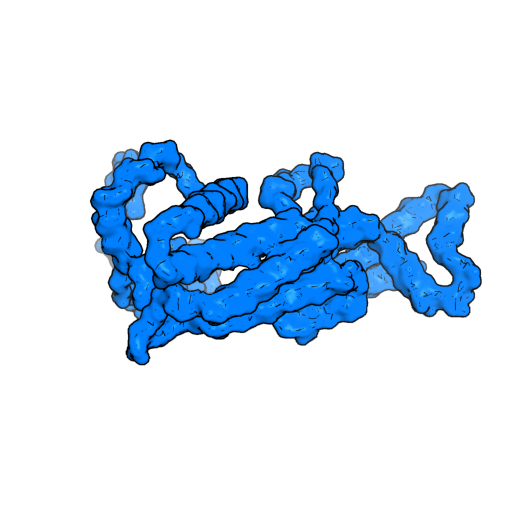
ATOM 2637 C CA . ASN A 1 327 ? 21.291 15.818 -30.385 1.00 78.06 327 ASN A CA 1
ATOM 2638 C C . ASN A 1 327 ? 20.292 14.654 -30.433 1.00 78.06 327 ASN A C 1
ATOM 2640 O O . ASN A 1 327 ? 19.851 14.195 -29.386 1.00 78.06 327 ASN A O 1
ATOM 2644 N N . VAL A 1 328 ? 19.940 14.166 -31.630 1.00 82.56 328 VAL A N 1
ATOM 2645 C CA . VAL A 1 328 ? 19.019 13.027 -31.790 1.00 82.56 328 VAL A CA 1
ATOM 2646 C C . VAL A 1 328 ? 19.630 11.756 -31.200 1.00 82.56 328 VAL A C 1
ATOM 2648 O O . VAL A 1 328 ? 19.030 11.159 -30.315 1.00 82.56 328 VAL A O 1
ATOM 2651 N N . LEU A 1 329 ? 20.858 11.417 -31.600 1.00 80.19 329 LEU A N 1
ATOM 2652 C CA . LEU A 1 329 ? 21.605 10.271 -31.067 1.00 80.19 329 LEU A CA 1
ATOM 2653 C C . LEU A 1 329 ? 21.834 10.395 -29.555 1.00 80.19 329 LEU A C 1
ATOM 2655 O O . LEU A 1 329 ? 21.692 9.429 -28.812 1.00 80.19 329 LEU A O 1
ATOM 2659 N N . PHE A 1 330 ? 22.146 11.603 -29.080 1.00 78.81 330 PHE A N 1
ATOM 2660 C CA . PHE A 1 330 ? 22.338 11.847 -27.652 1.00 78.81 330 PHE A CA 1
ATOM 2661 C C . PHE A 1 330 ? 21.049 11.613 -26.848 1.00 78.81 330 PHE A C 1
ATOM 2663 O O . PHE A 1 330 ? 21.090 11.026 -25.768 1.00 78.81 330 PHE A O 1
ATOM 2670 N N . ASN A 1 331 ? 19.900 12.026 -27.388 1.00 81.06 331 ASN A N 1
ATOM 2671 C CA . ASN A 1 331 ? 18.595 11.779 -26.778 1.00 81.06 331 ASN A CA 1
ATOM 2672 C C . ASN A 1 331 ? 18.209 10.291 -26.808 1.00 81.06 331 ASN A C 1
ATOM 2674 O O . ASN A 1 331 ? 17.600 9.816 -25.854 1.00 81.06 331 ASN A O 1
ATOM 2678 N N . GLU A 1 332 ? 18.576 9.548 -27.856 1.00 84.81 332 GLU A N 1
ATOM 2679 C CA . GLU A 1 332 ? 18.347 8.097 -27.941 1.00 84.81 332 GLU A CA 1
ATOM 2680 C C . GLU A 1 332 ? 19.146 7.334 -26.875 1.00 84.81 332 GLU A C 1
ATOM 2682 O O . GLU A 1 332 ? 18.567 6.562 -26.107 1.00 84.81 332 GLU A O 1
ATOM 2687 N N . ILE A 1 333 ? 20.447 7.621 -26.745 1.00 84.12 333 ILE A N 1
ATOM 2688 C CA . ILE A 1 333 ? 21.299 7.048 -25.688 1.00 84.12 333 ILE A CA 1
ATOM 2689 C C . ILE A 1 333 ? 20.758 7.429 -24.306 1.00 84.12 333 ILE A C 1
ATOM 2691 O O . ILE A 1 333 ? 20.700 6.598 -23.396 1.00 84.12 333 ILE A O 1
ATOM 2695 N N . PHE A 1 334 ? 20.322 8.678 -24.140 1.00 82.81 334 PHE A N 1
ATOM 2696 C CA . PHE A 1 334 ? 19.739 9.131 -22.886 1.00 82.81 334 PHE A CA 1
ATOM 2697 C C . PHE A 1 334 ? 18.428 8.399 -22.549 1.00 82.81 334 PHE A C 1
ATOM 2699 O O . PHE A 1 334 ? 18.225 8.020 -21.397 1.00 82.81 334 PHE A O 1
ATOM 2706 N N . GLY A 1 335 ? 17.581 8.118 -23.541 1.00 84.75 335 GLY A N 1
ATOM 2707 C CA . GLY A 1 335 ? 16.376 7.309 -23.355 1.00 84.75 335 GLY A CA 1
ATOM 2708 C C . GLY A 1 335 ? 16.684 5.880 -22.892 1.00 84.75 335 GLY A C 1
ATOM 2709 O O . GLY A 1 335 ? 15.994 5.351 -22.018 1.00 84.75 335 GLY A O 1
ATOM 2710 N N . LEU A 1 336 ? 17.753 5.264 -23.410 1.00 86.81 336 LEU A N 1
ATOM 2711 C CA . LEU A 1 336 ? 18.226 3.955 -22.938 1.00 86.81 336 LEU A CA 1
ATOM 2712 C C . LEU A 1 336 ? 18.742 4.022 -21.495 1.00 86.81 336 LEU A C 1
ATOM 2714 O O . LEU A 1 336 ? 18.429 3.146 -20.685 1.00 86.81 336 LEU A O 1
ATOM 2718 N N . PHE A 1 337 ? 19.485 5.078 -21.154 1.00 86.31 337 PHE A N 1
ATOM 2719 C CA . PHE A 1 337 ? 19.960 5.312 -19.793 1.00 86.31 337 PHE A CA 1
ATOM 2720 C C . PHE A 1 337 ? 18.795 5.467 -18.808 1.00 86.31 337 PHE A C 1
ATOM 2722 O O . PHE A 1 337 ? 18.772 4.822 -17.758 1.00 86.31 337 PHE A O 1
ATOM 2729 N N . GLU A 1 338 ? 17.819 6.310 -19.153 1.00 86.19 338 GLU A N 1
ATOM 2730 C CA . GLU A 1 338 ? 16.627 6.543 -18.344 1.00 86.19 338 GLU A CA 1
ATOM 2731 C C . GLU A 1 338 ? 15.866 5.237 -18.104 1.00 86.19 338 GLU A C 1
ATOM 2733 O O . GLU A 1 338 ? 15.506 4.942 -16.963 1.00 86.19 338 GLU A O 1
ATOM 2738 N N . ARG A 1 339 ? 15.681 4.418 -19.149 1.00 86.88 339 ARG A N 1
ATOM 2739 C CA . ARG A 1 339 ? 15.028 3.108 -19.037 1.00 86.88 339 ARG A CA 1
ATOM 2740 C C . ARG A 1 339 ? 15.762 2.190 -18.060 1.00 86.88 339 ARG A C 1
ATOM 2742 O O . ARG A 1 339 ? 15.132 1.674 -17.136 1.00 86.88 339 ARG A O 1
ATOM 2749 N N . ALA A 1 340 ? 17.077 2.034 -18.228 1.00 88.06 340 ALA A N 1
ATOM 2750 C CA . ALA A 1 340 ? 17.893 1.154 -17.394 1.00 88.06 340 ALA A CA 1
ATOM 2751 C C . ALA A 1 340 ? 17.869 1.581 -15.916 1.00 88.06 340 ALA A C 1
ATOM 2753 O O . ALA A 1 340 ? 17.634 0.763 -15.026 1.00 88.06 340 ALA A O 1
ATOM 2754 N N . TYR A 1 341 ? 18.037 2.877 -15.638 1.00 85.75 341 TYR A N 1
ATOM 2755 C CA . TYR A 1 341 ? 17.997 3.380 -14.264 1.00 85.75 341 TYR A CA 1
ATOM 2756 C C . TYR A 1 341 ? 16.590 3.326 -13.666 1.00 85.75 341 TYR A C 1
ATOM 2758 O O . TYR A 1 341 ? 16.442 2.941 -12.508 1.00 85.75 341 TYR A O 1
ATOM 2766 N N . THR A 1 342 ? 15.547 3.639 -14.433 1.00 86.00 342 THR A N 1
ATOM 2767 C CA . THR A 1 342 ? 14.159 3.508 -13.964 1.00 86.00 342 THR A CA 1
ATOM 2768 C C . THR A 1 342 ? 13.859 2.074 -13.539 1.00 86.00 342 THR A C 1
ATOM 2770 O O . THR A 1 342 ? 13.335 1.862 -12.444 1.00 86.00 342 THR A O 1
ATOM 2773 N N . CYS A 1 343 ? 14.258 1.087 -14.351 1.00 87.25 343 CYS A N 1
ATOM 2774 C CA . CYS A 1 343 ? 14.106 -0.330 -14.016 1.00 87.25 343 CYS A CA 1
ATOM 2775 C C . CYS A 1 343 ? 14.844 -0.685 -12.714 1.00 87.25 343 CYS A C 1
ATOM 2777 O O . CYS A 1 343 ? 14.286 -1.353 -11.836 1.00 87.25 343 CYS A O 1
ATOM 2779 N N . LEU A 1 344 ? 16.058 -0.161 -12.533 1.00 87.19 344 LEU A N 1
ATOM 2780 C CA . LEU A 1 344 ? 16.884 -0.420 -11.356 1.00 87.19 344 LEU A CA 1
ATOM 2781 C C . LEU A 1 344 ? 16.249 0.126 -10.068 1.00 87.19 344 LEU A C 1
ATOM 2783 O O . LEU A 1 344 ? 16.111 -0.595 -9.078 1.00 87.19 344 LEU A O 1
ATOM 2787 N N . TYR A 1 345 ? 15.792 1.380 -10.088 1.00 86.38 345 TYR A N 1
ATOM 2788 C CA . TYR A 1 345 ? 15.089 1.998 -8.958 1.00 86.38 345 TYR A CA 1
ATOM 2789 C C . TYR A 1 345 ? 13.757 1.293 -8.647 1.00 86.38 345 TYR A C 1
ATOM 2791 O O . TYR A 1 345 ? 13.418 1.100 -7.475 1.00 86.38 345 TYR A O 1
ATOM 2799 N N . GLN A 1 346 ? 13.010 0.873 -9.673 1.00 87.25 346 GLN A N 1
ATOM 2800 C CA . GLN A 1 346 ? 11.760 0.122 -9.503 1.00 87.25 346 GLN A CA 1
ATOM 2801 C C . GLN A 1 346 ? 11.994 -1.272 -8.927 1.00 87.25 346 GLN A C 1
ATOM 2803 O O . GLN A 1 346 ? 11.215 -1.741 -8.094 1.00 87.25 346 GLN A O 1
ATOM 2808 N N . THR A 1 347 ? 13.101 -1.912 -9.306 1.00 88.38 347 THR A N 1
ATOM 2809 C CA . THR A 1 347 ? 13.488 -3.228 -8.793 1.00 88.38 347 THR A CA 1
ATOM 2810 C C . THR A 1 347 ? 13.616 -3.184 -7.274 1.00 88.38 347 THR A C 1
ATOM 2812 O O . THR A 1 347 ? 12.994 -4.000 -6.599 1.00 88.38 347 THR A O 1
ATOM 2815 N N . HIS A 1 348 ? 14.283 -2.171 -6.716 1.00 84.88 348 HIS A N 1
ATOM 2816 C CA . HIS A 1 348 ? 14.411 -1.993 -5.263 1.00 84.88 348 HIS A CA 1
ATOM 2817 C C . HIS A 1 348 ? 13.094 -1.663 -4.529 1.00 84.88 348 HIS A C 1
ATOM 2819 O O . HIS A 1 348 ? 13.033 -1.763 -3.305 1.00 84.88 348 HIS A O 1
ATOM 2825 N N . GLY A 1 349 ? 12.015 -1.338 -5.248 1.00 83.81 349 GLY A N 1
ATOM 2826 C CA . GLY A 1 349 ? 10.658 -1.261 -4.697 1.00 83.81 349 GLY A CA 1
ATOM 2827 C C . GLY A 1 349 ? 9.993 -2.618 -4.472 1.00 83.81 349 GLY A C 1
ATOM 2828 O O . GLY A 1 349 ? 8.954 -2.697 -3.820 1.00 83.81 349 GLY A O 1
ATOM 2829 N N . ASN A 1 350 ? 10.564 -3.698 -4.996 1.00 85.94 350 ASN A N 1
ATOM 2830 C CA . ASN A 1 350 ? 10.008 -5.034 -4.858 1.00 85.94 350 ASN A CA 1
ATOM 2831 C C . ASN A 1 350 ? 10.503 -5.740 -3.590 1.00 85.94 350 ASN A C 1
ATOM 2833 O O . ASN A 1 350 ? 11.481 -5.343 -2.960 1.00 85.94 350 ASN A O 1
ATOM 2837 N N . ASN A 1 351 ? 9.833 -6.830 -3.209 1.00 85.25 351 ASN A N 1
ATOM 2838 C CA . ASN A 1 351 ? 10.388 -7.745 -2.209 1.00 85.25 351 ASN A CA 1
ATOM 2839 C C . ASN A 1 351 ? 11.634 -8.468 -2.760 1.00 85.25 351 ASN A C 1
ATOM 2841 O O . ASN A 1 351 ? 11.806 -8.554 -3.974 1.00 85.25 351 ASN A O 1
ATOM 2845 N N . LEU A 1 352 ? 12.468 -9.024 -1.876 1.00 84.94 352 LEU A N 1
ATOM 2846 C CA . LEU A 1 352 ? 13.737 -9.660 -2.253 1.00 84.94 352 LEU A CA 1
ATOM 2847 C C . LEU A 1 352 ? 13.590 -10.733 -3.341 1.00 84.94 352 LEU A C 1
ATOM 2849 O O . LEU A 1 352 ? 14.359 -10.735 -4.294 1.00 84.94 352 LEU A O 1
ATOM 2853 N N . ALA A 1 353 ? 12.592 -11.617 -3.249 1.00 85.50 353 ALA A N 1
ATOM 2854 C CA . ALA A 1 353 ? 12.386 -12.658 -4.261 1.00 85.50 353 ALA A CA 1
ATOM 2855 C C . ALA A 1 353 ? 12.099 -12.054 -5.646 1.00 85.50 353 ALA A C 1
ATOM 2857 O O . ALA A 1 353 ? 12.683 -12.460 -6.644 1.00 85.50 353 ALA A O 1
ATOM 2858 N N . ARG A 1 354 ? 11.253 -11.021 -5.694 1.00 86.88 354 ARG A N 1
ATOM 2859 C CA . ARG A 1 354 ? 10.937 -10.301 -6.928 1.00 86.88 354 ARG A CA 1
ATOM 2860 C C . ARG A 1 354 ? 12.098 -9.453 -7.437 1.00 86.88 354 ARG A C 1
ATOM 2862 O O . ARG A 1 354 ? 12.238 -9.318 -8.643 1.00 86.88 354 ARG A O 1
ATOM 2869 N N . GLN A 1 355 ? 12.947 -8.917 -6.564 1.00 87.88 355 GLN A N 1
ATOM 2870 C CA . GLN A 1 355 ? 14.173 -8.241 -6.997 1.00 87.88 355 GLN A CA 1
ATOM 2871 C C . GLN A 1 355 ? 15.050 -9.180 -7.830 1.00 87.88 355 GLN A C 1
ATOM 2873 O O . GLN A 1 355 ? 15.468 -8.814 -8.925 1.00 87.88 355 GLN A O 1
ATOM 2878 N N . TRP A 1 356 ? 15.245 -10.416 -7.357 1.00 86.06 356 TRP A N 1
ATOM 2879 C CA . TRP A 1 356 ? 15.970 -11.447 -8.102 1.00 86.06 356 TRP A CA 1
ATOM 2880 C C . TRP A 1 356 ? 15.326 -11.766 -9.449 1.00 86.06 356 TRP A C 1
ATOM 2882 O O . TRP A 1 356 ? 16.038 -11.819 -10.452 1.00 86.06 356 TRP A O 1
ATOM 2892 N N . ASP A 1 357 ? 13.997 -11.896 -9.487 1.00 87.44 357 ASP A N 1
ATOM 2893 C CA . ASP A 1 357 ? 13.268 -12.104 -10.740 1.00 87.44 357 ASP A CA 1
ATOM 2894 C C . ASP A 1 357 ? 13.510 -10.967 -11.740 1.00 87.44 357 ASP A C 1
ATOM 2896 O O . ASP A 1 357 ? 13.541 -11.234 -12.930 1.00 87.44 357 ASP A O 1
ATOM 2900 N N . PHE A 1 358 ? 13.699 -9.716 -11.307 1.00 88.19 358 PHE A N 1
ATOM 2901 C CA . PHE A 1 358 ? 13.853 -8.563 -12.207 1.00 88.19 358 PHE A CA 1
ATOM 2902 C C . PHE A 1 358 ? 15.307 -8.178 -12.516 1.00 88.19 358 PHE A C 1
ATOM 2904 O O . PHE A 1 358 ? 15.544 -7.420 -13.457 1.00 88.19 358 PHE A O 1
ATOM 2911 N N . PHE A 1 359 ? 16.309 -8.705 -11.803 1.00 88.12 359 PHE A N 1
ATOM 2912 C CA . PHE A 1 359 ? 17.708 -8.369 -12.099 1.00 88.12 359 PHE A CA 1
ATOM 2913 C C . PHE A 1 359 ? 18.155 -8.800 -13.501 1.00 88.12 359 PHE A C 1
ATOM 2915 O O . PHE A 1 359 ? 18.966 -8.099 -14.097 1.00 88.1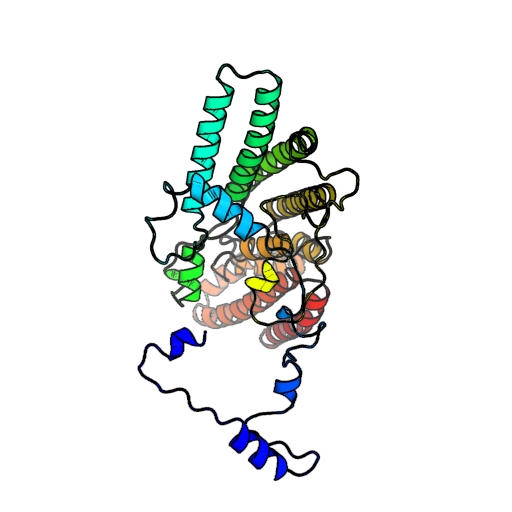2 359 PHE A O 1
ATOM 2922 N N . HIS A 1 360 ? 17.604 -9.880 -14.065 1.00 87.00 360 HIS A N 1
ATOM 2923 C CA . HIS A 1 360 ? 17.924 -10.264 -15.447 1.00 87.00 360 HIS A CA 1
ATOM 2924 C C . HIS A 1 360 ? 17.500 -9.187 -16.458 1.00 87.00 360 HIS A C 1
ATOM 2926 O O . HIS A 1 360 ? 18.295 -8.830 -17.318 1.00 87.00 360 HIS A O 1
ATOM 2932 N N . VAL A 1 361 ? 16.311 -8.593 -16.282 1.00 88.44 361 VAL A N 1
ATOM 2933 C CA . VAL A 1 361 ? 15.821 -7.489 -17.126 1.00 88.44 361 VAL A CA 1
ATOM 2934 C C . VAL A 1 361 ? 16.761 -6.290 -17.036 1.00 88.44 361 VAL A C 1
ATOM 2936 O O . VAL A 1 361 ? 17.119 -5.706 -18.053 1.00 88.44 361 VAL A O 1
ATOM 2939 N N . ASN A 1 362 ? 17.224 -5.962 -15.824 1.00 88.19 362 ASN A N 1
ATOM 2940 C CA . ASN A 1 362 ? 18.198 -4.888 -15.634 1.00 88.19 362 ASN A CA 1
ATOM 2941 C C . ASN A 1 362 ? 19.517 -5.186 -16.363 1.00 88.19 362 ASN A C 1
ATOM 2943 O O . ASN A 1 362 ? 20.071 -4.297 -17.003 1.00 88.19 362 ASN A O 1
ATOM 2947 N N . PHE A 1 363 ? 20.034 -6.418 -16.279 1.00 90.25 363 PHE A N 1
ATOM 2948 C CA . PHE A 1 363 ? 21.258 -6.792 -16.992 1.00 90.25 363 PHE A CA 1
ATOM 2949 C C . PHE A 1 363 ? 21.100 -6.684 -18.508 1.00 90.25 363 PHE A C 1
ATOM 2951 O O . PHE A 1 363 ? 22.019 -6.197 -19.167 1.00 90.25 363 PHE A O 1
ATOM 2958 N N . ASP A 1 364 ? 19.952 -7.081 -19.051 1.00 89.75 364 ASP A N 1
ATOM 2959 C CA . ASP A 1 364 ? 19.655 -6.936 -20.476 1.00 89.75 364 ASP A CA 1
ATOM 2960 C C . ASP A 1 364 ? 19.595 -5.453 -20.881 1.00 89.75 364 ASP A C 1
ATOM 2962 O O . ASP A 1 364 ? 20.228 -5.056 -21.861 1.00 89.75 364 ASP A O 1
ATOM 2966 N N . ASP A 1 365 ? 18.931 -4.606 -20.088 1.00 89.25 365 ASP A N 1
ATOM 2967 C CA . ASP A 1 365 ? 18.855 -3.158 -20.323 1.00 89.25 365 ASP A CA 1
ATOM 2968 C C . ASP A 1 365 ? 20.234 -2.480 -20.290 1.00 89.25 365 ASP A C 1
ATOM 2970 O O . ASP A 1 365 ? 20.562 -1.697 -21.186 1.00 89.25 365 ASP A O 1
ATOM 2974 N N . PHE A 1 366 ? 21.076 -2.811 -19.307 1.00 89.38 366 PHE A N 1
ATOM 2975 C CA . PHE A 1 366 ? 22.451 -2.306 -19.251 1.00 89.38 366 PHE A CA 1
ATOM 2976 C C . PHE A 1 366 ? 23.330 -2.868 -20.374 1.00 89.38 366 PHE A C 1
ATOM 2978 O O . PHE A 1 366 ? 24.193 -2.152 -20.878 1.00 89.38 366 PHE A O 1
ATOM 2985 N N . SER A 1 367 ? 23.114 -4.113 -20.806 1.00 90.81 367 SER A N 1
ATOM 2986 C CA . SER A 1 367 ? 23.855 -4.698 -21.931 1.00 90.81 367 SER A CA 1
ATOM 2987 C C . SER A 1 367 ? 23.526 -3.990 -23.243 1.00 90.81 367 SER A C 1
ATOM 2989 O O . SER A 1 367 ? 24.429 -3.716 -24.028 1.00 90.81 367 SER A O 1
ATOM 2991 N N . ILE A 1 368 ? 22.254 -3.650 -23.469 1.00 89.50 368 ILE A N 1
ATOM 2992 C CA . ILE A 1 368 ? 21.834 -2.840 -24.621 1.00 89.50 368 ILE A CA 1
ATOM 2993 C C . ILE A 1 368 ? 22.512 -1.470 -24.568 1.00 89.50 368 ILE A C 1
ATOM 2995 O O . ILE A 1 368 ? 23.116 -1.059 -25.552 1.00 89.50 368 ILE A O 1
ATOM 2999 N N . LEU A 1 369 ? 22.483 -0.800 -23.411 1.00 85.94 369 LEU A N 1
ATOM 3000 C CA . LEU A 1 369 ? 23.131 0.501 -23.240 1.00 85.94 369 LEU A CA 1
ATOM 3001 C C . LEU A 1 369 ? 24.639 0.450 -23.544 1.00 85.94 369 LEU A C 1
ATOM 3003 O O . LEU A 1 369 ? 25.157 1.372 -24.156 1.00 85.94 369 LEU A O 1
ATOM 3007 N N . ILE A 1 370 ? 25.338 -0.615 -23.139 1.00 85.44 370 ILE A N 1
ATOM 3008 C CA . ILE A 1 370 ? 26.777 -0.785 -23.402 1.00 85.44 370 ILE A CA 1
ATOM 3009 C C . ILE A 1 370 ? 27.065 -1.078 -24.880 1.00 85.44 370 ILE A C 1
ATOM 3011 O O . ILE A 1 370 ? 28.115 -0.686 -25.365 1.00 85.44 370 ILE A O 1
ATOM 3015 N N . ASN A 1 371 ? 26.178 -1.788 -25.580 1.00 86.06 371 ASN A N 1
ATOM 3016 C CA . ASN A 1 371 ? 26.399 -2.164 -26.980 1.00 86.06 371 ASN A CA 1
ATOM 3017 C C . ASN A 1 371 ? 26.038 -1.048 -27.978 1.00 86.06 371 ASN A C 1
ATOM 3019 O O . ASN A 1 371 ? 26.538 -1.067 -29.100 1.00 86.06 371 ASN A O 1
ATOM 3023 N N . GLU A 1 372 ? 25.155 -0.124 -27.591 1.00 76.75 372 GLU A N 1
ATOM 3024 C CA . GLU A 1 372 ? 24.733 1.030 -28.405 1.00 76.75 372 GLU A CA 1
ATOM 3025 C C . GLU A 1 372 ? 25.628 2.275 -28.207 1.00 76.75 372 GLU A C 1
ATOM 3027 O O . GLU A 1 372 ? 25.571 3.206 -29.013 1.00 76.75 372 GLU A O 1
ATOM 3032 N N . VAL A 1 373 ? 26.450 2.302 -27.146 1.00 58.84 373 VAL A N 1
ATOM 3033 C CA . VAL A 1 373 ? 27.488 3.323 -26.872 1.00 58.84 373 VAL A CA 1
ATOM 3034 C C . VAL A 1 373 ? 28.828 2.867 -27.433 1.00 58.84 373 VAL A C 1
ATOM 3036 O O . VAL A 1 373 ? 29.515 3.712 -28.055 1.00 58.84 373 VAL A O 1
#

pLDDT: mean 79.02, std 15.24, range [28.78, 97.12]

Foldseek 3Di:
DVVVVPVVVDDDDDCPVVVVVVVVVDDVVDDDDDPPDDVVVCVQPADPPDQQRFLPPDDDDDLQVVVVVVCVVVPPPPPPDDPPDPPPVDVVVVLVVLVVVLVVLVVVLPDDDDPLVNLLSVLVSLVSLLVNLVSQLVVLQADDPVQVVCVVVVNDLVVGDQRFRPLPSSLVSLVSNLVSLVVNVVSVVSDDDDDPPDDQFQCPVDSNDDSCVCSVVPDRGGDDDDGGDGPVRVSVVVNVQSVLLNLLSVCPPPPVSLLVLQVPPDDLVSLVSSLCCQCVRDLQAGSSPHGVVNVVQVVCCVVCVVVDVDRVVVVVVVVCVVCVVCVVVVVVLSVLSSVLVSLVSNLSSDHPVSVVVSVVVSVVSVVVSVVSD

Mean predicted aligned error: 11.99 Å